Protein AF-A0A5K7ZKL7-F1 (afdb_monomer)

Mean predicted aligned error: 11.9 Å

Sequence (379 aa):
MKTTNLKAVTSRMESACLEFKDKYSDFRSVFDETSRFIKENSGQMDMDKVIGPAEKMVRFLMNYDPSLSFLNRSPLTPKNYPYHHAINVCNIGVAVLKRFNTNFSSIINRQLSLRFSEHDDIDPSARKDAFTYYIPGAIKEIAIGYFIHDIGKALIPDTIINKSTSLTEDEQRIVHGHAHEKGIEILERNHIRSLYIRNIVRWHHAAIYEGETGGYPEVPRPIEIPPYVKICKLVDIFDAMSSKRVYGEAADSAGVVARIYRKFAGKDPLLQFILHAFISEMGVCPTGSVIHLRNGQLAFVLDKQGPIVLPLTNIKGDPLSRYADPIDIDEKKKEDSFFDIDRRKAPLPPIQAFDILPAELREMFTRISIHNELKKQTT

Nearest PDB structures (foldseek):
  4r8z-assembly1_B  TM=7.202E-01  e=7.392E-06  Pseudomonas aeruginosa PAO1
  4me4-assembly1_B  TM=6.841E-01  e=2.242E-04  Persephonella marina EX-H1
  8flu-assembly1_R  TM=1.995E-01  e=3.770E+00  Homo sapiens
  8flq-assembly1_R  TM=1.826E-01  e=8.646E+00  Homo sapiens

S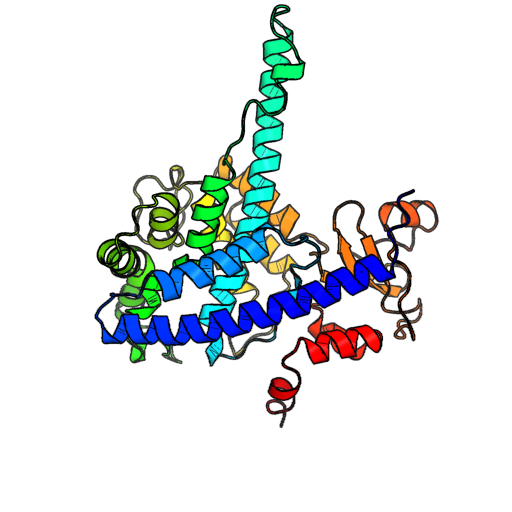olvent-accessible surface area (backbone atoms only — not comparable to full-atom values): 20577 Å² total; per-residue (Å²): 136,82,82,69,55,63,69,58,52,53,50,48,51,51,56,46,47,53,54,47,49,52,52,49,52,56,36,51,57,38,49,56,53,45,42,50,43,21,48,77,53,78,39,40,65,63,59,68,64,50,49,49,47,49,49,54,50,45,49,47,64,71,72,49,64,70,43,55,64,36,74,72,73,63,84,85,50,89,90,50,43,74,58,55,49,23,52,47,28,17,50,55,29,44,55,25,48,52,45,29,35,52,54,53,20,50,54,52,35,52,52,50,52,61,63,51,67,79,48,91,88,62,68,72,79,79,52,71,70,74,45,64,78,63,54,72,71,55,50,53,43,39,32,52,12,38,42,48,29,64,57,9,51,46,75,46,56,66,80,61,79,68,46,92,62,86,73,50,75,69,54,46,52,57,57,60,34,16,24,56,50,41,22,46,50,31,33,57,70,58,67,58,74,54,64,55,28,50,48,23,17,32,38,34,51,27,34,63,29,83,88,54,79,92,36,40,54,87,58,99,56,17,71,70,55,51,69,72,28,52,42,38,28,54,32,46,55,47,48,68,56,45,45,64,56,99,85,54,82,57,48,54,63,63,58,51,52,52,50,52,46,70,72,51,58,91,60,41,77,71,52,47,53,46,49,51,22,40,48,67,58,53,42,90,61,32,36,36,26,31,35,40,30,60,53,47,22,36,26,36,24,44,36,67,81,58,37,26,24,32,51,29,25,40,61,88,52,49,53,28,90,58,85,52,74,73,37,42,34,64,63,46,29,75,79,38,74,45,49,33,77,29,82,90,50,78,57,39,54,53,77,83,44,40,88,48,39,24,65,67,55,39,49,51,51,48,73,67,32,71,50,77,65,50,64,68,69,82,110

Radius of gyration: 22.21 Å; Cα contacts (8 Å, |Δi|>4): 515; chains: 1; bounding box: 53×62×60 Å

Foldseek 3Di:
DPPPPPCVVVVLLLVLLVVLLVLLVLLLVLVVVQLVCCQVVVLDGPCCSHVVSLLVLLVSLLPDDLLCLQSLVFADDPVCVVQSLLSQLLNLLLQLVVLLQVVVLVVVLVVVLVVCVVPPPDDPVVSVSVDTPDDPVRSSLLSSLSNCLQVLVSNQDPCLVVPPDDDDPVSVVSSLCSQAPSQVVSCVSHVPPDPSNNLLSNFLQAQQFPPDPDGPDYDPHSVPSDLSSVSSNLSSQLCVQQRDDPPDDRPQSVNSLVVSCVVQPPRHPSVVSSNVSSCVCSDQQHNQFWFAFLLQWIWGFSDPPLTWTWTQDDSVLAGDQDTDHTDRLNVVCVVPVSSHTPSVDGTHRCVVCLVSGHPVVVVSVVVSDPVVVVVVPVD

Structure (mmCIF, N/CA/C/O backbone):
data_AF-A0A5K7ZKL7-F1
#
_entry.id   AF-A0A5K7ZKL7-F1
#
loop_
_atom_site.group_PDB
_atom_site.id
_atom_site.type_symbol
_atom_site.label_atom_id
_atom_site.label_alt_id
_atom_site.label_comp_id
_atom_site.label_asym_id
_atom_site.label_entity_id
_atom_site.label_seq_id
_atom_site.pdbx_PDB_ins_code
_atom_site.Cartn_x
_atom_site.Cartn_y
_atom_site.Cartn_z
_atom_site.occupancy
_atom_site.B_iso_or_equiv
_atom_site.auth_seq_id
_atom_site.auth_comp_id
_atom_site.auth_asym_id
_atom_site.auth_atom_id
_atom_site.pdbx_PDB_model_num
ATOM 1 N N . MET A 1 1 ? 25.181 2.470 -24.678 1.00 29.11 1 MET A N 1
ATOM 2 C CA . MET A 1 1 ? 26.004 1.530 -23.890 1.00 29.11 1 MET A CA 1
ATOM 3 C C . MET A 1 1 ? 26.302 2.133 -22.523 1.00 29.11 1 MET A C 1
ATOM 5 O O . MET A 1 1 ? 27.261 2.879 -22.378 1.00 29.11 1 MET A O 1
ATOM 9 N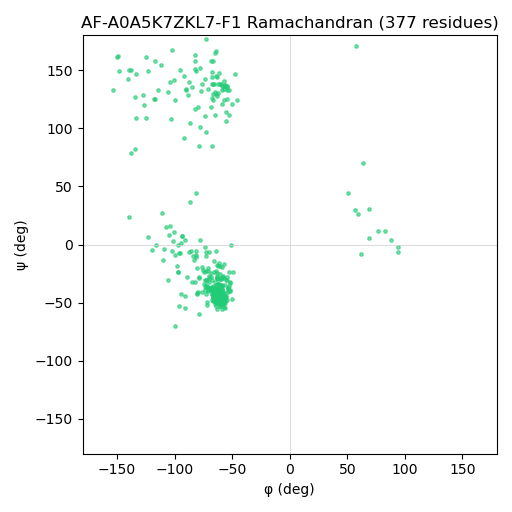 N . LYS A 1 2 ? 25.447 1.875 -21.527 1.00 32.97 2 LYS A N 1
ATOM 10 C CA . LYS A 1 2 ? 25.793 2.097 -20.117 1.00 32.97 2 LYS A CA 1
ATOM 11 C C . LYS A 1 2 ? 26.359 0.776 -19.608 1.00 32.97 2 LYS A C 1
ATOM 13 O O . LYS A 1 2 ? 25.603 -0.090 -19.192 1.00 32.97 2 LYS A O 1
ATOM 18 N N . THR A 1 3 ? 27.672 0.590 -19.687 1.00 34.25 3 THR A N 1
ATOM 19 C CA . THR A 1 3 ? 28.352 -0.461 -18.920 1.00 34.25 3 THR A CA 1
ATOM 20 C C . THR A 1 3 ? 28.261 -0.073 -17.450 1.00 34.25 3 THR A C 1
ATOM 22 O O . THR A 1 3 ? 29.119 0.632 -16.917 1.00 34.25 3 THR A O 1
ATOM 25 N N . THR A 1 4 ? 27.151 -0.435 -16.815 1.00 45.12 4 THR A N 1
ATOM 26 C CA . THR A 1 4 ? 26.947 -0.233 -15.385 1.00 45.12 4 THR A CA 1
ATOM 27 C C . THR A 1 4 ? 27.964 -1.109 -14.661 1.00 45.12 4 THR A C 1
ATOM 29 O O . THR A 1 4 ? 27.911 -2.330 -14.748 1.00 45.12 4 THR A O 1
ATOM 32 N N . ASN A 1 5 ? 28.943 -0.479 -14.009 1.00 48.88 5 ASN A N 1
ATOM 33 C CA . ASN A 1 5 ? 30.030 -1.158 -13.307 1.00 48.88 5 ASN A CA 1
ATOM 34 C C . ASN A 1 5 ? 29.450 -2.146 -12.277 1.00 48.88 5 ASN A C 1
ATOM 36 O O . ASN A 1 5 ? 28.822 -1.727 -11.305 1.00 48.88 5 ASN A O 1
ATOM 40 N N . LEU A 1 6 ? 29.662 -3.447 -12.499 1.00 48.81 6 LEU A N 1
ATOM 41 C CA . LEU A 1 6 ? 29.095 -4.544 -11.711 1.00 48.81 6 LEU A CA 1
ATOM 42 C C . LEU A 1 6 ? 29.374 -4.404 -10.209 1.00 48.81 6 LEU A C 1
ATOM 44 O O . LEU A 1 6 ? 28.464 -4.583 -9.405 1.00 48.81 6 LEU A O 1
ATOM 48 N N . LYS A 1 7 ? 30.594 -3.989 -9.832 1.00 48.75 7 LYS A N 1
ATOM 49 C CA . LYS A 1 7 ? 30.956 -3.722 -8.428 1.00 48.75 7 LYS A CA 1
ATOM 50 C C . LYS A 1 7 ? 30.124 -2.597 -7.827 1.00 48.75 7 LYS A C 1
ATOM 52 O O . LYS A 1 7 ? 29.822 -2.632 -6.642 1.00 48.75 7 LYS A O 1
ATOM 57 N N . ALA A 1 8 ? 29.758 -1.600 -8.629 1.00 54.62 8 ALA A N 1
ATOM 58 C CA . ALA A 1 8 ? 28.923 -0.501 -8.172 1.00 54.62 8 ALA A CA 1
ATOM 59 C C . ALA A 1 8 ? 27.467 -0.945 -7.974 1.00 54.62 8 ALA A C 1
ATOM 61 O O . ALA A 1 8 ? 26.833 -0.462 -7.045 1.00 54.62 8 ALA A O 1
ATOM 62 N N . VAL A 1 9 ? 26.939 -1.865 -8.792 1.00 51.94 9 VAL A N 1
ATOM 63 C CA . VAL A 1 9 ? 25.572 -2.399 -8.623 1.00 51.94 9 VAL A CA 1
ATOM 64 C C . VAL A 1 9 ? 25.490 -3.313 -7.405 1.00 51.94 9 VAL A C 1
ATOM 66 O O . VAL A 1 9 ? 24.626 -3.102 -6.561 1.00 51.94 9 VAL A O 1
ATOM 69 N N . THR A 1 10 ? 26.405 -4.274 -7.260 1.00 52.22 10 THR A N 1
ATOM 70 C CA . THR A 1 10 ? 26.404 -5.192 -6.109 1.00 52.22 10 THR A CA 1
ATOM 71 C C . THR A 1 10 ? 26.732 -4.476 -4.805 1.00 52.22 10 THR A C 1
ATOM 73 O O . THR A 1 10 ? 26.012 -4.664 -3.834 1.00 52.22 10 THR A O 1
ATOM 76 N N . SER A 1 11 ? 27.717 -3.570 -4.783 1.00 59.81 11 SER A N 1
ATOM 77 C CA . SER A 1 11 ? 27.997 -2.741 -3.600 1.00 59.81 11 SER A CA 1
ATOM 78 C C . SER A 1 11 ? 26.810 -1.849 -3.233 1.00 59.81 11 SER A C 1
ATOM 80 O O . SER A 1 11 ? 26.498 -1.699 -2.052 1.00 59.81 11 SER A O 1
ATOM 82 N N . ARG A 1 12 ? 26.098 -1.303 -4.232 1.00 61.56 12 ARG A N 1
ATOM 83 C CA . ARG A 1 12 ? 24.849 -0.570 -3.997 1.00 61.56 12 ARG A CA 1
ATOM 84 C C . ARG A 1 12 ? 23.778 -1.465 -3.405 1.00 61.56 12 ARG A C 1
ATOM 86 O O . ARG A 1 12 ? 23.177 -1.043 -2.431 1.00 61.56 12 ARG A O 1
ATOM 93 N N . MET A 1 13 ? 23.565 -2.668 -3.944 1.00 57.81 13 MET A N 1
ATOM 94 C CA . MET A 1 13 ? 22.599 -3.637 -3.414 1.00 57.81 13 MET A CA 1
ATOM 95 C C . MET A 1 13 ? 22.962 -4.083 -1.993 1.00 57.81 13 MET A C 1
ATOM 97 O O . MET A 1 13 ? 22.096 -4.099 -1.129 1.00 57.81 13 MET A O 1
ATOM 101 N N . GLU A 1 14 ? 24.224 -4.390 -1.705 1.00 58.50 14 GLU A N 1
ATOM 102 C CA . GLU A 1 14 ? 24.680 -4.795 -0.370 1.00 58.50 14 GLU A CA 1
ATOM 103 C C . GLU A 1 14 ? 24.521 -3.675 0.658 1.00 58.50 14 GLU A C 1
ATOM 105 O O . GLU A 1 14 ? 23.897 -3.884 1.701 1.00 58.50 14 GLU A O 1
ATOM 110 N N . SER A 1 15 ? 25.020 -2.472 0.339 1.00 63.81 15 SER A N 1
ATOM 111 C CA . SER A 1 15 ? 24.802 -1.269 1.152 1.00 63.81 15 SER A CA 1
ATOM 112 C C . SER A 1 15 ? 23.314 -1.062 1.389 1.00 63.81 15 SER A C 1
ATOM 114 O O . SER A 1 15 ? 22.899 -0.697 2.487 1.00 63.81 15 SER A O 1
ATOM 116 N N . ALA A 1 16 ? 22.518 -1.356 0.365 1.00 61.75 16 ALA A N 1
ATOM 117 C CA . ALA A 1 16 ? 21.092 -1.211 0.415 1.00 61.75 16 ALA A CA 1
ATOM 118 C C . ALA A 1 16 ? 20.381 -2.147 1.371 1.00 61.75 16 ALA A C 1
ATOM 120 O O . ALA A 1 16 ? 19.491 -1.748 2.125 1.00 61.75 16 ALA A O 1
ATOM 121 N N . CYS A 1 17 ? 20.782 -3.405 1.339 1.00 58.28 17 CYS A N 1
ATOM 122 C CA . CYS A 1 17 ? 20.199 -4.410 2.194 1.00 58.28 17 CYS A CA 1
ATOM 123 C C . CYS A 1 17 ? 20.618 -4.226 3.653 1.00 58.28 17 CYS A C 1
ATOM 125 O O . CYS A 1 17 ? 19.808 -4.467 4.545 1.00 58.28 17 CYS A O 1
ATOM 127 N N . LEU A 1 18 ? 21.864 -3.807 3.900 1.00 62.81 18 LEU A N 1
ATOM 128 C CA . LEU A 1 18 ? 22.355 -3.499 5.244 1.00 62.81 18 LEU A CA 1
ATOM 129 C C . LEU A 1 18 ? 21.621 -2.292 5.829 1.00 62.81 18 LEU A C 1
ATOM 131 O O . LEU A 1 18 ? 21.090 -2.377 6.932 1.00 62.81 18 LEU A O 1
ATOM 135 N N . GLU A 1 19 ? 21.499 -1.210 5.058 1.00 65.38 19 GLU A N 1
ATOM 136 C CA . GLU A 1 19 ? 20.760 -0.025 5.490 1.00 65.38 19 GLU A CA 1
ATOM 137 C C . GLU A 1 19 ? 19.269 -0.338 5.712 1.00 65.38 19 GLU A C 1
ATOM 139 O O . GLU A 1 19 ? 18.684 0.129 6.694 1.00 65.38 19 GLU A O 1
ATOM 144 N N . PHE A 1 20 ? 18.657 -1.164 4.851 1.00 65.31 20 PHE A N 1
ATOM 145 C CA . PHE A 1 20 ? 17.295 -1.650 5.075 1.00 65.31 20 PHE A CA 1
ATOM 146 C C . PHE A 1 20 ? 17.203 -2.423 6.387 1.00 65.31 20 PHE A C 1
ATOM 148 O O . PHE A 1 20 ? 16.342 -2.110 7.198 1.00 65.31 20 PHE A O 1
ATOM 155 N N . LYS A 1 21 ? 18.093 -3.396 6.619 1.00 64.44 21 LYS A N 1
ATOM 156 C CA . LYS A 1 21 ? 18.102 -4.245 7.819 1.00 64.44 21 LYS A CA 1
ATOM 157 C C . LYS A 1 21 ? 18.227 -3.428 9.105 1.00 64.44 21 LYS A C 1
ATOM 159 O O . LYS A 1 21 ? 17.490 -3.696 10.054 1.00 64.44 21 LYS A O 1
ATOM 164 N N . ASP A 1 22 ? 19.111 -2.438 9.125 1.00 65.56 22 ASP A N 1
ATOM 165 C CA . ASP A 1 22 ? 19.308 -1.577 10.292 1.00 65.56 22 ASP A CA 1
ATOM 166 C C . ASP A 1 22 ? 18.047 -0.750 10.566 1.00 65.56 22 ASP A C 1
ATOM 168 O O . ASP A 1 22 ? 17.472 -0.832 11.651 1.00 65.56 22 ASP A O 1
ATOM 172 N N . LYS A 1 23 ? 17.514 -0.059 9.546 1.00 66.50 23 LYS A N 1
ATOM 173 C CA . LYS A 1 23 ? 16.260 0.711 9.678 1.00 66.50 23 LYS A CA 1
ATOM 174 C C . LYS A 1 23 ? 15.066 -0.170 10.036 1.00 66.50 23 LYS A C 1
ATOM 176 O O . LYS A 1 23 ? 14.162 0.264 10.745 1.00 66.50 23 LYS A O 1
ATOM 181 N N . TYR A 1 24 ? 15.051 -1.395 9.530 1.00 65.31 24 TYR A N 1
ATOM 182 C CA . TYR A 1 24 ? 14.033 -2.402 9.779 1.00 65.31 24 TYR A CA 1
ATOM 183 C C . TYR A 1 24 ? 14.053 -2.870 11.237 1.00 65.31 24 TYR A C 1
ATOM 185 O O . TYR A 1 24 ? 12.994 -2.930 11.864 1.00 65.31 24 TYR A O 1
ATOM 193 N N . SER A 1 25 ? 15.241 -3.138 11.787 1.00 65.44 25 SER A N 1
ATOM 194 C CA . SER A 1 25 ? 15.444 -3.493 13.196 1.00 65.44 25 SER A CA 1
ATOM 195 C C . SER A 1 25 ? 15.078 -2.341 14.131 1.00 65.44 25 SER A C 1
ATOM 197 O O . SER A 1 25 ? 14.304 -2.540 15.071 1.00 65.44 25 SER A O 1
ATOM 199 N N . ASP A 1 26 ? 15.572 -1.135 13.837 1.00 66.50 26 ASP A N 1
ATOM 200 C CA . ASP A 1 26 ? 15.254 0.081 14.592 1.00 66.50 26 ASP A CA 1
ATOM 201 C C . ASP A 1 26 ? 13.743 0.306 14.640 1.00 66.50 26 ASP A C 1
ATOM 203 O O . ASP A 1 26 ? 13.159 0.530 15.703 1.00 66.50 26 ASP A O 1
ATOM 207 N N . PHE A 1 27 ? 13.083 0.181 13.486 1.00 64.19 27 PHE A N 1
ATOM 208 C CA . PHE A 1 27 ? 11.646 0.365 13.408 1.00 64.19 27 PHE A CA 1
ATOM 209 C C . PHE A 1 27 ? 10.872 -0.720 14.162 1.00 64.19 27 PHE A C 1
ATOM 211 O O . PHE A 1 27 ? 9.903 -0.403 14.846 1.00 64.19 27 PHE A O 1
ATOM 218 N N . ARG A 1 28 ? 11.281 -1.991 14.071 1.00 67.19 28 ARG A N 1
ATOM 219 C CA . ARG A 1 28 ? 10.611 -3.085 14.792 1.00 67.19 28 ARG A CA 1
ATOM 220 C C . ARG A 1 28 ? 10.579 -2.820 16.296 1.00 67.19 28 ARG A C 1
ATOM 222 O O . ARG A 1 28 ? 9.520 -2.923 16.907 1.00 67.19 28 ARG A O 1
ATOM 229 N N . SER A 1 29 ? 11.722 -2.440 16.868 1.00 68.00 29 SER A N 1
ATOM 230 C CA . SER A 1 29 ? 11.822 -2.108 18.293 1.00 68.00 29 SER A CA 1
ATOM 231 C C . SER A 1 29 ? 10.873 -0.968 18.666 1.00 68.00 29 SER A C 1
ATOM 233 O O . SER A 1 29 ? 10.139 -1.057 19.650 1.00 68.00 29 SER A O 1
ATOM 235 N N . VAL A 1 30 ? 10.851 0.078 17.840 1.00 66.50 30 VAL A N 1
ATOM 236 C CA . VAL A 1 30 ? 9.980 1.242 18.020 1.00 66.50 30 VAL A CA 1
ATOM 237 C C . VAL A 1 30 ? 8.505 0.860 17.938 1.00 66.50 30 VAL A C 1
ATOM 239 O O . VAL A 1 30 ? 7.713 1.314 18.758 1.00 66.50 30 VAL A O 1
ATOM 242 N N . PHE A 1 31 ? 8.113 0.039 16.967 1.00 67.44 31 PHE A N 1
ATOM 243 C CA . PHE A 1 31 ? 6.720 -0.342 16.754 1.00 67.44 31 PHE A CA 1
ATOM 244 C C . PHE A 1 31 ? 6.163 -1.176 17.910 1.00 67.44 31 PHE A C 1
ATOM 246 O O . PHE A 1 31 ? 5.029 -0.945 18.335 1.00 67.44 31 PHE A O 1
ATOM 253 N N . ASP A 1 32 ? 6.955 -2.108 18.446 1.00 69.50 32 ASP A N 1
ATOM 254 C CA . ASP A 1 32 ? 6.559 -2.929 19.593 1.00 69.50 32 ASP A CA 1
ATOM 255 C C . ASP A 1 32 ? 6.415 -2.082 20.868 1.00 69.50 32 ASP A C 1
ATOM 257 O O . ASP A 1 32 ? 5.447 -2.244 21.617 1.00 69.50 32 ASP A O 1
ATOM 261 N N . GLU A 1 33 ? 7.352 -1.157 21.113 1.00 69.94 33 GLU A N 1
ATOM 262 C CA . GLU A 1 33 ? 7.266 -0.189 22.216 1.00 69.94 33 GLU A CA 1
ATOM 263 C C . GLU A 1 33 ? 6.039 0.712 22.052 1.00 69.94 33 GLU A C 1
ATOM 265 O O . GLU A 1 33 ? 5.256 0.869 22.985 1.00 69.94 33 GLU A O 1
ATOM 270 N N . THR A 1 34 ? 5.819 1.222 20.843 1.00 68.81 34 THR A N 1
ATOM 271 C CA . THR A 1 34 ? 4.697 2.097 20.498 1.00 68.81 34 THR A CA 1
ATOM 272 C C . THR A 1 34 ? 3.359 1.402 20.681 1.00 68.81 34 THR A C 1
ATOM 274 O O . THR A 1 34 ? 2.466 1.949 21.316 1.00 68.81 34 THR A O 1
ATOM 277 N N . SER A 1 35 ? 3.200 0.194 20.143 1.00 72.31 35 SER A N 1
ATOM 278 C CA . SER A 1 35 ? 1.942 -0.551 20.231 1.00 72.31 35 SER A CA 1
ATOM 279 C C . SER A 1 35 ? 1.593 -0.869 21.683 1.00 72.31 35 SER A C 1
ATOM 281 O O . SER A 1 35 ? 0.431 -0.771 22.075 1.00 72.31 35 SER A O 1
ATOM 283 N N . ARG A 1 36 ? 2.602 -1.205 22.498 1.00 74.62 36 ARG A N 1
ATOM 284 C CA . ARG A 1 36 ? 2.436 -1.407 23.940 1.00 74.62 36 ARG A CA 1
ATOM 285 C C . ARG A 1 36 ? 2.071 -0.102 24.647 1.00 74.62 36 ARG A C 1
ATOM 287 O O . ARG A 1 36 ? 1.105 -0.077 25.399 1.00 74.62 36 ARG A O 1
ATOM 294 N N . PHE A 1 37 ? 2.768 0.987 24.336 1.00 73.94 37 PHE A N 1
ATOM 295 C CA . PHE A 1 37 ? 2.507 2.300 24.918 1.00 73.94 37 PHE A CA 1
ATOM 296 C C . PHE A 1 37 ? 1.099 2.813 24.580 1.00 73.94 37 PHE A C 1
ATOM 298 O O . PHE A 1 37 ? 0.390 3.268 25.473 1.00 73.94 37 PHE A O 1
ATOM 305 N N . ILE A 1 38 ? 0.658 2.670 23.326 1.00 76.31 38 ILE A N 1
ATOM 306 C CA . ILE A 1 38 ? -0.700 3.004 22.871 1.00 76.31 38 ILE A CA 1
ATOM 307 C C . ILE A 1 38 ? -1.739 2.217 23.672 1.00 76.31 38 ILE A C 1
ATOM 309 O O . ILE A 1 38 ? -2.737 2.791 24.104 1.00 76.31 38 ILE A O 1
ATOM 313 N N . LYS A 1 39 ? -1.510 0.920 23.909 1.00 77.62 39 LYS A N 1
ATOM 314 C CA . LYS A 1 39 ? -2.399 0.092 24.739 1.00 77.62 39 LYS A CA 1
ATOM 315 C C . LYS A 1 39 ? -2.452 0.576 26.187 1.00 77.62 39 LYS A C 1
ATOM 317 O O . LYS A 1 39 ? -3.539 0.751 26.731 1.00 77.62 39 LYS A O 1
ATOM 322 N N . GLU A 1 40 ? -1.294 0.806 26.796 1.00 81.44 40 GLU A N 1
ATOM 323 C CA . GLU A 1 40 ? -1.163 1.181 28.211 1.00 81.44 40 GLU A CA 1
ATOM 324 C C . GLU A 1 40 ? -1.667 2.604 28.498 1.00 81.44 40 GLU A C 1
ATOM 326 O O . GLU A 1 40 ? -2.182 2.871 29.580 1.00 81.44 40 GLU A O 1
ATOM 331 N N . ASN A 1 41 ? -1.594 3.505 27.514 1.00 80.94 41 ASN A N 1
ATOM 332 C CA . ASN A 1 41 ? -1.943 4.922 27.657 1.00 80.94 41 ASN A CA 1
ATOM 333 C C . ASN A 1 41 ? -3.213 5.297 26.883 1.00 80.94 41 ASN A C 1
ATOM 335 O O . ASN A 1 41 ? -3.388 6.444 26.463 1.00 80.94 41 ASN A O 1
ATOM 339 N N . SER A 1 42 ? -4.115 4.329 26.683 1.00 77.19 42 SER A N 1
ATOM 340 C CA . SER A 1 42 ? -5.428 4.544 26.061 1.00 77.19 42 SER A CA 1
ATOM 341 C C . SER A 1 42 ? -5.349 5.308 24.730 1.00 77.19 42 SER A C 1
ATOM 343 O O . SER A 1 42 ? -6.099 6.247 24.507 1.00 77.19 42 SER A O 1
ATOM 345 N N . GLY A 1 43 ? -4.420 4.988 23.837 1.00 71.44 43 GLY A N 1
ATOM 346 C CA . GLY A 1 43 ? -4.333 5.632 22.522 1.00 71.44 43 GLY A CA 1
ATOM 347 C C . GLY A 1 43 ? -3.391 6.834 22.420 1.00 71.44 43 GLY A C 1
ATOM 348 O O . GLY A 1 43 ? -3.254 7.377 21.324 1.00 71.44 43 GLY A O 1
ATOM 349 N N . GLN A 1 44 ? -2.739 7.269 23.503 1.00 76.06 44 GLN A N 1
ATOM 350 C CA . GLN A 1 44 ? -1.638 8.236 23.397 1.00 76.06 44 GLN A CA 1
ATOM 351 C C . GLN A 1 44 ? -0.385 7.561 22.826 1.00 76.06 44 GLN A C 1
ATOM 353 O O . GLN A 1 44 ? -0.097 6.409 23.148 1.00 76.06 44 GLN A O 1
ATOM 358 N N . MET A 1 45 ? 0.370 8.276 21.994 1.00 73.69 45 MET A N 1
ATOM 359 C CA . MET A 1 45 ? 1.689 7.866 21.515 1.00 73.69 45 MET A CA 1
ATOM 360 C C . MET A 1 45 ? 2.690 9.008 21.627 1.00 73.69 45 MET A C 1
ATOM 362 O O . MET A 1 45 ? 2.363 10.178 21.439 1.00 73.69 45 MET A O 1
ATOM 366 N N . ASP A 1 46 ? 3.942 8.647 21.890 1.00 71.62 46 ASP A N 1
ATOM 367 C CA . ASP A 1 46 ? 5.067 9.557 21.727 1.00 71.62 46 ASP A CA 1
ATOM 368 C C . ASP A 1 46 ? 5.327 9.751 20.227 1.00 71.62 46 ASP A C 1
ATOM 370 O O . ASP A 1 46 ? 5.958 8.930 19.559 1.00 71.62 46 ASP A O 1
ATOM 374 N N . MET A 1 47 ? 4.773 10.834 19.689 1.00 66.25 47 MET A N 1
ATOM 375 C CA . MET A 1 47 ? 4.801 11.164 18.266 1.00 66.25 47 MET A CA 1
ATOM 376 C C . MET A 1 47 ? 6.206 11.143 17.665 1.00 66.25 47 MET A C 1
ATOM 378 O O . MET A 1 47 ? 6.377 10.641 16.551 1.00 66.25 47 MET A O 1
ATOM 382 N N . ASP A 1 48 ? 7.210 11.614 18.401 1.00 66.12 48 ASP A N 1
ATOM 383 C CA . ASP A 1 48 ? 8.590 11.657 17.922 1.00 66.12 48 ASP A CA 1
ATOM 384 C C . ASP A 1 48 ? 9.195 10.254 17.844 1.00 66.12 48 ASP A C 1
ATOM 386 O O . ASP A 1 48 ? 9.915 9.931 16.889 1.00 66.12 48 ASP A O 1
ATOM 390 N N . LYS A 1 49 ? 8.838 9.384 18.795 1.00 66.25 49 LYS A N 1
ATOM 391 C CA . LYS A 1 49 ? 9.246 7.978 18.778 1.00 66.25 49 LYS A CA 1
ATOM 392 C C . LYS A 1 49 ? 8.573 7.170 17.679 1.00 66.25 49 LYS A C 1
ATOM 394 O O . LYS A 1 49 ? 9.223 6.270 17.173 1.00 66.25 49 LYS A O 1
ATOM 399 N N . VAL A 1 50 ? 7.335 7.460 17.274 1.00 63.97 50 VAL A N 1
ATOM 400 C CA . VAL A 1 50 ? 6.638 6.670 16.233 1.00 63.97 50 VAL A CA 1
ATOM 401 C C . VAL A 1 50 ? 6.862 7.231 14.834 1.00 63.97 50 VAL A C 1
ATOM 403 O O . VAL A 1 50 ? 7.284 6.520 13.917 1.00 63.97 50 VAL A O 1
ATOM 406 N N . ILE A 1 51 ? 6.555 8.518 14.655 1.00 68.19 51 ILE A N 1
ATOM 407 C CA . ILE A 1 51 ? 6.546 9.158 13.342 1.00 68.19 51 ILE A CA 1
ATOM 408 C C . ILE A 1 51 ? 7.970 9.382 12.863 1.00 68.19 51 ILE A C 1
ATOM 410 O O . ILE A 1 51 ? 8.227 9.179 11.685 1.00 68.19 51 ILE A O 1
ATOM 414 N N . GLY A 1 52 ? 8.922 9.709 13.739 1.00 71.62 52 GLY A N 1
ATOM 415 C CA . GLY A 1 52 ? 10.322 9.879 13.344 1.00 71.62 52 GLY A CA 1
ATOM 416 C C . GLY A 1 52 ? 10.901 8.633 12.649 1.00 71.62 52 GLY A C 1
ATOM 417 O O . GLY A 1 52 ? 11.394 8.730 11.520 1.00 71.62 52 GLY A O 1
ATOM 418 N N . PRO A 1 53 ? 10.835 7.443 13.267 1.00 68.06 53 PRO A N 1
ATOM 419 C CA . PRO A 1 53 ? 11.244 6.184 12.645 1.00 68.06 53 PRO A CA 1
ATOM 420 C C . PRO A 1 53 ? 10.404 5.796 11.423 1.00 68.06 53 PRO A C 1
ATOM 422 O O . PRO A 1 53 ? 10.982 5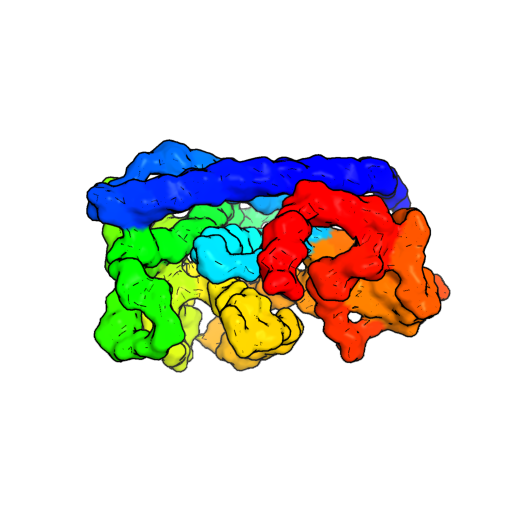.390 10.412 1.00 68.06 53 PRO A O 1
ATOM 425 N N . ALA A 1 54 ? 9.080 5.989 11.462 1.00 68.44 54 ALA A N 1
ATOM 426 C CA . ALA A 1 54 ? 8.218 5.772 10.298 1.00 68.44 54 ALA A CA 1
ATOM 427 C C . ALA A 1 54 ? 8.625 6.669 9.119 1.00 68.44 54 ALA A C 1
ATOM 429 O O . ALA A 1 54 ? 8.758 6.195 7.997 1.00 68.44 54 ALA A O 1
ATOM 430 N N . GLU A 1 55 ? 8.920 7.945 9.360 1.00 75.69 55 GLU A N 1
ATOM 431 C CA . GLU A 1 55 ? 9.404 8.888 8.355 1.00 75.69 55 GLU A CA 1
ATOM 432 C C . GLU A 1 55 ? 10.780 8.512 7.818 1.00 75.69 55 GLU A C 1
ATOM 434 O O . GLU A 1 55 ? 11.026 8.672 6.623 1.00 75.69 55 GLU A O 1
ATOM 439 N N . LYS A 1 56 ? 11.690 8.023 8.668 1.00 74.75 56 LYS A N 1
ATOM 440 C CA . LYS A 1 56 ? 13.006 7.528 8.233 1.00 74.75 56 LYS A CA 1
ATOM 441 C C . LYS A 1 56 ? 12.855 6.310 7.323 1.00 74.75 56 LYS A C 1
ATOM 443 O O . LYS A 1 56 ? 13.529 6.258 6.293 1.00 74.75 56 LYS A O 1
ATOM 448 N N . MET A 1 57 ? 11.972 5.376 7.676 1.00 70.19 57 MET A N 1
ATOM 449 C CA . MET A 1 57 ? 11.660 4.198 6.864 1.00 70.19 57 MET A CA 1
ATOM 450 C C . MET A 1 57 ? 10.973 4.599 5.555 1.00 70.19 57 MET A C 1
ATOM 452 O O . MET A 1 57 ? 11.419 4.213 4.481 1.00 70.19 57 MET A O 1
ATOM 456 N N . VAL A 1 58 ? 9.951 5.453 5.611 1.00 72.31 58 VAL A N 1
ATOM 457 C CA . VAL A 1 58 ? 9.266 5.994 4.430 1.00 72.31 58 VAL A CA 1
ATOM 458 C C . VAL A 1 58 ? 10.247 6.728 3.523 1.00 72.31 58 VAL A C 1
ATOM 460 O O . VAL A 1 58 ? 10.263 6.478 2.324 1.00 72.31 58 VAL A O 1
ATOM 463 N N . ARG A 1 59 ? 11.111 7.593 4.065 1.00 77.50 59 ARG A N 1
ATOM 464 C CA . ARG A 1 59 ? 12.133 8.310 3.287 1.00 77.50 59 ARG A CA 1
ATOM 465 C C . ARG A 1 59 ? 13.104 7.339 2.626 1.00 77.50 59 ARG A C 1
ATOM 467 O O . ARG A 1 59 ? 13.451 7.541 1.468 1.00 77.50 59 ARG A O 1
ATOM 474 N N . PHE A 1 60 ? 13.522 6.301 3.344 1.00 73.31 60 PHE A N 1
ATOM 475 C CA . PHE A 1 60 ? 14.343 5.234 2.790 1.00 73.31 60 PHE A CA 1
ATOM 476 C C . PHE A 1 60 ? 13.630 4.547 1.619 1.00 73.31 60 PHE A C 1
ATOM 478 O O . PHE A 1 60 ? 14.137 4.591 0.504 1.00 73.31 60 PHE A O 1
ATOM 485 N N . LEU A 1 61 ? 12.409 4.042 1.824 1.00 66.81 61 LEU A N 1
ATOM 486 C CA . LEU A 1 61 ? 11.605 3.382 0.788 1.00 66.81 61 LEU A CA 1
ATOM 487 C C . LEU A 1 61 ? 11.308 4.308 -0.405 1.00 66.81 61 LEU A C 1
ATOM 489 O O . LEU A 1 61 ? 11.278 3.877 -1.554 1.00 66.81 61 LEU A O 1
ATOM 493 N N . MET A 1 62 ? 11.116 5.604 -0.156 1.00 69.19 62 MET A N 1
ATOM 494 C CA . MET A 1 62 ? 10.879 6.603 -1.196 1.00 69.19 62 MET A CA 1
ATOM 495 C C . MET A 1 62 ? 12.130 6.935 -2.011 1.00 69.19 62 MET A C 1
ATOM 497 O O . MET A 1 62 ? 11.983 7.280 -3.185 1.00 69.19 62 MET A O 1
ATOM 501 N N . ASN A 1 63 ? 13.319 6.859 -1.422 1.00 68.88 63 ASN A N 1
ATOM 502 C CA . ASN A 1 63 ? 14.581 7.185 -2.090 1.00 68.88 63 ASN A CA 1
ATOM 503 C C . ASN A 1 63 ? 15.291 5.948 -2.658 1.00 68.88 63 ASN A C 1
ATOM 505 O O . ASN A 1 63 ? 16.291 6.095 -3.358 1.00 68.88 63 ASN A O 1
ATOM 509 N N . TYR A 1 64 ? 14.784 4.752 -2.358 1.00 65.44 64 TYR A N 1
ATOM 510 C CA . TYR A 1 64 ? 15.368 3.494 -2.794 1.00 65.44 64 TYR A CA 1
ATOM 511 C C . TYR A 1 64 ? 14.991 3.088 -4.210 1.00 65.44 64 TYR A C 1
ATOM 513 O O . TYR A 1 64 ? 13.919 3.411 -4.726 1.00 65.44 64 TYR A O 1
ATOM 521 N N . ASP A 1 65 ? 15.918 2.356 -4.825 1.00 53.34 65 ASP A N 1
ATOM 522 C CA . ASP A 1 65 ? 15.775 1.790 -6.156 1.00 53.34 65 ASP A CA 1
ATOM 523 C C . ASP A 1 65 ? 14.666 0.708 -6.155 1.00 53.34 65 ASP A C 1
ATOM 525 O O . ASP A 1 65 ? 14.698 -0.195 -5.310 1.00 53.34 65 ASP A O 1
ATOM 529 N N . PRO A 1 66 ? 13.686 0.761 -7.082 1.00 51.19 66 PRO A N 1
ATOM 530 C CA . PRO A 1 66 ? 12.645 -0.262 -7.232 1.00 51.19 66 PRO A CA 1
ATOM 531 C C . PRO A 1 66 ? 13.187 -1.696 -7.364 1.00 51.19 66 PRO A C 1
ATOM 533 O O . PRO A 1 66 ? 12.474 -2.643 -7.002 1.00 51.19 66 PRO A O 1
ATOM 536 N N . SER A 1 67 ? 14.445 -1.845 -7.818 1.00 44.41 67 SER A N 1
ATOM 537 C CA . SER A 1 67 ? 15.233 -3.093 -7.844 1.00 44.41 67 SER A CA 1
ATOM 538 C C . SER A 1 67 ? 15.237 -3.860 -6.528 1.00 44.41 67 SER A C 1
ATOM 540 O O . SER A 1 67 ? 15.397 -5.073 -6.549 1.00 44.41 67 SER A O 1
ATOM 542 N N . LEU A 1 68 ? 14.996 -3.190 -5.399 1.00 48.84 68 LEU A N 1
ATOM 543 C CA . LEU A 1 68 ? 15.119 -3.734 -4.044 1.00 48.84 68 LEU A CA 1
ATOM 544 C C . LEU A 1 68 ? 13.775 -4.043 -3.365 1.00 48.84 68 LEU A C 1
ATOM 546 O O . LEU A 1 68 ? 13.731 -4.410 -2.190 1.00 48.84 68 LEU A O 1
ATOM 550 N N . SER A 1 69 ? 12.670 -3.962 -4.109 1.00 49.44 69 SER A N 1
ATOM 551 C CA . SER A 1 69 ? 11.316 -4.316 -3.644 1.00 49.44 69 SER A CA 1
ATOM 552 C C . SER A 1 69 ? 11.181 -5.758 -3.116 1.00 49.44 69 SER A C 1
ATOM 554 O O . SER A 1 69 ? 10.250 -6.062 -2.368 1.00 49.44 69 SER A O 1
ATOM 556 N N . PHE A 1 70 ? 12.133 -6.640 -3.431 1.00 48.38 70 PHE A N 1
ATOM 557 C CA . PHE A 1 70 ? 12.199 -8.015 -2.932 1.00 48.38 70 PHE A CA 1
ATOM 558 C C . PHE A 1 70 ? 12.686 -8.168 -1.492 1.00 48.38 70 PHE A C 1
ATOM 560 O O . PHE A 1 70 ? 12.425 -9.213 -0.892 1.00 48.38 70 PHE A O 1
ATOM 567 N N . LEU A 1 71 ? 13.368 -7.164 -0.924 1.00 46.03 71 LEU A N 1
ATOM 568 C CA . LEU A 1 71 ? 13.896 -7.235 0.449 1.00 46.03 71 LEU A CA 1
ATOM 569 C C . LEU A 1 71 ? 12.797 -7.440 1.499 1.00 46.03 71 LEU A C 1
ATOM 571 O O . LEU A 1 71 ? 13.055 -7.930 2.595 1.00 46.03 71 LEU A O 1
ATOM 575 N N . ASN A 1 72 ? 11.556 -7.153 1.117 1.00 47.50 72 ASN A N 1
ATOM 576 C CA . ASN A 1 72 ? 10.355 -7.319 1.919 1.00 47.50 72 ASN A CA 1
ATOM 577 C C . ASN A 1 72 ? 9.787 -8.747 1.959 1.00 47.50 72 ASN A C 1
ATOM 579 O O . ASN A 1 72 ? 8.896 -9.026 2.759 1.00 47.50 72 ASN A O 1
ATOM 583 N N . ARG A 1 73 ? 10.287 -9.687 1.144 1.00 48.38 73 ARG A N 1
ATOM 584 C CA . ARG A 1 73 ? 9.795 -11.082 1.116 1.00 48.38 73 ARG A CA 1
ATOM 585 C C . ARG A 1 73 ? 10.492 -11.974 2.148 1.00 48.38 73 ARG A C 1
ATOM 587 O O . ARG A 1 73 ? 10.781 -13.140 1.877 1.00 48.38 73 ARG A O 1
ATOM 594 N N . SER A 1 74 ? 10.790 -11.414 3.317 1.00 39.94 74 SER A N 1
ATOM 595 C CA . SER A 1 74 ? 11.333 -12.165 4.446 1.00 39.94 74 SER A CA 1
ATOM 596 C C . SER A 1 74 ? 10.286 -13.171 4.961 1.00 39.94 74 SER A C 1
ATOM 598 O O . SER A 1 74 ? 9.099 -12.834 5.010 1.00 39.94 74 SER A O 1
ATOM 600 N N . PRO A 1 75 ? 10.668 -14.415 5.301 1.00 37.53 75 PRO A N 1
ATOM 601 C CA . PRO A 1 75 ? 9.729 -15.434 5.754 1.00 37.53 75 PRO A CA 1
ATOM 602 C C . PRO A 1 75 ? 9.031 -15.020 7.053 1.00 37.53 75 PRO A C 1
ATOM 604 O O . PRO A 1 75 ? 9.655 -14.602 8.026 1.00 37.53 75 PRO A O 1
ATOM 607 N N . LEU A 1 76 ? 7.705 -15.146 7.033 1.00 37.22 76 LEU A N 1
ATOM 608 C CA . LEU A 1 76 ? 6.798 -14.749 8.103 1.00 37.22 76 LEU A CA 1
ATOM 609 C C . LEU A 1 76 ? 7.022 -15.590 9.363 1.00 37.22 76 LEU A C 1
ATOM 611 O O . LEU A 1 76 ? 6.955 -16.818 9.311 1.00 37.22 76 LEU A O 1
ATOM 615 N N . THR A 1 77 ? 7.151 -14.923 10.509 1.00 36.28 77 THR A N 1
ATOM 616 C CA . THR A 1 77 ? 6.782 -15.507 11.803 1.00 36.28 77 THR A CA 1
ATOM 617 C C . THR A 1 77 ? 5.444 -14.900 12.251 1.00 36.28 77 THR A C 1
ATOM 619 O O . THR A 1 77 ? 5.242 -13.692 12.085 1.00 36.28 77 THR A O 1
ATOM 622 N N . PRO A 1 78 ? 4.515 -15.681 12.843 1.00 36.72 78 PRO A N 1
ATOM 623 C CA . PRO A 1 78 ? 3.210 -15.176 13.293 1.00 36.72 78 PRO A CA 1
ATOM 624 C C . PRO A 1 78 ? 3.305 -13.977 14.248 1.00 36.72 78 PRO A C 1
ATOM 626 O O . PRO A 1 78 ? 2.423 -13.128 14.273 1.00 36.72 78 PRO A O 1
ATOM 629 N N . LYS A 1 79 ? 4.407 -13.882 15.002 1.00 43.31 79 LYS A N 1
ATOM 630 C CA . LYS A 1 79 ? 4.647 -12.837 16.003 1.00 43.31 79 LYS A CA 1
ATOM 631 C C . LYS A 1 79 ? 4.954 -11.460 15.400 1.00 43.31 79 LYS A C 1
ATOM 633 O O . LYS A 1 79 ? 4.744 -10.460 16.071 1.00 43.31 79 LYS A O 1
ATOM 638 N N . ASN A 1 80 ? 5.428 -11.406 14.152 1.00 52.75 80 ASN A N 1
ATOM 639 C CA . ASN A 1 80 ? 5.859 -10.164 13.500 1.00 52.75 80 ASN A CA 1
ATOM 640 C C . ASN A 1 80 ? 4.901 -9.704 12.383 1.00 52.75 80 ASN A C 1
ATOM 642 O O . ASN A 1 80 ? 5.112 -8.645 11.793 1.00 52.75 80 ASN A O 1
ATOM 646 N N . TYR A 1 81 ? 3.860 -10.487 12.076 1.00 59.44 81 TYR A N 1
ATOM 647 C CA . TYR A 1 81 ? 2.982 -10.276 10.919 1.00 59.44 81 TYR A CA 1
ATOM 648 C C . TYR A 1 81 ? 2.429 -8.842 10.778 1.00 59.44 81 TYR A C 1
ATOM 650 O O . TYR A 1 81 ? 2.557 -8.296 9.684 1.00 59.44 81 TYR A O 1
ATOM 658 N N . PRO A 1 82 ? 1.898 -8.178 11.831 1.00 66.00 82 PRO A N 1
ATOM 659 C CA . PRO A 1 82 ? 1.309 -6.839 11.687 1.00 66.00 82 PRO A CA 1
ATOM 660 C C . PRO A 1 82 ? 2.291 -5.787 11.154 1.00 66.00 82 PRO A C 1
ATOM 662 O O . PRO A 1 82 ? 1.929 -4.906 10.381 1.00 66.00 82 PRO A O 1
ATOM 665 N N . TYR A 1 83 ? 3.558 -5.905 11.535 1.00 69.69 83 TYR A N 1
ATOM 666 C CA . TYR A 1 83 ? 4.604 -4.964 11.156 1.00 69.69 83 TYR A CA 1
ATOM 667 C C . TYR A 1 83 ? 5.132 -5.221 9.740 1.00 69.69 83 TYR A C 1
ATOM 669 O O . TYR A 1 83 ? 5.312 -4.285 8.960 1.00 69.69 83 TYR A O 1
ATOM 677 N N . HIS A 1 84 ? 5.348 -6.492 9.392 1.00 71.38 84 HIS A N 1
ATOM 678 C CA . HIS A 1 84 ? 5.720 -6.862 8.028 1.00 71.38 84 HIS A CA 1
ATOM 679 C C . HIS A 1 84 ? 4.635 -6.419 7.047 1.00 71.38 84 HIS A C 1
ATOM 681 O O . HIS A 1 84 ? 4.943 -5.857 5.999 1.00 71.38 84 HIS A O 1
ATOM 687 N N . HIS A 1 85 ? 3.375 -6.617 7.431 1.00 80.31 85 HIS A N 1
ATOM 688 C CA . HIS A 1 85 ? 2.217 -6.180 6.672 1.00 80.31 85 HIS A CA 1
ATOM 689 C C . HIS A 1 85 ? 2.232 -4.660 6.444 1.00 80.31 85 HIS A C 1
ATOM 691 O O . HIS A 1 85 ? 2.197 -4.210 5.302 1.00 80.31 85 HIS A O 1
ATOM 697 N N . ALA A 1 86 ? 2.413 -3.860 7.500 1.00 81.88 86 ALA A N 1
ATOM 698 C CA . ALA A 1 86 ? 2.539 -2.404 7.397 1.00 81.88 86 ALA A CA 1
ATOM 699 C C . ALA A 1 86 ? 3.666 -1.951 6.442 1.00 81.88 86 ALA A C 1
ATOM 701 O O . ALA A 1 86 ? 3.460 -1.083 5.587 1.00 81.88 86 ALA A O 1
ATOM 702 N N . ILE A 1 87 ? 4.851 -2.565 6.539 1.00 76.88 87 ILE A N 1
ATOM 703 C CA . ILE A 1 87 ? 5.986 -2.272 5.650 1.00 76.88 87 ILE A CA 1
ATOM 704 C C . ILE A 1 87 ? 5.680 -2.655 4.204 1.00 76.88 87 ILE A C 1
ATOM 706 O O . ILE A 1 87 ? 5.991 -1.890 3.287 1.00 76.88 87 ILE A O 1
ATOM 710 N N . ASN A 1 88 ? 5.092 -3.828 3.982 1.00 77.12 88 ASN A N 1
ATOM 711 C CA . ASN A 1 88 ? 4.772 -4.314 2.647 1.00 77.12 88 ASN A CA 1
ATOM 712 C C . ASN A 1 88 ? 3.723 -3.435 1.980 1.00 77.12 88 ASN A C 1
ATOM 714 O O . ASN A 1 88 ? 3.932 -3.004 0.842 1.00 77.12 88 ASN A O 1
ATOM 718 N N . VAL A 1 89 ? 2.652 -3.110 2.708 1.00 86.06 89 VAL A N 1
ATOM 719 C CA . VAL A 1 89 ? 1.595 -2.221 2.227 1.00 86.06 89 VAL A CA 1
ATOM 720 C C . VAL A 1 89 ? 2.153 -0.841 1.906 1.00 86.06 89 VAL A C 1
ATOM 722 O O . VAL A 1 89 ? 1.874 -0.306 0.833 1.00 86.06 89 VAL A O 1
ATOM 725 N N . CYS A 1 90 ? 3.017 -0.292 2.762 1.00 86.06 90 CYS A N 1
ATOM 726 C CA . CYS A 1 90 ? 3.701 0.968 2.487 1.00 86.06 90 CYS A CA 1
ATOM 727 C C . CYS A 1 90 ? 4.577 0.897 1.235 1.00 86.06 90 CYS A C 1
ATOM 729 O O . CYS A 1 90 ? 4.445 1.733 0.345 1.00 86.06 90 CYS A O 1
ATOM 731 N N . ASN A 1 91 ? 5.471 -0.083 1.145 1.00 77.94 91 ASN A N 1
ATOM 732 C CA . ASN A 1 91 ? 6.438 -0.166 0.055 1.00 77.94 91 ASN A CA 1
ATOM 733 C C . ASN A 1 91 ? 5.747 -0.375 -1.301 1.00 77.94 91 ASN A C 1
ATOM 735 O O . ASN A 1 91 ? 5.928 0.410 -2.236 1.00 77.94 91 ASN A O 1
ATOM 739 N N . ILE A 1 92 ? 4.888 -1.395 -1.383 1.00 81.06 92 ILE A N 1
ATOM 740 C CA . ILE A 1 92 ? 4.129 -1.694 -2.597 1.00 81.06 92 ILE A CA 1
ATOM 741 C C . ILE A 1 92 ? 3.194 -0.525 -2.925 1.00 81.06 92 ILE A C 1
ATOM 743 O O . ILE A 1 92 ? 3.151 -0.073 -4.069 1.00 81.06 92 ILE A O 1
ATOM 747 N N . GLY A 1 93 ? 2.491 0.013 -1.926 1.00 89.88 93 GLY A N 1
ATOM 748 C CA . GLY A 1 93 ? 1.602 1.160 -2.085 1.00 89.88 93 GLY A CA 1
ATOM 749 C C . GLY A 1 93 ? 2.316 2.373 -2.669 1.00 89.88 93 GLY A C 1
ATOM 750 O O . GLY A 1 93 ? 1.819 2.968 -3.622 1.00 89.88 93 GLY A O 1
ATOM 751 N N . VAL A 1 94 ? 3.505 2.718 -2.167 1.00 87.38 94 VAL A N 1
ATOM 752 C CA . VAL A 1 94 ? 4.305 3.846 -2.674 1.00 87.38 94 VAL A CA 1
ATOM 753 C C . VAL A 1 94 ? 4.781 3.603 -4.104 1.00 87.38 94 VAL A C 1
ATOM 755 O O . VAL A 1 94 ? 4.721 4.526 -4.920 1.00 87.38 94 VAL A O 1
ATOM 758 N N . ALA A 1 95 ? 5.217 2.386 -4.440 1.00 82.50 95 ALA A N 1
ATOM 759 C CA . ALA A 1 95 ? 5.608 2.044 -5.808 1.00 82.50 95 ALA A CA 1
ATOM 760 C C . ALA A 1 95 ? 4.430 2.220 -6.784 1.00 82.50 95 ALA A C 1
ATOM 762 O O . ALA A 1 95 ? 4.551 2.909 -7.803 1.00 82.50 95 ALA A O 1
ATOM 763 N N . VAL A 1 96 ? 3.259 1.684 -6.425 1.00 89.31 96 VAL A N 1
ATOM 764 C CA . VAL A 1 96 ? 2.027 1.790 -7.223 1.00 89.31 96 VAL A CA 1
ATOM 765 C C . VAL A 1 96 ? 1.563 3.239 -7.331 1.00 89.31 96 VAL A C 1
ATOM 767 O O . VAL A 1 96 ? 1.214 3.690 -8.421 1.00 89.31 96 VAL A O 1
ATOM 770 N N . LEU A 1 97 ? 1.612 3.995 -6.235 1.00 93.75 97 LEU A N 1
ATOM 771 C CA . LEU A 1 97 ? 1.256 5.410 -6.194 1.00 93.75 97 LEU A CA 1
ATOM 772 C C . LEU A 1 97 ? 2.149 6.248 -7.104 1.00 93.75 97 LEU A C 1
ATOM 774 O O . LEU A 1 97 ? 1.636 7.055 -7.874 1.00 93.75 97 LEU A O 1
ATOM 778 N N . LYS A 1 98 ? 3.471 6.054 -7.052 1.00 89.38 98 LYS A N 1
ATOM 779 C CA . LYS A 1 98 ? 4.416 6.757 -7.930 1.00 89.38 98 LYS A CA 1
ATOM 780 C C . LYS A 1 98 ? 4.147 6.426 -9.394 1.00 89.38 98 LYS A C 1
ATOM 782 O O . LYS A 1 98 ? 4.050 7.337 -10.213 1.00 89.38 98 LYS A O 1
ATOM 787 N N . ARG A 1 99 ? 3.953 5.144 -9.718 1.00 87.44 99 ARG A N 1
ATOM 788 C CA . ARG A 1 99 ? 3.627 4.688 -11.077 1.00 87.44 99 ARG A CA 1
ATOM 789 C C . ARG A 1 99 ? 2.316 5.291 -11.576 1.00 87.44 99 ARG A C 1
ATOM 791 O O . ARG A 1 99 ? 2.278 5.788 -12.701 1.00 87.44 99 ARG A O 1
ATOM 798 N N . PHE A 1 100 ? 1.271 5.281 -10.747 1.00 93.31 100 PHE A N 1
ATOM 799 C CA . PHE A 1 100 ? -0.011 5.927 -11.030 1.00 93.31 100 PHE A CA 1
ATOM 800 C C . PHE A 1 100 ? 0.179 7.426 -11.271 1.00 93.31 100 PHE A C 1
ATOM 802 O O . PHE A 1 100 ? -0.251 7.931 -12.305 1.00 93.31 100 PHE A O 1
ATOM 809 N N . ASN A 1 101 ? 0.886 8.114 -10.370 1.00 93.81 101 ASN A N 1
ATOM 810 C CA . ASN A 1 101 ? 1.144 9.547 -10.450 1.00 93.81 101 ASN A CA 1
ATOM 811 C C . ASN A 1 101 ? 1.855 9.916 -11.758 1.00 93.81 101 ASN A C 1
ATOM 813 O O . ASN A 1 101 ? 1.395 10.801 -12.473 1.00 93.81 101 ASN A O 1
ATOM 817 N N . THR A 1 102 ? 2.926 9.200 -12.116 1.00 89.56 102 THR A N 1
ATOM 818 C CA . THR A 1 102 ? 3.666 9.419 -13.367 1.00 89.56 102 THR A CA 1
ATOM 819 C C . THR A 1 102 ? 2.802 9.144 -14.594 1.00 89.56 102 THR A C 1
ATOM 821 O O . THR A 1 102 ? 2.732 9.979 -15.494 1.00 89.56 102 THR A O 1
ATOM 824 N N . ASN A 1 103 ? 2.127 7.992 -14.644 1.00 88.31 103 ASN A N 1
ATOM 825 C CA . ASN A 1 103 ? 1.373 7.580 -15.830 1.00 88.31 103 ASN A CA 1
ATOM 826 C C . ASN A 1 103 ? 0.174 8.492 -16.074 1.00 88.31 103 ASN A C 1
ATOM 828 O O . ASN A 1 103 ? -0.017 8.977 -17.187 1.00 88.31 103 ASN A O 1
ATOM 832 N N . PHE A 1 104 ? -0.612 8.751 -15.030 1.00 91.25 104 PHE A N 1
ATOM 833 C CA . PHE A 1 104 ? -1.784 9.604 -15.136 1.00 91.25 104 PHE A CA 1
ATOM 834 C C . PHE A 1 104 ? -1.379 11.035 -15.491 1.00 91.25 104 PHE A C 1
ATOM 836 O O . PHE A 1 104 ? -1.919 11.608 -16.434 1.00 91.25 104 PHE A O 1
ATOM 843 N N . SER A 1 105 ? -0.370 11.590 -14.809 1.00 92.12 105 SER A N 1
ATOM 844 C CA . SER A 1 105 ? 0.084 12.955 -15.089 1.00 92.12 105 SER A CA 1
ATOM 845 C C . SER A 1 105 ? 0.631 13.098 -16.508 1.00 92.12 105 SER A C 1
ATOM 847 O O . SER A 1 105 ? 0.325 14.075 -17.182 1.00 92.12 105 SER A O 1
ATOM 849 N N . SER A 1 106 ? 1.365 12.100 -17.010 1.00 88.62 106 SER A N 1
ATOM 850 C CA . SER A 1 106 ? 1.856 12.087 -18.393 1.00 88.62 106 SER A CA 1
ATOM 851 C C . SER A 1 106 ? 0.719 12.090 -19.421 1.00 88.62 106 SER A C 1
ATOM 853 O O . SER A 1 106 ? 0.786 12.831 -20.402 1.00 88.62 106 SER A O 1
ATOM 855 N N . ILE A 1 107 ? -0.349 11.317 -19.187 1.00 88.12 107 ILE A N 1
ATOM 856 C CA . ILE A 1 107 ? -1.528 11.291 -20.066 1.00 88.12 107 ILE A CA 1
ATOM 857 C C . ILE A 1 107 ? -2.202 12.666 -20.107 1.00 88.12 107 ILE A C 1
ATOM 859 O O . ILE A 1 107 ? -2.486 13.169 -21.195 1.00 88.12 107 ILE A O 1
ATOM 863 N N . ILE A 1 108 ? -2.410 13.291 -18.945 1.00 90.00 108 ILE A N 1
ATOM 864 C CA . ILE A 1 108 ? -3.018 14.625 -18.859 1.00 90.00 108 ILE A CA 1
ATOM 865 C C . ILE A 1 108 ? -2.125 15.672 -19.521 1.00 90.00 108 ILE A C 1
ATOM 867 O O . ILE A 1 108 ? -2.594 16.407 -20.384 1.00 90.00 108 ILE A O 1
ATOM 871 N N . ASN A 1 109 ? -0.829 15.697 -19.202 1.00 87.06 109 ASN A N 1
ATOM 872 C CA . ASN A 1 109 ? 0.115 16.635 -19.808 1.00 87.06 109 ASN A CA 1
ATOM 873 C C . ASN A 1 109 ? 0.152 16.499 -21.329 1.00 87.06 109 ASN A C 1
ATOM 875 O O . ASN A 1 109 ? 0.118 17.510 -22.020 1.00 87.06 109 ASN A O 1
ATOM 879 N N . ARG A 1 110 ? 0.121 15.274 -21.868 1.00 85.25 110 ARG A N 1
ATOM 880 C CA . ARG A 1 110 ? 0.042 15.054 -23.317 1.00 85.25 110 ARG A CA 1
ATOM 881 C C . ARG A 1 110 ? -1.226 15.661 -23.920 1.00 85.25 110 ARG A C 1
ATOM 883 O O . ARG A 1 110 ? -1.150 16.289 -24.971 1.00 85.25 110 ARG A O 1
ATOM 890 N N . GLN A 1 111 ? -2.381 15.485 -23.278 1.00 85.31 111 GLN A N 1
ATOM 891 C CA . GLN A 1 111 ? -3.637 16.077 -23.751 1.00 85.31 111 GLN A CA 1
ATOM 892 C C . GLN A 1 111 ? -3.624 17.605 -23.677 1.00 85.31 111 GLN A C 1
ATOM 894 O O . GLN A 1 111 ? -4.074 18.261 -24.615 1.00 85.31 111 GLN A O 1
ATOM 899 N N . LEU A 1 112 ? -3.080 18.168 -22.596 1.00 83.06 112 LEU A N 1
ATOM 900 C CA . LEU A 1 112 ? -2.904 19.611 -22.450 1.00 83.06 112 LEU A CA 1
ATOM 901 C C . LEU A 1 112 ? -1.980 20.146 -23.549 1.00 83.06 112 LEU A C 1
ATOM 903 O O . LEU A 1 112 ? -2.350 21.085 -24.246 1.00 83.06 112 LEU A O 1
ATOM 907 N N . SER A 1 113 ? -0.829 19.508 -23.782 1.00 77.94 113 SER A N 1
ATOM 908 C CA . SER A 1 113 ? 0.099 19.908 -24.845 1.00 77.94 113 SER A CA 1
ATOM 909 C C . SER A 1 113 ? -0.559 19.925 -26.226 1.00 77.94 113 SER A C 1
ATOM 911 O O . SER A 1 113 ? -0.330 20.875 -26.966 1.00 77.94 113 SER A O 1
ATOM 913 N N . LEU A 1 114 ? -1.396 18.928 -26.549 1.00 76.88 114 LEU A N 1
ATOM 914 C CA . LEU A 1 114 ? -2.117 18.854 -27.828 1.00 76.88 114 LEU A CA 1
ATOM 915 C C . LEU A 1 114 ? -3.177 19.954 -27.989 1.00 76.88 114 LEU A C 1
ATOM 917 O O . LEU A 1 114 ? -3.326 20.492 -29.078 1.00 76.88 114 LEU A O 1
ATOM 921 N N . ARG A 1 115 ? -3.911 20.307 -26.927 1.00 73.75 115 ARG A N 1
ATOM 922 C CA . ARG A 1 115 ? -4.904 21.396 -26.998 1.00 73.75 115 ARG A CA 1
ATOM 923 C C . ARG A 1 115 ? -4.252 22.772 -27.081 1.00 73.75 115 ARG A C 1
ATOM 925 O O . ARG A 1 115 ? -4.749 23.651 -27.765 1.00 73.75 115 ARG A O 1
ATOM 932 N N . PHE A 1 116 ? -3.136 22.971 -26.385 1.00 66.50 116 PHE A N 1
ATOM 933 C CA . PHE A 1 116 ? -2.449 24.263 -26.370 1.00 66.50 116 PHE A CA 1
ATOM 934 C C . PHE A 1 116 ? -1.500 24.468 -27.556 1.00 66.50 116 PHE A C 1
ATOM 936 O O . PHE A 1 116 ? -0.974 25.565 -27.712 1.00 66.50 116 PHE A O 1
ATOM 943 N N . SER A 1 117 ? -1.211 23.450 -28.373 1.00 61.94 117 SER A N 1
ATOM 944 C CA . SER A 1 117 ? -0.488 23.646 -29.642 1.00 61.94 117 SER A CA 1
ATOM 945 C C . SER A 1 117 ? -1.340 24.317 -30.722 1.00 61.94 117 SER A C 1
ATOM 947 O O . SER A 1 117 ? -0.797 24.710 -31.741 1.00 61.94 117 SER A O 1
ATOM 949 N N . GLU A 1 118 ? -2.650 24.469 -30.504 1.00 57.81 118 GLU A N 1
ATOM 950 C CA . GLU A 1 118 ? -3.546 25.230 -31.389 1.00 57.81 118 GLU A CA 1
ATOM 951 C C . GLU A 1 118 ? -3.483 26.753 -31.138 1.00 57.81 118 GLU A C 1
ATOM 953 O O . GLU A 1 118 ? -4.083 27.526 -31.880 1.00 57.81 118 GLU A O 1
ATOM 958 N N . HIS A 1 119 ? -2.748 27.197 -30.110 1.00 59.28 119 HIS A N 1
ATOM 959 C CA . HIS A 1 119 ? -2.552 28.607 -29.769 1.00 59.28 119 HIS A CA 1
ATOM 960 C C . HIS A 1 119 ? -1.045 28.929 -29.704 1.00 59.28 119 HIS A C 1
ATOM 962 O O . HIS A 1 119 ? -0.343 28.483 -28.790 1.00 59.28 119 HIS A O 1
ATOM 968 N N . ASP A 1 120 ? -0.561 29.695 -30.689 1.00 58.12 120 ASP A N 1
ATOM 969 C CA . ASP A 1 120 ? 0.865 29.935 -30.991 1.00 58.12 120 ASP A CA 1
ATOM 970 C C . ASP A 1 120 ? 1.632 30.800 -29.962 1.00 58.12 120 ASP A C 1
ATOM 972 O O . ASP A 1 120 ? 2.855 30.896 -30.029 1.00 58.12 120 ASP A O 1
ATOM 976 N N . ASP A 1 121 ? 0.963 31.383 -28.961 1.00 65.94 121 ASP A N 1
ATOM 977 C CA . ASP A 1 121 ? 1.554 32.446 -28.124 1.00 65.94 121 ASP A CA 1
ATOM 978 C C . ASP A 1 121 ? 2.222 31.988 -26.806 1.00 65.94 121 ASP A C 1
ATOM 980 O O . ASP A 1 121 ? 2.701 32.823 -26.038 1.00 65.94 121 ASP A O 1
ATOM 984 N N . ILE A 1 122 ? 2.272 30.685 -26.485 1.00 60.19 122 ILE A N 1
ATOM 985 C CA . ILE A 1 122 ? 2.822 30.208 -25.193 1.00 60.19 122 ILE A CA 1
ATOM 986 C C . ILE A 1 122 ? 4.052 29.313 -25.405 1.00 60.19 122 ILE A C 1
ATOM 988 O O . ILE A 1 122 ? 3.952 28.276 -26.058 1.00 60.19 122 ILE A O 1
ATOM 992 N N . ASP A 1 123 ? 5.179 29.651 -24.773 1.00 62.88 123 ASP A N 1
ATOM 993 C CA . ASP A 1 123 ? 6.443 28.896 -24.820 1.00 62.88 123 ASP A CA 1
ATOM 994 C C . ASP A 1 123 ? 6.249 27.389 -24.507 1.00 62.88 123 ASP A C 1
ATOM 996 O O . ASP A 1 123 ? 5.794 27.043 -23.411 1.00 62.88 123 ASP A O 1
ATOM 1000 N N . PRO A 1 124 ? 6.609 26.469 -25.424 1.00 57.19 124 PRO A N 1
ATOM 1001 C CA . PRO A 1 124 ? 6.552 25.022 -25.208 1.00 57.19 124 PRO A CA 1
ATOM 1002 C C . PRO A 1 124 ? 7.396 24.514 -24.029 1.00 57.19 124 PRO A C 1
ATOM 1004 O O . PRO A 1 124 ? 7.059 23.485 -23.437 1.00 57.19 124 PRO A O 1
ATOM 1007 N N . SER A 1 125 ? 8.481 25.209 -23.671 1.00 57.50 125 SER A N 1
ATOM 1008 C CA . SER A 1 125 ? 9.397 24.800 -22.598 1.00 57.50 125 SER A CA 1
ATOM 1009 C C . SER A 1 125 ? 8.802 25.008 -21.198 1.00 57.50 125 SER A C 1
ATOM 1011 O O . SER A 1 125 ? 9.024 24.186 -20.307 1.00 57.50 125 SER A O 1
ATOM 1013 N N . ALA A 1 126 ? 7.934 26.013 -21.041 1.00 55.06 126 ALA A N 1
ATOM 1014 C CA . ALA A 1 126 ? 7.177 26.288 -19.818 1.00 55.06 126 ALA A CA 1
ATOM 1015 C C . ALA A 1 126 ? 6.031 25.283 -19.555 1.00 55.06 126 ALA A C 1
ATOM 1017 O O . ALA A 1 126 ? 5.394 25.331 -18.504 1.00 55.06 126 ALA A O 1
ATOM 1018 N N . ARG A 1 127 ? 5.750 24.370 -20.500 1.00 59.59 127 ARG A N 1
ATOM 1019 C CA . ARG A 1 127 ? 4.611 23.428 -20.458 1.00 59.59 127 ARG A CA 1
ATOM 1020 C C . ARG A 1 127 ? 4.981 22.017 -19.991 1.00 59.59 127 ARG A C 1
ATOM 1022 O O . ARG A 1 127 ? 4.089 21.184 -19.805 1.00 59.59 127 ARG A O 1
ATOM 1029 N N . LYS A 1 128 ? 6.274 21.708 -19.851 1.00 60.03 128 LYS A N 1
ATOM 1030 C CA . LYS A 1 128 ? 6.721 20.373 -19.440 1.00 60.03 128 LYS A CA 1
ATOM 1031 C C . LYS A 1 128 ? 6.322 20.152 -17.977 1.00 60.03 128 LYS A C 1
ATOM 1033 O O . LYS A 1 128 ? 6.741 20.900 -17.106 1.00 60.03 128 LYS A O 1
ATOM 1038 N N . ASP A 1 129 ? 5.486 19.143 -17.742 1.00 72.50 129 ASP A N 1
ATOM 1039 C CA . ASP A 1 129 ? 4.983 18.750 -16.418 1.00 72.50 129 ASP A CA 1
ATOM 1040 C C . ASP A 1 129 ? 4.007 19.745 -15.745 1.00 72.50 129 ASP A C 1
ATOM 1042 O O . ASP A 1 129 ? 3.912 19.800 -14.520 1.00 72.50 129 ASP A O 1
ATOM 1046 N N . ALA A 1 130 ? 3.221 20.487 -16.542 1.00 82.19 130 ALA A N 1
ATOM 1047 C CA . ALA A 1 130 ? 2.217 21.456 -16.066 1.00 82.19 130 ALA A CA 1
ATOM 1048 C C . ALA A 1 130 ? 1.183 20.874 -15.078 1.00 82.19 130 ALA A C 1
ATOM 1050 O O . ALA A 1 130 ? 0.670 21.578 -14.209 1.00 82.19 130 ALA A O 1
ATOM 1051 N N . PHE A 1 131 ? 0.872 19.586 -15.204 1.00 89.88 131 PHE A N 1
ATOM 1052 C CA . PHE A 1 131 ? 0.030 18.838 -14.286 1.00 89.88 131 PHE A CA 1
ATOM 1053 C C . PHE A 1 131 ? 0.842 17.749 -13.583 1.00 89.88 131 PHE A C 1
ATOM 1055 O O . PHE A 1 131 ? 1.536 16.953 -14.217 1.00 89.88 131 PHE A O 1
ATOM 1062 N N . THR A 1 132 ? 0.688 17.666 -12.265 1.00 91.94 132 THR A N 1
ATOM 1063 C CA . THR A 1 132 ? 1.142 16.539 -11.447 1.00 91.94 132 THR A CA 1
ATOM 1064 C C . THR A 1 132 ? 0.018 16.170 -10.488 1.00 91.94 132 THR A C 1
ATOM 1066 O O . THR A 1 132 ? -0.467 17.033 -9.759 1.00 91.94 132 THR A O 1
ATOM 1069 N N . TYR A 1 133 ? -0.391 14.899 -10.466 1.00 94.44 133 TYR A N 1
ATOM 1070 C CA . TYR A 1 133 ? -1.521 14.460 -9.641 1.00 94.44 133 TYR A CA 1
ATOM 1071 C C . TYR A 1 133 ? -1.225 14.596 -8.138 1.00 94.44 133 TYR A C 1
ATOM 1073 O O . TYR A 1 133 ? -2.031 15.134 -7.383 1.00 94.44 133 TYR A O 1
ATOM 1081 N N . TYR A 1 134 ? -0.052 14.131 -7.701 1.00 95.31 134 TYR A N 1
ATOM 1082 C CA . TYR A 1 134 ? 0.445 14.260 -6.332 1.00 95.31 134 TYR A CA 1
ATOM 1083 C C . TYR A 1 134 ? 1.835 14.890 -6.321 1.00 95.31 134 TYR A C 1
ATOM 1085 O O . TYR A 1 134 ? 2.791 14.333 -6.866 1.00 95.31 134 TYR A O 1
ATOM 1093 N N . ILE A 1 135 ? 1.958 16.032 -5.647 1.00 92.69 135 ILE A N 1
ATOM 1094 C CA . ILE A 1 135 ? 3.253 16.664 -5.378 1.00 92.69 135 ILE A CA 1
ATOM 1095 C C . ILE A 1 135 ? 4.086 15.817 -4.394 1.00 92.69 135 ILE A C 1
ATOM 1097 O O . ILE A 1 135 ? 3.515 15.055 -3.607 1.00 92.69 135 ILE A O 1
ATOM 1101 N N . PRO A 1 136 ? 5.425 15.965 -4.358 1.00 87.75 136 PRO A N 1
ATOM 1102 C CA . PRO A 1 136 ? 6.289 15.152 -3.497 1.00 87.75 136 PRO A CA 1
ATOM 1103 C C . PRO A 1 136 ? 5.904 15.155 -2.009 1.00 87.75 136 PRO A C 1
ATOM 1105 O O . PRO A 1 136 ? 5.965 14.112 -1.359 1.00 87.75 136 PRO A O 1
ATOM 1108 N N . GLY A 1 137 ? 5.452 16.300 -1.479 1.00 88.38 137 GLY A N 1
ATOM 1109 C CA . GLY A 1 137 ? 4.978 16.412 -0.094 1.00 88.38 137 GLY A CA 1
ATOM 1110 C C . GLY A 1 137 ? 3.765 15.522 0.196 1.00 88.38 137 GLY A C 1
ATOM 1111 O O . GLY A 1 137 ? 3.764 14.796 1.186 1.00 88.38 137 GLY A O 1
ATOM 1112 N N . ALA A 1 138 ? 2.790 15.486 -0.719 1.00 93.81 138 ALA A N 1
ATOM 1113 C CA . ALA A 1 138 ? 1.614 14.626 -0.598 1.00 93.81 138 ALA A CA 1
ATOM 1114 C C . ALA A 1 138 ? 1.991 13.137 -0.649 1.00 93.81 138 ALA A C 1
ATOM 1116 O O . ALA A 1 138 ? 1.466 12.344 0.125 1.00 93.81 138 ALA A O 1
ATOM 1117 N N . ILE A 1 139 ? 2.943 12.750 -1.508 1.00 91.25 139 ILE A N 1
ATOM 1118 C CA . ILE A 1 139 ? 3.435 11.363 -1.576 1.00 91.25 139 ILE A CA 1
ATOM 1119 C C . ILE A 1 139 ? 4.046 10.936 -0.236 1.00 91.25 139 ILE A C 1
ATOM 1121 O O . ILE A 1 139 ? 3.799 9.812 0.199 1.00 91.25 139 ILE A O 1
ATOM 1125 N N . LYS A 1 140 ? 4.799 11.821 0.439 1.00 88.69 140 LYS A N 1
ATOM 1126 C CA . LYS A 1 140 ? 5.360 11.541 1.773 1.00 88.69 140 LYS A CA 1
ATOM 1127 C C . LYS A 1 140 ? 4.250 11.268 2.793 1.00 88.69 140 LYS A C 1
ATOM 1129 O O . LYS A 1 140 ? 4.319 10.274 3.508 1.00 88.69 140 LYS A O 1
ATOM 1134 N N . GLU A 1 141 ? 3.222 12.113 2.847 1.00 91.88 141 GLU A N 1
ATOM 1135 C CA . GLU A 1 141 ? 2.100 11.929 3.778 1.00 91.88 141 GLU A CA 1
ATOM 1136 C C . GLU A 1 141 ? 1.283 10.667 3.474 1.00 91.88 141 GLU A C 1
ATOM 1138 O O . GLU A 1 141 ? 0.919 9.930 4.389 1.00 91.88 141 GLU A O 1
ATOM 1143 N N . ILE A 1 142 ? 1.037 10.378 2.193 1.00 95.38 142 ILE A N 1
ATOM 1144 C CA . ILE A 1 142 ? 0.360 9.150 1.760 1.00 95.38 142 ILE A CA 1
ATOM 1145 C C . ILE A 1 142 ? 1.170 7.916 2.174 1.00 95.38 142 ILE A C 1
ATOM 1147 O O . ILE A 1 142 ? 0.598 6.957 2.683 1.00 95.38 142 ILE A O 1
ATOM 1151 N N . ALA A 1 143 ? 2.493 7.946 2.002 1.00 89.69 143 ALA A N 1
ATOM 1152 C CA . ALA A 1 143 ? 3.373 6.853 2.398 1.00 89.69 143 ALA A CA 1
ATOM 1153 C C . ALA A 1 143 ? 3.330 6.597 3.913 1.00 89.69 143 ALA A C 1
ATOM 1155 O O . ALA A 1 143 ? 3.209 5.448 4.332 1.00 89.69 143 ALA A O 1
ATOM 1156 N N . ILE A 1 144 ? 3.343 7.657 4.732 1.00 88.75 144 ILE A N 1
ATOM 1157 C CA . ILE A 1 144 ? 3.125 7.539 6.183 1.00 88.75 144 ILE A CA 1
ATOM 1158 C C . ILE A 1 144 ? 1.756 6.907 6.452 1.00 88.75 144 ILE A C 1
ATOM 1160 O O . ILE A 1 144 ? 1.663 5.973 7.241 1.00 88.75 144 ILE A O 1
ATOM 1164 N N . GLY A 1 145 ? 0.705 7.354 5.761 1.00 93.38 145 GLY A N 1
ATOM 1165 C CA . GLY A 1 145 ? -0.635 6.785 5.892 1.00 93.38 145 GLY A CA 1
ATOM 1166 C C . GLY A 1 145 ? -0.700 5.292 5.563 1.00 93.38 145 GLY A C 1
ATOM 1167 O O . GLY A 1 145 ? -1.305 4.545 6.322 1.00 93.38 145 GLY A O 1
ATOM 1168 N N . TYR A 1 146 ? -0.052 4.831 4.487 1.00 92.50 146 TYR A N 1
ATOM 1169 C CA . TYR A 1 146 ? 0.032 3.398 4.158 1.00 92.50 146 TYR A CA 1
ATOM 1170 C C . TYR A 1 146 ? 0.750 2.603 5.235 1.00 92.50 146 TYR A C 1
ATOM 1172 O O . TYR A 1 146 ? 0.374 1.477 5.541 1.00 92.50 146 TYR A O 1
ATOM 1180 N N . PHE A 1 147 ? 1.778 3.195 5.816 1.00 85.94 147 PHE A N 1
ATOM 1181 C CA . PHE A 1 147 ? 2.566 2.560 6.847 1.00 85.94 147 PHE A CA 1
ATOM 1182 C C . PHE A 1 147 ? 1.802 2.394 8.165 1.00 85.94 147 PHE A C 1
ATOM 1184 O O . PHE A 1 147 ? 1.932 1.367 8.820 1.00 85.94 147 PHE A O 1
ATOM 1191 N N . ILE A 1 148 ? 0.965 3.365 8.540 1.00 89.00 148 ILE A N 1
ATOM 1192 C CA . ILE A 1 148 ? 0.174 3.312 9.780 1.00 89.00 148 ILE A CA 1
ATOM 1193 C C . ILE A 1 148 ? -1.309 2.990 9.556 1.00 89.00 148 ILE A C 1
ATOM 1195 O O . ILE A 1 148 ? -2.111 3.210 10.460 1.00 89.00 148 ILE A O 1
ATOM 1199 N N . HIS A 1 149 ? -1.692 2.486 8.377 1.00 93.56 149 HIS A N 1
ATOM 1200 C CA . HIS A 1 149 ? -3.102 2.278 8.009 1.00 93.56 149 HIS A CA 1
ATOM 1201 C C . HIS A 1 149 ? -3.869 1.452 9.057 1.00 93.56 149 HIS A C 1
ATOM 1203 O O . HIS A 1 149 ? -5.018 1.750 9.372 1.00 93.56 149 HIS A O 1
ATOM 1209 N N . ASP A 1 150 ? -3.171 0.488 9.655 1.00 92.25 150 ASP A N 1
ATOM 1210 C CA . ASP A 1 150 ? -3.664 -0.494 10.614 1.00 92.25 150 ASP A CA 1
ATOM 1211 C C . ASP A 1 150 ? -3.491 -0.094 12.095 1.00 92.25 150 ASP A C 1
ATOM 1213 O O . ASP A 1 150 ? -3.738 -0.905 12.990 1.00 92.25 150 ASP A O 1
ATOM 1217 N N . ILE A 1 151 ? -3.056 1.139 12.396 1.00 88.69 151 ILE A N 1
ATOM 1218 C CA . ILE A 1 151 ? -2.639 1.551 13.755 1.00 88.69 151 ILE A CA 1
ATOM 1219 C C . ILE A 1 151 ? -3.712 1.321 14.828 1.00 88.69 151 ILE A C 1
ATOM 1221 O O . ILE A 1 151 ? -3.395 1.002 15.973 1.00 88.69 151 ILE A O 1
ATOM 1225 N N . GLY A 1 152 ? -4.994 1.403 14.463 1.00 90.62 152 GLY A N 1
ATOM 1226 C CA . GLY A 1 152 ? -6.096 1.160 15.390 1.00 90.62 152 GLY A CA 1
ATOM 1227 C C . GLY A 1 152 ? -6.196 -0.279 15.895 1.00 90.62 152 GLY A C 1
ATOM 1228 O O . GLY A 1 152 ? -6.856 -0.508 16.912 1.00 90.62 152 GLY A O 1
ATOM 1229 N N . LYS A 1 153 ? -5.504 -1.246 15.266 1.00 89.75 153 LYS A N 1
ATOM 1230 C CA . LYS A 1 153 ? -5.395 -2.624 15.781 1.00 89.75 153 LYS A CA 1
ATOM 1231 C C . LYS A 1 153 ? -4.737 -2.659 17.159 1.00 89.75 153 LYS A C 1
ATOM 1233 O O . LYS A 1 153 ? -5.043 -3.551 17.945 1.00 89.75 153 LYS A O 1
ATOM 1238 N N . ALA A 1 154 ? -3.916 -1.659 17.495 1.00 85.56 154 ALA A N 1
ATOM 1239 C CA . ALA A 1 154 ? -3.330 -1.520 18.823 1.00 85.56 154 ALA A CA 1
ATOM 1240 C C . ALA A 1 154 ? -4.390 -1.396 19.931 1.00 85.56 154 ALA A C 1
ATOM 1242 O O . ALA A 1 154 ? -4.155 -1.865 21.035 1.00 85.56 154 ALA A O 1
ATOM 1243 N N . LEU A 1 155 ? -5.575 -0.843 19.649 1.00 88.12 155 LEU A N 1
ATOM 1244 C CA . LEU A 1 155 ? -6.664 -0.722 20.628 1.00 88.12 155 LEU A CA 1
ATOM 1245 C C . LEU A 1 155 ? -7.661 -1.894 20.583 1.00 88.12 155 LEU A C 1
ATOM 1247 O O . LEU A 1 155 ? -8.710 -1.831 21.232 1.00 88.12 155 LEU A O 1
ATOM 1251 N N . ILE A 1 156 ? -7.392 -2.946 19.805 1.00 89.50 156 ILE A N 1
ATOM 1252 C CA . ILE A 1 156 ? -8.216 -4.162 19.780 1.00 89.50 156 ILE A CA 1
ATOM 1253 C C . ILE A 1 156 ? -7.766 -5.097 20.914 1.00 89.50 156 ILE A C 1
ATOM 1255 O O . ILE A 1 156 ? -6.561 -5.288 21.089 1.00 89.50 156 ILE A O 1
ATOM 1259 N N . PRO A 1 157 ? -8.696 -5.705 21.679 1.00 89.44 157 PRO A N 1
ATOM 1260 C CA . PRO A 1 157 ? -8.340 -6.649 22.734 1.00 89.44 157 PRO A CA 1
ATOM 1261 C C . PRO A 1 157 ? -7.486 -7.816 22.227 1.00 89.44 157 PRO A C 1
ATOM 1263 O O . PRO A 1 157 ? -7.796 -8.424 21.198 1.00 89.44 157 PRO A O 1
ATOM 1266 N N . ASP A 1 158 ? -6.454 -8.182 22.993 1.00 84.88 158 ASP A N 1
ATOM 1267 C CA . ASP A 1 158 ? -5.532 -9.263 22.620 1.00 84.88 158 ASP A CA 1
ATOM 1268 C C . ASP A 1 158 ? -6.218 -10.628 22.503 1.00 84.88 158 ASP A C 1
ATOM 1270 O O . ASP A 1 158 ? -5.818 -11.450 21.680 1.00 84.88 158 ASP A O 1
ATOM 1274 N N . THR A 1 159 ? -7.289 -10.843 23.271 1.00 86.31 159 THR A N 1
ATOM 1275 C CA . THR A 1 159 ? -8.143 -12.038 23.204 1.00 86.31 159 THR A CA 1
ATOM 1276 C C . THR A 1 159 ? -8.898 -12.169 21.880 1.00 86.31 159 THR A C 1
ATOM 1278 O O . THR A 1 159 ? -9.266 -13.281 21.509 1.00 86.31 159 THR A O 1
ATOM 1281 N N . ILE A 1 160 ? -9.114 -11.057 21.168 1.00 87.44 160 ILE A N 1
ATOM 1282 C CA . ILE A 1 160 ? -9.813 -11.013 19.880 1.00 87.44 160 ILE A CA 1
ATOM 1283 C C . ILE A 1 160 ? -8.802 -11.042 18.732 1.00 87.44 160 ILE A C 1
ATOM 1285 O O . ILE A 1 160 ? -8.894 -11.898 17.857 1.00 87.44 160 ILE A O 1
ATOM 1289 N N . ILE A 1 161 ? -7.811 -10.142 18.734 1.00 82.62 161 ILE A N 1
ATOM 1290 C CA . ILE A 1 161 ? -6.883 -9.994 17.597 1.00 82.62 161 ILE A CA 1
ATOM 1291 C C . ILE A 1 161 ? -5.952 -11.205 17.422 1.00 82.62 161 ILE A C 1
ATOM 1293 O O . ILE A 1 161 ? -5.552 -11.505 16.300 1.00 82.62 161 ILE A O 1
ATOM 1297 N N . ASN A 1 162 ? -5.642 -11.927 18.508 1.00 81.44 162 ASN A N 1
ATOM 1298 C CA . ASN A 1 162 ? -4.792 -13.124 18.483 1.00 81.44 162 ASN A CA 1
ATOM 1299 C C . ASN A 1 162 ? -5.596 -14.434 18.528 1.00 81.44 162 ASN A C 1
ATOM 1301 O O . ASN A 1 162 ? -5.021 -15.504 18.751 1.00 81.44 162 ASN A O 1
ATOM 1305 N N . LYS A 1 163 ? -6.924 -14.375 18.362 1.00 81.38 163 LYS A N 1
ATOM 1306 C CA . LYS A 1 163 ? -7.781 -15.562 18.420 1.00 81.38 163 LYS A CA 1
ATOM 1307 C C . LYS A 1 163 ? -7.418 -16.529 17.287 1.00 81.38 163 LYS A C 1
ATOM 1309 O O . LYS A 1 163 ? -7.371 -16.150 16.121 1.00 81.38 163 LYS A O 1
ATOM 1314 N N . SER A 1 164 ? -7.163 -17.791 17.635 1.00 78.88 164 SER A N 1
ATOM 1315 C CA . SER A 1 164 ? -6.803 -18.848 16.676 1.00 78.88 164 SER A CA 1
ATOM 1316 C C . SER A 1 164 ? -8.011 -19.502 15.998 1.00 78.88 164 SER A C 1
ATOM 1318 O O . SER A 1 164 ? -7.854 -20.215 15.008 1.00 78.88 164 SER A O 1
ATOM 1320 N N . THR A 1 165 ? -9.214 -19.271 16.524 1.00 83.94 165 THR A N 1
ATOM 1321 C CA . THR A 1 165 ? -10.489 -19.741 15.974 1.00 83.94 165 THR A CA 1
ATOM 1322 C C . THR A 1 165 ? -11.221 -18.617 15.244 1.00 83.94 165 THR A C 1
ATOM 1324 O O . THR A 1 165 ? -10.861 -17.445 15.353 1.00 83.94 165 THR A O 1
ATOM 1327 N N . SER A 1 166 ? -12.257 -18.967 14.479 1.00 85.94 166 SER A N 1
ATOM 1328 C CA . SER A 1 166 ? -13.079 -17.984 13.771 1.00 85.94 166 SER A CA 1
ATOM 1329 C C . SER A 1 166 ? -13.669 -16.941 14.726 1.00 85.94 166 SER A C 1
ATOM 1331 O O . SER A 1 166 ? -14.179 -17.273 15.799 1.00 85.94 166 SER A O 1
ATOM 1333 N N . LEU A 1 167 ? -13.615 -15.677 14.304 1.00 89.38 167 LEU A N 1
ATOM 1334 C CA . LEU A 1 167 ? -14.257 -14.568 15.000 1.00 89.38 167 LEU A CA 1
ATOM 1335 C C . LEU A 1 167 ? -15.779 -14.666 14.840 1.00 89.38 167 LEU A C 1
ATOM 1337 O O . LEU A 1 167 ? -16.276 -14.865 13.727 1.00 89.38 167 LEU A O 1
ATOM 1341 N N . THR A 1 168 ? -16.498 -14.486 15.942 1.00 94.31 168 THR A N 1
ATOM 1342 C CA . THR A 1 168 ? -17.950 -14.255 15.964 1.00 94.31 168 THR A CA 1
ATOM 1343 C C . THR A 1 168 ? -18.296 -12.928 15.285 1.00 94.31 168 THR A C 1
ATOM 1345 O O . THR A 1 168 ? -17.424 -12.084 15.084 1.00 94.31 168 THR A O 1
ATOM 1348 N N . GLU A 1 169 ? -19.565 -12.705 14.943 1.00 93.31 169 GLU A N 1
ATOM 1349 C CA . GLU A 1 169 ? -19.993 -11.446 14.314 1.00 93.31 169 GLU A CA 1
ATOM 1350 C C . GLU A 1 169 ? -19.685 -10.212 15.179 1.00 93.31 169 GLU A C 1
ATOM 1352 O O . GLU A 1 169 ? -19.252 -9.186 14.657 1.00 93.31 169 GLU A O 1
ATOM 1357 N N . ASP A 1 170 ? -19.842 -10.315 16.502 1.00 94.56 170 ASP A N 1
ATOM 1358 C CA . ASP A 1 170 ? -19.490 -9.245 17.443 1.00 94.56 170 ASP A CA 1
ATOM 1359 C C . ASP A 1 170 ? -17.988 -8.960 17.461 1.00 94.56 170 ASP A C 1
ATOM 1361 O O . ASP A 1 170 ? -17.558 -7.809 17.394 1.00 94.56 170 ASP A O 1
ATOM 1365 N N . GLU A 1 171 ? -17.171 -10.011 17.491 1.00 93.75 171 GLU A N 1
ATOM 1366 C CA . GLU A 1 171 ? -15.716 -9.877 17.432 1.00 93.75 171 GLU A CA 1
ATOM 1367 C C . GLU A 1 171 ? -15.261 -9.281 16.093 1.00 93.75 171 GLU A C 1
ATOM 1369 O O . GLU A 1 171 ? -14.362 -8.440 16.074 1.00 93.75 171 GLU A O 1
ATOM 1374 N N . GLN A 1 172 ? -15.905 -9.651 14.981 1.00 91.31 172 GLN A N 1
ATOM 1375 C CA . GLN A 1 172 ? -15.648 -9.048 13.670 1.00 91.31 172 GLN A CA 1
ATOM 1376 C C . GLN A 1 172 ? -15.991 -7.557 13.663 1.00 91.31 172 GLN A C 1
ATOM 1378 O O . GLN A 1 172 ? -15.181 -6.762 13.189 1.00 91.31 172 GLN A O 1
ATOM 1383 N N . ARG A 1 173 ? -17.133 -7.154 14.240 1.00 92.56 173 ARG A N 1
ATOM 1384 C CA . ARG A 1 173 ? -17.503 -5.734 14.391 1.00 92.56 173 ARG A CA 1
ATOM 1385 C C . ARG A 1 173 ? -16.447 -4.954 15.175 1.00 92.56 173 ARG A C 1
ATOM 1387 O O . ARG A 1 173 ? -16.030 -3.886 14.729 1.00 92.56 173 ARG A O 1
ATOM 1394 N N . ILE A 1 174 ? -15.957 -5.511 16.284 1.00 93.69 174 ILE A N 1
ATOM 1395 C CA . ILE A 1 174 ? -14.881 -4.898 17.081 1.00 93.69 174 ILE A CA 1
ATOM 1396 C C . ILE A 1 174 ? -13.613 -4.736 16.238 1.00 93.69 174 ILE A C 1
ATOM 1398 O O . ILE A 1 174 ? -13.012 -3.660 16.239 1.00 93.69 174 ILE A O 1
ATOM 1402 N N . VAL A 1 175 ? -13.218 -5.775 15.492 1.00 93.00 175 VAL A N 1
ATOM 1403 C CA . VAL A 1 175 ? -12.052 -5.710 14.601 1.00 93.00 175 VAL A CA 1
ATOM 1404 C C . VAL A 1 175 ? -12.260 -4.668 13.507 1.00 93.00 175 VAL A C 1
ATOM 1406 O O . VAL A 1 175 ? -11.354 -3.875 13.290 1.00 93.00 175 VAL A O 1
ATOM 1409 N N . HIS A 1 176 ? -13.423 -4.575 12.858 1.00 94.38 176 HIS A N 1
ATOM 1410 C CA . HIS A 1 176 ? -13.700 -3.547 11.839 1.00 94.38 176 HIS A CA 1
ATOM 1411 C C . HIS A 1 176 ? -13.560 -2.110 12.375 1.00 94.38 176 HIS A C 1
ATOM 1413 O O . HIS A 1 176 ? -13.166 -1.200 11.634 1.00 94.38 176 HIS A O 1
ATOM 1419 N N . GLY A 1 177 ? -13.811 -1.911 13.673 1.00 94.31 177 GLY A N 1
ATOM 1420 C CA . GLY A 1 177 ? -13.591 -0.648 14.381 1.00 94.31 177 GLY A CA 1
ATOM 1421 C C . GLY A 1 177 ? -12.133 -0.168 14.393 1.00 94.31 177 GLY A C 1
ATOM 1422 O O . GLY A 1 177 ? -11.894 1.016 14.635 1.00 94.31 177 GLY A O 1
ATOM 1423 N N . HIS A 1 178 ? -11.146 -1.024 14.082 1.00 94.94 178 HIS A N 1
ATOM 1424 C CA . HIS A 1 178 ? -9.733 -0.619 14.041 1.00 94.94 178 HIS A CA 1
ATOM 1425 C C . HIS A 1 178 ? -9.473 0.524 13.046 1.00 94.94 178 HIS A C 1
ATOM 1427 O O . HIS A 1 178 ? -8.656 1.394 13.322 1.00 94.94 178 HIS A O 1
ATOM 1433 N N . ALA A 1 179 ? -10.175 0.556 11.913 1.00 95.50 179 ALA A N 1
ATOM 1434 C CA . ALA A 1 179 ? -9.939 1.554 10.874 1.00 95.50 179 ALA A CA 1
ATOM 1435 C C . ALA A 1 179 ? -10.584 2.906 11.228 1.00 95.50 179 ALA A C 1
ATOM 1437 O O . ALA A 1 179 ? -9.922 3.935 11.365 1.00 95.50 179 ALA A O 1
ATOM 1438 N N . HIS A 1 180 ? -11.904 2.910 11.405 1.00 94.00 180 HIS A N 1
ATOM 1439 C CA . HIS A 1 180 ? -12.698 4.137 11.395 1.00 94.00 180 HIS A CA 1
ATOM 1440 C C . HIS A 1 180 ? -13.012 4.722 12.773 1.00 94.00 180 HIS A C 1
ATOM 1442 O O . HIS A 1 180 ? -13.250 5.925 12.858 1.00 94.00 180 HIS A O 1
ATOM 1448 N N . GLU A 1 181 ? -12.988 3.905 13.827 1.00 95.00 181 GLU A N 1
ATOM 1449 C CA . GLU A 1 181 ? -13.206 4.350 15.207 1.00 95.00 181 GLU A CA 1
ATOM 1450 C C . GLU A 1 181 ? -11.862 4.500 15.914 1.00 95.00 181 GLU A C 1
ATOM 1452 O O . GLU A 1 181 ? -11.393 5.614 16.134 1.00 95.00 181 GLU A O 1
ATOM 1457 N N . LYS A 1 182 ? -11.192 3.376 16.184 1.00 94.38 182 LYS A N 1
ATOM 1458 C CA . LYS A 1 182 ? -9.949 3.317 16.964 1.00 94.38 182 LYS A CA 1
ATOM 1459 C C . LYS A 1 182 ? -8.782 3.975 16.238 1.00 94.38 182 LYS A C 1
ATOM 1461 O O . LYS A 1 182 ? -7.990 4.676 16.856 1.00 94.38 182 LYS A O 1
ATOM 1466 N N . GLY A 1 183 ? -8.673 3.779 14.925 1.00 93.38 183 GLY A N 1
ATOM 1467 C CA . GLY A 1 183 ? -7.644 4.418 14.111 1.00 93.38 183 GLY A CA 1
ATOM 1468 C C . GLY A 1 183 ? -7.766 5.938 14.169 1.00 93.38 183 GLY A C 1
ATOM 1469 O O . GLY A 1 183 ? -6.807 6.620 14.519 1.00 93.38 183 GLY A O 1
ATOM 1470 N N . ILE A 1 184 ? -8.963 6.476 13.917 1.00 95.62 184 ILE A N 1
ATOM 1471 C CA . ILE A 1 184 ? -9.220 7.922 13.986 1.00 95.62 184 ILE A CA 1
ATOM 1472 C C . ILE A 1 184 ? -9.066 8.467 15.407 1.00 95.62 184 ILE A C 1
ATOM 1474 O O . ILE A 1 184 ? -8.509 9.549 15.573 1.00 95.62 184 ILE A O 1
ATOM 1478 N N . GLU A 1 185 ? -9.496 7.722 16.424 1.00 94.06 185 GLU A N 1
ATOM 1479 C CA . GLU A 1 185 ? -9.286 8.065 17.830 1.00 94.06 185 GLU A CA 1
ATOM 1480 C C . GLU A 1 185 ? -7.796 8.262 18.146 1.00 94.06 185 GLU A C 1
ATOM 1482 O O . GLU A 1 185 ? -7.423 9.292 18.710 1.00 94.06 185 GLU A O 1
ATOM 1487 N N . ILE A 1 186 ? -6.936 7.323 17.733 1.00 90.31 186 ILE A N 1
ATOM 1488 C CA . ILE A 1 186 ? -5.480 7.455 17.883 1.00 90.31 186 ILE A CA 1
ATOM 1489 C C . ILE A 1 186 ? -4.986 8.690 17.123 1.00 90.31 186 ILE A C 1
ATOM 1491 O O . ILE A 1 186 ? -4.238 9.491 17.679 1.00 90.31 186 ILE A O 1
ATOM 1495 N N . LEU A 1 187 ? -5.420 8.906 15.878 1.00 91.88 187 LEU A N 1
ATOM 1496 C CA . LEU A 1 187 ? -4.981 10.078 15.111 1.00 91.88 187 LEU A CA 1
ATOM 1497 C C . LEU A 1 187 ? -5.387 11.409 15.777 1.00 91.88 187 LEU A C 1
ATOM 1499 O O . LEU A 1 187 ? -4.585 12.342 15.797 1.00 91.88 187 LEU A O 1
ATOM 1503 N N . GLU A 1 188 ? -6.596 11.513 16.338 1.00 92.25 188 GLU A N 1
ATOM 1504 C CA . GLU A 1 188 ? -7.075 12.721 17.030 1.00 92.25 188 GLU A CA 1
ATOM 1505 C C . GLU A 1 188 ? -6.321 12.992 18.331 1.00 92.25 188 GLU A C 1
ATOM 1507 O O . GLU A 1 188 ? -5.853 14.117 18.544 1.00 92.25 188 GLU A O 1
ATOM 1512 N N . ARG A 1 189 ? -6.159 11.962 19.175 1.00 89.69 189 ARG A N 1
ATOM 1513 C CA . ARG A 1 189 ? -5.438 12.057 20.458 1.00 89.69 189 ARG A CA 1
ATOM 1514 C C . ARG A 1 189 ? -4.003 12.546 20.277 1.00 89.69 189 ARG A C 1
ATOM 1516 O O . ARG A 1 189 ? -3.467 13.196 21.164 1.00 89.69 189 ARG A O 1
ATOM 1523 N N . ASN A 1 190 ? -3.416 12.267 19.117 1.00 85.38 190 ASN A N 1
ATOM 1524 C CA . ASN A 1 190 ? -2.038 12.612 18.790 1.00 85.38 190 ASN A CA 1
ATOM 1525 C C . ASN A 1 190 ? -1.925 13.755 17.770 1.00 85.38 190 ASN A C 1
ATOM 1527 O O . ASN A 1 190 ? -0.870 13.977 17.185 1.00 85.38 190 ASN A O 1
ATOM 1531 N N . HIS A 1 191 ? -3.017 14.493 17.550 1.00 88.94 191 HIS A N 1
ATOM 1532 C CA . HIS A 1 191 ? -3.055 15.691 16.710 1.00 88.94 191 HIS A CA 1
ATOM 1533 C C . HIS A 1 191 ? -2.578 15.482 15.259 1.00 88.94 191 HIS A C 1
ATOM 1535 O O . HIS A 1 191 ? -2.113 16.420 14.608 1.00 88.94 191 HIS A O 1
ATOM 1541 N N . ILE A 1 192 ? -2.756 14.282 14.701 1.00 88.38 192 ILE A N 1
ATOM 1542 C CA . ILE A 1 192 ? -2.460 14.000 13.293 1.00 88.38 192 ILE A CA 1
ATOM 1543 C C . ILE A 1 192 ? -3.598 14.552 12.428 1.00 88.38 192 ILE A C 1
ATOM 1545 O O . ILE A 1 192 ? -4.675 13.961 12.295 1.00 88.38 192 ILE A O 1
ATOM 1549 N N . ARG A 1 193 ? -3.353 15.723 11.827 1.00 91.31 193 ARG A N 1
ATOM 1550 C CA . ARG A 1 193 ? -4.342 16.465 11.022 1.00 91.31 193 ARG A CA 1
ATOM 1551 C C . ARG A 1 193 ? -4.262 16.210 9.516 1.00 91.31 193 ARG A C 1
ATOM 1553 O O . ARG A 1 193 ? -5.145 16.659 8.793 1.00 91.31 193 ARG A O 1
ATOM 1560 N N . SER A 1 194 ? -3.246 15.487 9.042 1.00 94.38 194 SER A N 1
ATOM 1561 C CA . SER A 1 194 ? -3.079 15.195 7.612 1.00 94.38 194 SER A CA 1
ATOM 1562 C C . SER A 1 194 ? -4.295 14.455 7.050 1.00 94.38 194 SER A C 1
ATOM 1564 O O . SER A 1 194 ? -4.635 13.358 7.502 1.00 94.38 194 SER A O 1
ATOM 1566 N N . LEU A 1 195 ? -4.947 15.041 6.042 1.00 96.38 195 LEU A N 1
ATOM 1567 C CA . LEU A 1 195 ? -6.122 14.438 5.409 1.00 96.38 195 LEU A CA 1
ATOM 1568 C C . LEU A 1 195 ? -5.778 13.123 4.702 1.00 96.38 195 LEU A C 1
ATOM 1570 O O . LEU A 1 195 ? -6.584 12.197 4.735 1.00 96.38 195 LEU A O 1
ATOM 1574 N N . TYR A 1 196 ? -4.580 13.009 4.118 1.00 97.31 196 TYR A N 1
ATOM 1575 C CA . TYR A 1 196 ? -4.125 11.775 3.473 1.00 97.31 196 TYR A CA 1
ATOM 1576 C C . TYR A 1 196 ? -4.066 10.620 4.469 1.00 97.31 196 TYR A C 1
ATOM 1578 O O . TYR A 1 196 ? -4.696 9.586 4.250 1.00 97.31 196 TYR A O 1
ATOM 1586 N N . ILE A 1 197 ? -3.368 10.829 5.589 1.00 95.50 197 ILE A N 1
ATOM 1587 C CA . ILE A 1 197 ? -3.204 9.819 6.640 1.00 95.50 197 ILE A CA 1
ATOM 1588 C C . ILE A 1 197 ? -4.568 9.407 7.194 1.00 95.50 197 ILE A C 1
ATOM 1590 O O . ILE A 1 197 ? -4.882 8.220 7.260 1.00 95.50 197 ILE A O 1
ATOM 1594 N N . ARG A 1 198 ? -5.411 10.386 7.535 1.00 97.00 198 ARG A N 1
ATOM 1595 C CA . ARG A 1 198 ? -6.737 10.136 8.114 1.00 97.00 198 ARG A CA 1
ATOM 1596 C C . ARG A 1 198 ? -7.647 9.359 7.172 1.00 97.00 198 ARG A C 1
ATOM 1598 O O . ARG A 1 198 ? -8.297 8.416 7.610 1.00 97.00 198 ARG A O 1
ATOM 1605 N N . ASN A 1 199 ? -7.676 9.718 5.891 1.00 97.88 199 ASN A N 1
ATOM 1606 C CA . ASN A 1 199 ? -8.503 9.026 4.905 1.00 97.88 199 ASN A CA 1
ATOM 1607 C C . ASN A 1 199 ? -8.014 7.595 4.659 1.00 97.88 199 ASN A C 1
ATOM 1609 O O . ASN A 1 199 ? -8.837 6.697 4.516 1.00 97.88 199 ASN A O 1
ATOM 1613 N N . ILE A 1 200 ? -6.696 7.362 4.652 1.00 98.19 200 ILE A N 1
ATOM 1614 C CA . ILE A 1 200 ? -6.132 6.011 4.530 1.00 98.19 200 ILE A CA 1
ATOM 1615 C C . ILE A 1 200 ? -6.532 5.159 5.734 1.00 98.19 200 ILE A C 1
ATOM 1617 O O . ILE A 1 200 ? -7.169 4.123 5.556 1.00 98.19 200 ILE A O 1
ATOM 1621 N N . VAL A 1 201 ? -6.234 5.614 6.953 1.00 96.62 201 VAL A N 1
ATOM 1622 C CA . VAL A 1 201 ? -6.564 4.877 8.185 1.00 96.62 201 VAL A CA 1
ATOM 1623 C C . VAL A 1 201 ? -8.065 4.599 8.268 1.00 96.62 201 VAL A C 1
ATOM 1625 O O . VAL A 1 201 ? -8.468 3.476 8.541 1.00 96.62 201 VAL A O 1
ATOM 1628 N N . ARG A 1 202 ? -8.910 5.582 7.940 1.00 97.56 202 ARG A N 1
ATOM 1629 C CA . ARG A 1 202 ? -10.365 5.439 8.046 1.00 97.56 202 ARG A CA 1
ATOM 1630 C C . ARG A 1 202 ? -10.980 4.511 7.002 1.00 97.56 202 ARG A C 1
ATOM 1632 O O . ARG A 1 202 ? -11.950 3.825 7.315 1.00 97.56 202 ARG A O 1
ATOM 1639 N N . TRP A 1 203 ? -10.496 4.556 5.760 1.00 98.12 203 TRP A N 1
ATOM 1640 C CA . TRP A 1 203 ? -11.223 4.022 4.601 1.00 98.12 203 TRP A CA 1
ATOM 1641 C C . TRP A 1 203 ? -10.465 2.966 3.793 1.00 98.12 203 TRP A C 1
ATOM 1643 O O . TRP A 1 203 ? -10.975 2.539 2.759 1.00 98.12 203 TRP A O 1
ATOM 1653 N N . HIS A 1 204 ? -9.294 2.492 4.230 1.00 97.06 204 HIS A N 1
ATOM 1654 C CA . HIS A 1 204 ? -8.567 1.437 3.506 1.00 97.06 204 HIS A CA 1
ATOM 1655 C C . HIS A 1 204 ? -9.370 0.127 3.350 1.00 97.06 204 HIS A C 1
ATOM 1657 O O . HIS A 1 204 ? -9.099 -0.637 2.429 1.00 97.06 204 HIS A O 1
ATOM 1663 N N . HIS A 1 205 ? -10.413 -0.101 4.157 1.00 96.62 205 HIS A N 1
ATOM 1664 C CA . HIS A 1 205 ? -11.359 -1.210 3.984 1.00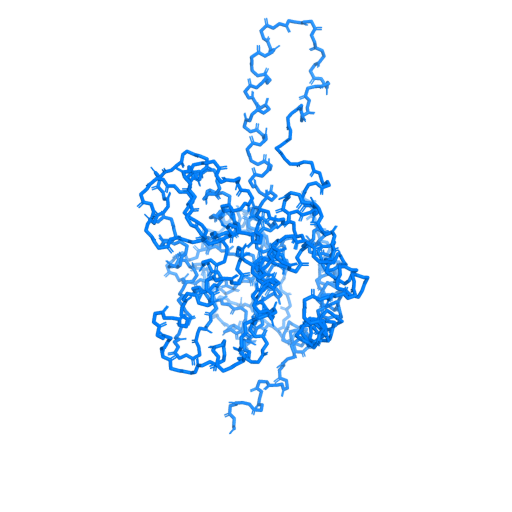 96.62 205 HIS A CA 1
ATOM 1665 C C . HIS A 1 205 ? -12.716 -0.820 3.360 1.00 96.62 205 HIS A C 1
ATOM 1667 O O . HIS A 1 205 ? -13.518 -1.705 3.044 1.00 96.62 205 HIS A O 1
ATOM 1673 N N . ALA A 1 206 ? -12.992 0.469 3.126 1.00 96.94 206 ALA A N 1
ATOM 1674 C CA . ALA A 1 206 ? -14.290 0.945 2.637 1.00 96.94 206 ALA A CA 1
ATOM 1675 C C . ALA A 1 206 ? -14.572 0.460 1.210 1.00 96.94 206 ALA A C 1
ATOM 1677 O O . ALA A 1 206 ? -13.649 0.123 0.467 1.00 96.94 206 ALA A O 1
ATOM 1678 N N . ALA A 1 207 ? -15.840 0.417 0.799 1.00 96.75 207 ALA A N 1
ATOM 1679 C CA . ALA A 1 207 ? -16.192 0.161 -0.598 1.00 96.75 207 ALA A CA 1
ATOM 1680 C C . ALA A 1 207 ? -15.562 1.228 -1.518 1.00 96.75 207 ALA A C 1
ATOM 1682 O O . ALA A 1 207 ? -15.610 2.411 -1.192 1.00 96.75 207 ALA A O 1
ATOM 1683 N N . ILE A 1 208 ? -14.981 0.832 -2.659 1.00 95.94 208 ILE A N 1
ATOM 1684 C CA . ILE A 1 208 ? -14.269 1.749 -3.583 1.00 95.94 208 ILE A CA 1
ATOM 1685 C C . ILE A 1 208 ? -14.915 1.886 -4.971 1.00 95.94 208 ILE A C 1
ATOM 1687 O O . ILE A 1 208 ? -14.404 2.615 -5.832 1.00 95.94 208 ILE A O 1
ATOM 1691 N N . TYR A 1 209 ? -16.018 1.172 -5.195 1.00 94.62 209 TYR A N 1
ATOM 1692 C CA . TYR A 1 209 ? -16.879 1.264 -6.372 1.00 94.62 209 TYR A CA 1
ATOM 1693 C C . TYR A 1 209 ? -18.327 0.911 -5.997 1.00 94.62 209 TYR A C 1
ATOM 1695 O O . TYR A 1 209 ? -18.574 0.285 -4.964 1.00 94.62 209 TYR A O 1
ATOM 1703 N N . GLU A 1 210 ? -19.279 1.316 -6.836 1.00 93.00 210 GLU A N 1
ATOM 1704 C CA . GLU A 1 210 ? -20.708 1.077 -6.606 1.00 93.00 210 GLU A CA 1
ATOM 1705 C C . GLU A 1 210 ? -21.054 -0.418 -6.603 1.00 93.00 210 GLU A C 1
ATOM 1707 O O . GLU A 1 210 ? -20.695 -1.162 -7.519 1.00 93.00 210 GLU A O 1
ATOM 1712 N N . GLY A 1 211 ? -21.772 -0.862 -5.570 1.00 90.69 211 GLY A N 1
ATOM 1713 C CA . GLY A 1 211 ? -22.163 -2.264 -5.408 1.00 90.69 211 GLY A CA 1
ATOM 1714 C C . GLY A 1 211 ? -21.050 -3.203 -4.921 1.00 90.69 211 GLY A C 1
ATOM 1715 O O . GLY A 1 211 ? -21.231 -4.420 -4.966 1.00 90.69 211 GLY A O 1
ATOM 1716 N N . GLU A 1 212 ? -19.901 -2.691 -4.455 1.00 93.75 212 GLU A N 1
ATOM 1717 C CA . GLU A 1 212 ? -18.923 -3.529 -3.751 1.00 93.75 212 GLU A CA 1
ATOM 1718 C C . GLU A 1 212 ? -19.493 -4.018 -2.408 1.00 93.75 212 GLU A C 1
ATOM 1720 O O . GLU A 1 212 ? -19.855 -3.224 -1.543 1.00 93.75 212 GLU A O 1
ATOM 1725 N N . THR A 1 213 ? -19.511 -5.334 -2.198 1.00 90.12 213 THR A N 1
ATOM 1726 C CA . THR A 1 213 ? -19.966 -5.945 -0.943 1.00 90.12 213 THR A CA 1
ATOM 1727 C C . THR A 1 213 ? -18.811 -6.167 0.035 1.00 90.12 213 THR A C 1
ATOM 1729 O O . THR A 1 213 ? -17.715 -6.560 -0.375 1.00 90.12 213 THR A O 1
ATOM 1732 N N . GLY A 1 214 ? -19.075 -6.018 1.336 1.00 86.25 214 GLY A N 1
ATOM 1733 C CA . GLY A 1 214 ? -18.131 -6.367 2.406 1.00 86.25 214 GLY A CA 1
ATOM 1734 C C . GLY A 1 214 ? -17.076 -5.302 2.726 1.00 86.25 214 GLY A C 1
ATOM 1735 O O . GLY A 1 214 ? -16.113 -5.606 3.422 1.00 86.25 214 GLY A O 1
ATOM 1736 N N . GLY A 1 215 ? -17.227 -4.076 2.212 1.00 89.50 215 GLY A N 1
ATOM 1737 C CA . GLY A 1 215 ? -16.401 -2.941 2.626 1.00 89.50 215 GLY A CA 1
ATOM 1738 C C . GLY A 1 215 ? -16.889 -2.312 3.935 1.00 89.50 215 GLY A C 1
ATOM 1739 O O . GLY A 1 215 ? -18.087 -2.309 4.205 1.00 89.50 215 GLY A O 1
ATOM 1740 N N . TYR A 1 216 ? -15.966 -1.759 4.723 1.00 93.44 216 TYR A N 1
ATOM 1741 C CA . TYR A 1 216 ? -16.266 -1.018 5.953 1.00 93.44 216 TYR A CA 1
ATOM 1742 C C . TYR A 1 216 ? -15.240 0.106 6.207 1.00 93.44 216 TYR A C 1
ATOM 1744 O O . TYR A 1 216 ? -14.074 -0.037 5.842 1.00 93.44 216 TYR A O 1
ATOM 1752 N N . PRO A 1 217 ? -15.625 1.219 6.853 1.00 93.69 217 PRO A N 1
ATOM 1753 C CA . PRO A 1 217 ? -17.002 1.600 7.166 1.00 93.69 217 PRO A CA 1
ATOM 1754 C C . PRO A 1 217 ? -17.817 1.848 5.888 1.00 93.69 217 PRO A C 1
ATOM 1756 O O . PRO A 1 217 ? -17.257 1.969 4.794 1.00 93.69 217 PRO A O 1
ATOM 1759 N N . GLU A 1 218 ? -19.139 1.921 6.025 1.00 90.00 218 GLU A N 1
ATOM 1760 C CA . GLU A 1 218 ? -20.001 2.328 4.918 1.00 90.00 218 GLU A CA 1
ATOM 1761 C C . GLU A 1 218 ? -19.652 3.748 4.464 1.00 90.00 218 GLU A C 1
ATOM 1763 O O . GLU A 1 218 ? -19.399 4.650 5.269 1.00 90.00 218 GLU A O 1
ATOM 1768 N N . VAL A 1 219 ? -19.634 3.940 3.147 1.00 90.56 219 VAL A N 1
ATOM 1769 C CA . VAL A 1 219 ? -19.400 5.237 2.518 1.00 90.56 219 VAL A CA 1
ATOM 1770 C C . VAL A 1 219 ? -20.529 5.510 1.528 1.00 90.56 219 VAL A C 1
ATOM 1772 O O . VAL A 1 219 ? -20.792 4.657 0.682 1.00 90.56 219 VAL A O 1
ATOM 1775 N N . PRO A 1 220 ? -21.200 6.678 1.592 1.00 86.81 220 PRO A N 1
ATOM 1776 C CA . PRO A 1 220 ? -22.354 6.955 0.733 1.00 86.81 220 PRO A CA 1
ATOM 1777 C C . PRO A 1 220 ? -22.021 6.977 -0.758 1.00 86.81 220 PRO A C 1
ATOM 1779 O O . PRO A 1 220 ? -22.881 6.714 -1.588 1.00 86.81 220 PRO A O 1
ATOM 1782 N N . ARG A 1 221 ? -20.778 7.345 -1.096 1.00 91.81 221 ARG A N 1
ATOM 1783 C CA . ARG A 1 221 ? -20.292 7.455 -2.473 1.00 91.81 221 ARG A CA 1
ATOM 1784 C C . ARG A 1 221 ? -18.919 6.786 -2.594 1.00 91.81 221 ARG A C 1
ATOM 1786 O O . ARG A 1 221 ? -17.901 7.479 -2.546 1.00 91.81 221 ARG A O 1
ATOM 1793 N N . PRO A 1 222 ? -18.864 5.450 -2.757 1.00 91.50 222 PRO A N 1
ATOM 1794 C CA . PRO A 1 222 ? -17.618 4.696 -2.949 1.00 91.50 222 PRO A CA 1
ATOM 1795 C C . PRO A 1 222 ? -16.726 5.250 -4.067 1.00 91.50 222 PRO A C 1
ATOM 1797 O O . PRO A 1 222 ? -15.497 5.191 -3.996 1.00 91.50 222 PRO A O 1
ATOM 1800 N N . ILE A 1 223 ? -17.348 5.821 -5.103 1.00 90.00 223 ILE A N 1
ATOM 1801 C CA . ILE A 1 223 ? -16.659 6.421 -6.248 1.00 90.00 223 ILE A CA 1
ATOM 1802 C C . ILE A 1 223 ? -15.743 7.588 -5.850 1.00 90.00 223 ILE A C 1
ATOM 1804 O O . ILE A 1 223 ? -14.701 7.778 -6.477 1.00 90.00 223 ILE A O 1
ATOM 1808 N N . GLU A 1 224 ? -16.084 8.308 -4.778 1.00 92.12 224 GLU A N 1
ATOM 1809 C CA . GLU A 1 224 ? -15.352 9.481 -4.286 1.00 92.12 224 GLU A CA 1
ATOM 1810 C C . GLU A 1 224 ? -14.193 9.140 -3.353 1.00 92.12 224 GLU A C 1
ATOM 1812 O O . GLU A 1 224 ? -13.428 10.031 -2.976 1.00 92.12 224 GLU A O 1
ATOM 1817 N N . ILE A 1 225 ? -14.030 7.863 -2.989 1.00 95.56 225 ILE A N 1
ATOM 1818 C CA . ILE A 1 225 ? -12.853 7.422 -2.246 1.00 95.56 225 ILE A CA 1
ATOM 1819 C C . ILE A 1 225 ? -11.599 7.842 -3.033 1.00 95.56 225 ILE A C 1
ATOM 1821 O O . ILE A 1 225 ? -11.460 7.472 -4.204 1.00 95.56 225 ILE A O 1
ATOM 1825 N N . PRO A 1 226 ? -10.657 8.584 -2.423 1.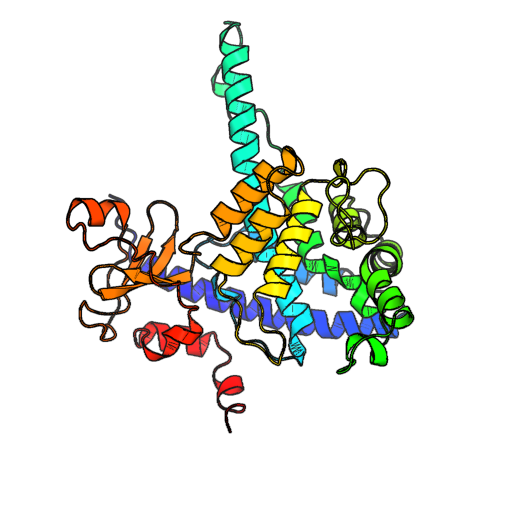00 96.75 226 PRO A N 1
ATOM 1826 C CA . PRO A 1 226 ? -9.495 9.081 -3.145 1.00 96.75 226 PRO A CA 1
ATOM 1827 C C . PRO A 1 226 ? -8.618 7.953 -3.720 1.00 96.75 226 PRO A C 1
ATOM 1829 O O . PRO A 1 226 ? -8.464 6.915 -3.069 1.00 96.75 226 PRO A O 1
ATOM 1832 N N . PRO A 1 227 ? -7.958 8.155 -4.881 1.00 97.38 227 PRO A N 1
ATOM 1833 C CA . PRO A 1 227 ? -7.121 7.131 -5.510 1.00 97.38 227 PRO A CA 1
ATOM 1834 C C . PRO A 1 227 ? -6.070 6.530 -4.573 1.00 97.38 227 PRO A C 1
ATOM 1836 O O . PRO A 1 227 ? -5.875 5.318 -4.576 1.00 97.38 227 PRO A O 1
ATOM 1839 N N . TYR A 1 228 ? -5.430 7.343 -3.725 1.00 97.88 228 TYR A N 1
ATOM 1840 C CA . TYR A 1 228 ? -4.443 6.850 -2.763 1.00 97.88 228 TYR A CA 1
ATOM 1841 C C . TYR A 1 228 ? -5.040 5.865 -1.744 1.00 97.88 228 TYR A C 1
ATOM 1843 O O . TYR A 1 228 ? -4.361 4.910 -1.379 1.00 97.88 228 TYR A O 1
ATOM 1851 N N . VAL A 1 229 ? -6.302 6.028 -1.333 1.00 98.12 229 VAL A N 1
ATOM 1852 C CA . VAL A 1 229 ? -6.999 5.066 -0.460 1.00 98.12 229 VAL A CA 1
ATOM 1853 C C . VAL A 1 229 ? -7.348 3.798 -1.238 1.00 98.12 229 VAL A C 1
ATOM 1855 O O . VAL A 1 229 ? -7.117 2.700 -0.738 1.00 98.12 229 VAL A O 1
ATOM 1858 N N . LYS A 1 230 ? -7.825 3.928 -2.488 1.00 97.88 230 LYS A N 1
ATOM 1859 C CA . LYS A 1 230 ? -8.087 2.767 -3.361 1.00 97.88 230 LYS A CA 1
ATOM 1860 C C . LYS A 1 230 ? -6.813 1.936 -3.580 1.00 97.88 230 LYS A C 1
ATOM 1862 O O . LYS A 1 230 ? -6.875 0.711 -3.544 1.00 97.88 230 LYS A O 1
ATOM 1867 N N . ILE A 1 231 ? -5.659 2.592 -3.753 1.00 97.56 231 ILE A N 1
ATOM 1868 C CA . ILE A 1 231 ? -4.343 1.937 -3.822 1.00 97.56 231 ILE A CA 1
ATOM 1869 C C . ILE A 1 231 ? -4.054 1.180 -2.523 1.00 97.56 231 ILE A C 1
ATOM 1871 O O . ILE A 1 231 ? -3.732 -0.002 -2.595 1.00 97.56 231 ILE A O 1
ATOM 1875 N N . CYS A 1 232 ? -4.217 1.817 -1.356 1.00 97.81 232 CYS A N 1
ATOM 1876 C CA . CYS A 1 232 ? -4.004 1.158 -0.063 1.00 97.81 232 CYS A CA 1
ATOM 1877 C C . CYS A 1 232 ? -4.849 -0.112 0.065 1.00 97.81 232 CYS A C 1
ATOM 1879 O O . CYS A 1 232 ? -4.297 -1.165 0.355 1.00 97.81 232 CYS A O 1
ATOM 1881 N N . LYS A 1 233 ? -6.147 -0.039 -0.268 1.00 97.06 233 LYS A N 1
ATOM 1882 C CA . LYS A 1 233 ? -7.059 -1.192 -0.252 1.00 97.06 233 LYS A CA 1
ATOM 1883 C C . LYS A 1 233 ? -6.588 -2.335 -1.153 1.00 97.06 233 LYS A C 1
ATOM 1885 O O . LYS A 1 233 ? -6.602 -3.494 -0.751 1.00 97.06 233 LYS A O 1
ATOM 1890 N N . LEU A 1 234 ? -6.200 -2.034 -2.395 1.00 94.50 234 LEU A N 1
ATOM 1891 C CA . LEU A 1 234 ? -5.737 -3.061 -3.336 1.00 94.50 234 LEU A CA 1
ATOM 1892 C C . LEU A 1 234 ? -4.461 -3.744 -2.846 1.00 94.50 234 LEU A C 1
ATOM 1894 O O . LEU A 1 234 ? -4.319 -4.958 -2.992 1.00 94.50 234 LEU A O 1
ATOM 1898 N N . VAL A 1 235 ? -3.546 -2.961 -2.279 1.00 91.75 235 VAL A N 1
ATOM 1899 C CA . VAL A 1 235 ? -2.266 -3.458 -1.780 1.00 91.75 235 VAL A CA 1
ATOM 1900 C C . VAL A 1 235 ? -2.435 -4.242 -0.480 1.00 91.75 235 VAL A C 1
ATOM 1902 O O . VAL A 1 235 ? -1.813 -5.289 -0.349 1.00 91.75 235 VAL A O 1
ATOM 1905 N N . ASP A 1 236 ? -3.307 -3.801 0.424 1.00 92.31 236 ASP A N 1
ATOM 1906 C CA . ASP A 1 236 ? -3.701 -4.544 1.626 1.00 92.31 236 ASP A CA 1
ATOM 1907 C C . ASP A 1 236 ? -4.279 -5.922 1.257 1.00 92.31 236 ASP A C 1
ATOM 1909 O O . ASP A 1 236 ? -3.775 -6.955 1.697 1.00 92.31 236 ASP A O 1
ATOM 1913 N N . ILE A 1 237 ? -5.241 -5.965 0.322 1.00 90.00 237 ILE A N 1
ATOM 1914 C CA . ILE A 1 237 ? -5.791 -7.226 -0.205 1.00 90.00 237 ILE A CA 1
ATOM 1915 C C . ILE A 1 237 ? -4.688 -8.095 -0.821 1.00 90.00 237 ILE A C 1
ATOM 1917 O O . ILE A 1 237 ? -4.660 -9.307 -0.600 1.00 90.00 237 ILE A O 1
ATOM 1921 N N . PHE A 1 238 ? -3.790 -7.503 -1.612 1.00 85.94 238 PHE A N 1
ATOM 1922 C CA . PHE A 1 238 ? -2.695 -8.236 -2.239 1.00 85.94 238 PHE A CA 1
ATOM 1923 C C . PHE A 1 238 ? -1.750 -8.844 -1.203 1.00 85.94 238 PHE A C 1
ATOM 1925 O O . PHE A 1 238 ? -1.459 -10.040 -1.288 1.00 85.94 238 PHE A O 1
ATOM 1932 N N . ASP A 1 239 ? -1.288 -8.061 -0.229 1.00 81.69 239 ASP A N 1
ATOM 1933 C CA . ASP A 1 239 ? -0.379 -8.538 0.811 1.00 81.69 239 ASP A CA 1
ATOM 1934 C C . ASP A 1 239 ? -1.062 -9.605 1.672 1.00 81.69 239 ASP A C 1
ATOM 1936 O O . ASP A 1 239 ? -0.510 -10.689 1.836 1.00 81.69 239 ASP A O 1
ATOM 1940 N N . ALA A 1 240 ? -2.313 -9.397 2.090 1.00 79.25 240 ALA A N 1
ATOM 1941 C CA . ALA A 1 240 ? -3.078 -10.374 2.869 1.00 79.25 240 ALA A CA 1
ATOM 1942 C C . ALA A 1 240 ? -3.346 -11.701 2.125 1.00 79.25 240 ALA A C 1
ATOM 1944 O O . ALA A 1 240 ? -3.517 -12.743 2.762 1.00 79.25 240 ALA A O 1
ATOM 1945 N N . MET A 1 241 ? -3.423 -11.679 0.787 1.00 76.06 241 MET A N 1
ATOM 1946 C CA . MET A 1 241 ? -3.625 -12.876 -0.046 1.00 76.06 241 MET A CA 1
ATOM 1947 C C . MET A 1 241 ? -2.321 -13.571 -0.464 1.00 76.06 241 MET A C 1
ATOM 1949 O O . MET A 1 241 ? -2.341 -14.771 -0.740 1.00 76.06 241 MET A O 1
ATOM 1953 N N . SER A 1 242 ? -1.219 -12.826 -0.578 1.00 67.50 242 SER A N 1
ATOM 1954 C CA . SER A 1 242 ? 0.081 -13.331 -1.046 1.00 67.50 242 SER A CA 1
ATOM 1955 C C . SER A 1 242 ? 1.038 -13.695 0.092 1.00 67.50 242 SER A C 1
ATOM 1957 O O . SER A 1 242 ? 1.908 -14.551 -0.087 1.00 67.50 242 SER A O 1
ATOM 1959 N N . SER A 1 243 ? 0.861 -13.109 1.275 1.00 60.91 243 SER A N 1
ATOM 1960 C CA . SER A 1 243 ? 1.538 -13.520 2.501 1.00 60.91 243 SER A CA 1
ATOM 1961 C C . SER A 1 243 ? 0.874 -14.790 3.063 1.00 60.91 243 SER A C 1
ATOM 1963 O O . SER A 1 243 ? -0.349 -14.908 3.131 1.00 60.91 243 SER A O 1
ATOM 1965 N N . LYS A 1 244 ? 1.676 -15.807 3.422 1.00 51.34 244 LYS A N 1
ATOM 1966 C CA . LYS A 1 244 ? 1.193 -17.053 4.049 1.00 51.34 244 LYS A CA 1
ATOM 1967 C C . LYS A 1 244 ? 0.325 -16.720 5.277 1.00 51.34 244 LYS A C 1
ATOM 1969 O O . LYS A 1 244 ? 0.860 -16.354 6.322 1.00 51.34 244 LYS A O 1
ATOM 1974 N N . ARG A 1 245 ? -0.988 -16.974 5.219 1.00 39.41 245 ARG A N 1
ATOM 1975 C CA . ARG A 1 245 ? -1.728 -17.355 6.433 1.00 39.41 245 ARG A CA 1
ATOM 1976 C C . ARG A 1 245 ? -1.201 -18.723 6.864 1.00 39.41 245 ARG A C 1
ATOM 1978 O O . ARG A 1 245 ? -0.976 -19.586 6.023 1.00 39.41 245 ARG A O 1
ATOM 1985 N N . VAL A 1 246 ? -0.999 -18.892 8.166 1.00 31.28 246 VAL A N 1
ATOM 1986 C CA . VAL A 1 246 ? -0.218 -19.924 8.886 1.00 31.28 246 VAL A CA 1
ATOM 1987 C C . VAL A 1 246 ? -0.514 -21.403 8.521 1.00 31.28 246 VAL A C 1
ATOM 1989 O O . VAL A 1 246 ? 0.182 -22.285 9.003 1.00 31.28 246 VAL A O 1
ATOM 1992 N N . TYR A 1 247 ? -1.443 -21.708 7.607 1.00 26.08 247 TYR A N 1
ATOM 1993 C CA . TYR A 1 247 ? -1.793 -23.078 7.197 1.00 26.08 247 TYR A CA 1
ATOM 1994 C C . TYR A 1 247 ? -2.044 -23.285 5.686 1.00 26.08 247 TYR A C 1
ATOM 1996 O O . TYR A 1 247 ? -2.732 -24.231 5.312 1.00 26.08 247 TYR A O 1
ATOM 2004 N N . GLY A 1 248 ? -1.504 -22.447 4.791 1.00 30.89 248 GLY A N 1
ATOM 2005 C CA . GLY A 1 248 ? -1.654 -22.649 3.339 1.00 30.89 248 GLY A CA 1
ATOM 2006 C C . GLY A 1 248 ? -0.390 -22.355 2.534 1.00 30.89 248 GLY A C 1
ATOM 2007 O O . GLY A 1 248 ? 0.419 -21.511 2.920 1.00 30.89 248 GLY A O 1
ATOM 2008 N N . GLU A 1 249 ? -0.213 -23.043 1.402 1.00 32.75 249 GLU A N 1
ATOM 2009 C CA . GLU A 1 249 ? 0.766 -22.636 0.389 1.00 32.75 249 GLU A CA 1
ATOM 2010 C C . GLU A 1 249 ? 0.457 -21.201 -0.066 1.00 32.75 249 GLU A C 1
ATOM 2012 O O . GLU A 1 249 ? -0.707 -20.838 -0.250 1.00 32.75 249 GLU A O 1
ATOM 2017 N N . ALA A 1 250 ? 1.489 -20.360 -0.205 1.00 44.00 250 ALA A N 1
ATOM 2018 C CA . ALA A 1 250 ? 1.312 -19.005 -0.719 1.00 44.00 250 ALA A CA 1
ATOM 2019 C C . ALA A 1 250 ? 0.658 -19.095 -2.103 1.00 44.00 250 ALA A C 1
ATOM 2021 O O . ALA A 1 250 ? 1.179 -19.781 -2.984 1.00 44.00 250 ALA A O 1
ATOM 2022 N N . ALA A 1 251 ? -0.483 -18.427 -2.296 1.00 48.97 251 ALA A N 1
ATOM 2023 C CA . ALA A 1 251 ? -1.075 -18.340 -3.620 1.00 48.97 251 ALA A CA 1
ATOM 2024 C C . ALA A 1 251 ? -0.056 -17.686 -4.561 1.00 48.97 251 ALA A C 1
ATOM 2026 O O . ALA A 1 251 ? 0.542 -16.665 -4.214 1.00 48.97 251 ALA A O 1
ATOM 2027 N N . ASP A 1 252 ? 0.133 -18.274 -5.743 1.00 61.66 252 ASP A N 1
ATOM 2028 C CA . ASP A 1 252 ? 0.949 -17.692 -6.806 1.00 61.66 252 ASP A CA 1
ATOM 2029 C C . ASP A 1 252 ? 0.603 -16.202 -6.961 1.00 61.66 252 ASP A C 1
ATOM 2031 O O . ASP A 1 252 ? -0.568 -15.840 -7.131 1.00 61.66 252 ASP A O 1
ATOM 2035 N N . SER A 1 253 ? 1.609 -15.327 -6.851 1.00 62.59 253 SER A N 1
ATOM 2036 C CA . SER A 1 253 ? 1.413 -13.875 -6.892 1.00 62.59 253 SER A CA 1
ATOM 2037 C C . SER A 1 253 ? 0.697 -13.453 -8.176 1.00 62.59 253 SER A C 1
ATOM 2039 O O . SER A 1 253 ? -0.154 -12.564 -8.131 1.00 62.59 253 SER A O 1
ATOM 2041 N N . ALA A 1 254 ? 0.953 -14.137 -9.298 1.00 62.12 254 ALA A N 1
ATOM 2042 C CA . ALA A 1 254 ? 0.230 -13.895 -10.544 1.00 62.12 254 ALA A CA 1
ATOM 2043 C C . ALA A 1 254 ? -1.255 -14.287 -10.431 1.00 62.12 254 ALA A C 1
ATOM 2045 O O . ALA A 1 254 ? -2.134 -13.551 -10.888 1.00 62.12 254 ALA A O 1
ATOM 2046 N N . GLY A 1 255 ? -1.563 -15.387 -9.743 1.00 66.88 255 GLY A N 1
ATOM 2047 C CA . GLY A 1 255 ? -2.924 -15.782 -9.386 1.00 66.88 255 GLY A CA 1
ATOM 2048 C C . GLY A 1 255 ? -3.658 -14.748 -8.523 1.00 66.88 255 GLY A C 1
ATOM 2049 O O . GLY A 1 255 ? -4.831 -14.460 -8.787 1.00 66.88 255 GLY A O 1
ATOM 2050 N N . VAL A 1 256 ? -2.991 -14.155 -7.527 1.00 78.62 256 VAL A N 1
ATOM 2051 C CA . VAL A 1 256 ? -3.564 -13.079 -6.690 1.00 78.62 256 VAL A CA 1
ATOM 2052 C C . VAL A 1 256 ? -3.829 -11.827 -7.525 1.00 78.62 256 VAL A C 1
ATOM 2054 O O . VAL A 1 256 ? -4.946 -11.307 -7.504 1.00 78.62 256 VAL A O 1
ATOM 2057 N N . VAL A 1 257 ? -2.856 -11.390 -8.330 1.00 78.81 257 VAL A N 1
ATOM 2058 C CA . VAL A 1 257 ? -3.012 -10.249 -9.249 1.00 78.81 257 VAL A CA 1
ATOM 2059 C C . VAL A 1 257 ? -4.180 -10.476 -10.208 1.00 78.81 257 VAL A C 1
ATOM 2061 O O . VAL A 1 257 ? -5.014 -9.589 -10.383 1.00 78.81 257 VAL A O 1
ATOM 2064 N N . ALA A 1 258 ? -4.309 -11.677 -10.778 1.00 73.56 258 ALA A N 1
ATOM 2065 C CA . ALA A 1 258 ? -5.410 -12.017 -11.673 1.00 73.56 258 ALA A CA 1
ATOM 2066 C C . ALA A 1 258 ? -6.777 -11.991 -10.966 1.00 73.56 258 ALA A C 1
ATOM 2068 O O . ALA A 1 258 ? -7.767 -11.554 -11.556 1.00 73.56 258 ALA A O 1
ATOM 2069 N N . ARG A 1 259 ? -6.858 -12.436 -9.702 1.00 84.00 259 ARG A N 1
ATOM 2070 C CA . ARG A 1 259 ? -8.087 -12.340 -8.890 1.00 84.00 259 ARG A CA 1
ATOM 2071 C C . ARG A 1 259 ? -8.461 -10.886 -8.617 1.00 84.00 259 ARG A C 1
ATOM 2073 O O . ARG A 1 259 ? -9.622 -10.529 -8.807 1.00 84.00 259 ARG A O 1
ATOM 2080 N N . ILE A 1 260 ? -7.490 -10.061 -8.223 1.00 89.12 260 ILE A N 1
ATOM 2081 C CA . ILE A 1 260 ? -7.682 -8.621 -8.010 1.00 89.12 260 ILE A CA 1
ATOM 2082 C C . ILE A 1 260 ? -8.172 -7.971 -9.307 1.00 89.12 260 ILE A C 1
ATOM 2084 O O . ILE A 1 260 ? -9.216 -7.324 -9.310 1.00 89.12 260 ILE A O 1
ATOM 2088 N N . TYR A 1 261 ? -7.499 -8.218 -10.433 1.00 84.62 261 TYR A N 1
ATOM 2089 C CA . TYR A 1 261 ? -7.915 -7.681 -11.726 1.00 84.62 261 TYR A CA 1
ATOM 2090 C C . TYR A 1 261 ? -9.356 -8.070 -12.071 1.00 84.62 261 TYR A C 1
ATOM 2092 O O . TYR A 1 261 ? -10.170 -7.193 -12.337 1.00 84.62 261 TYR A O 1
ATOM 2100 N N . ARG A 1 262 ? -9.720 -9.357 -11.977 1.00 84.56 262 ARG A N 1
ATOM 2101 C CA . ARG A 1 262 ? -11.099 -9.807 -12.248 1.00 84.56 262 ARG A CA 1
ATOM 2102 C C . ARG A 1 262 ? -12.139 -9.157 -11.334 1.00 84.56 262 ARG A C 1
ATOM 2104 O O . ARG A 1 262 ? -13.250 -8.903 -11.784 1.00 84.56 262 ARG A O 1
ATOM 2111 N N . LYS A 1 263 ? -11.801 -8.902 -10.066 1.00 90.75 263 LYS A N 1
ATOM 2112 C CA . LYS A 1 263 ? -12.722 -8.285 -9.098 1.00 90.75 263 LYS A CA 1
ATOM 2113 C C . LYS A 1 263 ? -12.983 -6.806 -9.408 1.00 90.75 263 LYS A C 1
ATOM 2115 O O . LYS A 1 263 ? -14.115 -6.351 -9.258 1.00 90.75 263 LYS A O 1
ATOM 2120 N N . PHE A 1 264 ? -11.953 -6.064 -9.812 1.00 92.38 264 PHE A N 1
ATOM 2121 C CA . PHE A 1 264 ? -11.988 -4.596 -9.872 1.00 92.38 264 PHE A CA 1
ATOM 2122 C C . PHE A 1 264 ? -11.994 -4.012 -11.301 1.00 92.38 264 PHE A C 1
ATOM 2124 O O . PHE A 1 264 ? -12.275 -2.823 -11.482 1.00 92.38 264 PHE A O 1
ATOM 2131 N N . ALA A 1 265 ? -11.701 -4.813 -12.328 1.00 89.75 265 ALA A N 1
ATOM 2132 C CA . ALA A 1 265 ? -11.733 -4.363 -13.717 1.00 89.75 265 ALA A CA 1
ATOM 2133 C C . ALA A 1 265 ? -13.147 -3.931 -14.138 1.00 89.75 265 ALA A C 1
ATOM 2135 O O . ALA A 1 265 ? -14.145 -4.566 -13.795 1.00 89.75 265 ALA A O 1
ATOM 2136 N N . GLY A 1 266 ? -13.226 -2.822 -14.874 1.00 86.69 266 GLY A N 1
ATOM 2137 C CA . GLY A 1 266 ? -14.477 -2.258 -15.391 1.00 86.69 266 GLY A CA 1
ATOM 2138 C C . GLY A 1 266 ? -15.436 -1.673 -14.344 1.00 86.69 266 GLY A C 1
ATOM 2139 O O . GLY A 1 266 ? -16.544 -1.298 -14.709 1.00 86.69 266 GLY A O 1
ATOM 2140 N N . LYS A 1 267 ? -15.052 -1.593 -13.061 1.00 90.75 267 LYS A N 1
ATOM 2141 C CA . LYS A 1 267 ? -15.937 -1.111 -11.979 1.00 90.75 267 LYS A CA 1
ATOM 2142 C C . LYS A 1 267 ? -15.964 0.408 -11.805 1.00 90.75 267 LYS A C 1
ATOM 2144 O O . LYS A 1 267 ? -16.977 0.962 -11.405 1.00 90.75 267 LYS A O 1
ATOM 2149 N N . ASP A 1 268 ? -14.845 1.063 -12.083 1.00 89.94 268 ASP A N 1
ATOM 2150 C CA . ASP A 1 268 ? -14.658 2.513 -11.976 1.00 89.94 268 ASP A CA 1
ATOM 2151 C C . ASP A 1 268 ? -13.546 2.927 -12.960 1.00 89.94 268 ASP A C 1
ATOM 2153 O O . ASP A 1 268 ? -12.506 2.252 -12.987 1.00 89.94 268 ASP A O 1
ATOM 2157 N N . PRO A 1 269 ? -13.723 3.989 -13.774 1.00 87.81 269 PRO A N 1
ATOM 2158 C CA . PRO A 1 269 ? -12.693 4.467 -14.696 1.00 87.81 269 PRO A CA 1
ATOM 2159 C C . PRO A 1 269 ? -11.362 4.790 -14.014 1.00 87.81 269 PRO A C 1
ATOM 2161 O O . PRO A 1 269 ? -10.308 4.376 -14.500 1.00 87.81 269 PRO A O 1
ATOM 2164 N N . LEU A 1 270 ? -11.392 5.477 -12.866 1.00 89.50 270 LEU A N 1
ATOM 2165 C CA . LEU A 1 270 ? -10.172 5.857 -12.150 1.00 89.50 270 LEU A CA 1
ATOM 2166 C C . LEU A 1 270 ? -9.439 4.618 -11.619 1.00 89.50 270 LEU A C 1
ATOM 2168 O O . LEU A 1 270 ? -8.216 4.507 -11.741 1.00 89.50 270 LEU A O 1
ATOM 2172 N N . LEU A 1 271 ? -10.196 3.641 -11.117 1.00 91.38 271 LEU A N 1
ATOM 2173 C CA . LEU A 1 271 ? -9.674 2.347 -10.692 1.00 91.38 271 LEU A CA 1
ATOM 2174 C C .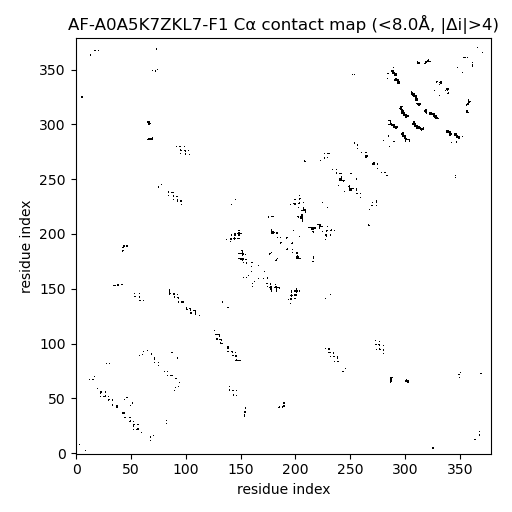 LEU A 1 271 ? -8.945 1.600 -11.817 1.00 91.38 271 LEU A C 1
ATOM 2176 O O . LEU A 1 271 ? -8.021 0.851 -11.519 1.00 91.38 271 LEU A O 1
ATOM 2180 N N . GLN A 1 272 ? -9.268 1.825 -13.096 1.00 90.38 272 GLN A N 1
ATOM 2181 C CA . GLN A 1 272 ? -8.542 1.178 -14.199 1.00 90.38 272 GLN A CA 1
ATOM 2182 C C . GLN A 1 272 ? -7.107 1.702 -14.336 1.00 90.38 272 GLN A C 1
ATOM 2184 O O . GLN A 1 272 ? -6.185 0.916 -14.556 1.00 90.38 272 GLN A O 1
ATOM 2189 N N . PHE A 1 273 ? -6.888 3.005 -14.136 1.00 92.44 273 PHE A N 1
ATOM 2190 C CA . PHE A 1 273 ? -5.538 3.583 -14.109 1.00 92.44 273 PHE A CA 1
ATOM 2191 C C . PHE A 1 273 ? -4.731 3.060 -12.920 1.00 92.44 273 PHE A C 1
ATOM 2193 O O . PHE A 1 273 ? -3.544 2.755 -13.056 1.00 92.44 273 PHE A O 1
ATOM 2200 N N . ILE A 1 274 ? -5.390 2.911 -11.769 1.00 95.06 274 ILE A N 1
ATOM 2201 C CA . ILE A 1 274 ? -4.783 2.333 -10.569 1.00 95.06 274 ILE A CA 1
ATOM 2202 C C . ILE A 1 274 ? -4.422 0.863 -10.805 1.00 95.06 274 ILE A C 1
ATOM 2204 O O . ILE A 1 274 ? -3.297 0.469 -10.523 1.00 95.06 274 ILE A O 1
ATOM 2208 N N . LEU A 1 275 ? -5.333 0.059 -11.360 1.00 90.00 275 LEU A N 1
ATOM 2209 C CA . LEU A 1 275 ? -5.084 -1.350 -11.676 1.00 90.00 275 LEU A CA 1
ATOM 2210 C C . LEU A 1 275 ? -3.950 -1.512 -12.682 1.00 90.00 275 LEU A C 1
ATOM 2212 O O . LEU A 1 275 ? -3.126 -2.408 -12.527 1.00 90.00 275 LEU A O 1
ATOM 2216 N N . HIS A 1 276 ? -3.871 -0.640 -13.686 1.00 85.88 276 HIS A N 1
ATOM 2217 C CA . HIS A 1 276 ? -2.762 -0.648 -14.630 1.00 85.88 276 HIS A CA 1
ATOM 2218 C C . HIS A 1 276 ? -1.424 -0.354 -13.937 1.00 85.88 276 HIS A C 1
ATOM 2220 O O . HIS A 1 276 ? -0.450 -1.073 -14.166 1.00 85.88 276 HIS A O 1
ATOM 2226 N N . ALA A 1 277 ? -1.373 0.654 -13.059 1.00 88.44 277 ALA A N 1
ATOM 2227 C CA . ALA A 1 277 ? -0.186 0.940 -12.255 1.00 88.44 277 ALA A CA 1
ATOM 2228 C C . ALA A 1 277 ? 0.167 -0.242 -11.337 1.00 88.44 277 ALA A C 1
ATOM 2230 O O . ALA A 1 277 ? 1.309 -0.685 -11.329 1.00 88.44 277 ALA A O 1
ATOM 2231 N N . PHE A 1 278 ? -0.824 -0.810 -10.648 1.00 87.25 278 PHE A N 1
ATOM 2232 C CA . PHE A 1 278 ? -0.672 -1.970 -9.774 1.00 87.25 278 PHE A CA 1
ATOM 2233 C C . PHE A 1 278 ? -0.113 -3.185 -10.519 1.00 87.25 278 PHE A C 1
ATOM 2235 O O . PHE A 1 278 ? 0.903 -3.736 -10.114 1.00 87.25 278 PHE A O 1
ATOM 2242 N N . ILE A 1 279 ? -0.707 -3.570 -11.650 1.00 79.19 279 ILE A N 1
ATOM 2243 C CA . ILE A 1 279 ? -0.230 -4.695 -12.468 1.00 79.19 279 ILE A CA 1
ATOM 2244 C C . ILE A 1 279 ? 1.158 -4.412 -13.037 1.00 79.19 279 ILE A C 1
ATOM 2246 O O . ILE A 1 279 ? 1.976 -5.323 -13.112 1.00 79.19 279 ILE A O 1
ATOM 2250 N N . SER A 1 280 ? 1.452 -3.168 -13.414 1.00 74.12 280 SER A N 1
ATOM 2251 C CA . SER A 1 280 ? 2.792 -2.790 -13.875 1.00 74.12 280 SER A CA 1
ATOM 2252 C C . SER A 1 280 ? 3.835 -2.917 -12.765 1.00 74.12 280 SER A C 1
ATOM 2254 O O . SER A 1 280 ? 4.994 -3.219 -13.046 1.00 74.12 280 SER A O 1
ATOM 2256 N N . GLU A 1 281 ? 3.450 -2.688 -11.509 1.00 74.56 281 GLU A N 1
ATOM 2257 C CA . GLU A 1 281 ? 4.305 -2.920 -10.344 1.00 74.56 281 GLU A CA 1
ATOM 2258 C C . GLU A 1 281 ? 4.432 -4.399 -9.982 1.00 74.56 281 GLU A C 1
ATOM 2260 O O . GLU A 1 281 ? 5.537 -4.850 -9.690 1.00 74.56 281 GLU A O 1
ATOM 2265 N N . MET A 1 282 ? 3.347 -5.168 -10.055 1.00 69.50 282 MET A N 1
ATOM 2266 C CA . MET A 1 282 ? 3.356 -6.576 -9.650 1.00 69.50 282 MET A CA 1
ATOM 2267 C C . MET A 1 282 ? 3.900 -7.518 -10.737 1.00 69.50 282 MET A C 1
ATOM 2269 O O . MET A 1 282 ? 4.553 -8.500 -10.401 1.00 69.50 282 MET A O 1
ATOM 2273 N N . GLY A 1 283 ? 3.680 -7.194 -12.015 1.00 58.00 283 GLY A N 1
ATOM 2274 C CA . GLY A 1 283 ? 4.287 -7.790 -13.210 1.00 58.00 283 GLY A CA 1
ATOM 2275 C C . GLY A 1 283 ? 4.121 -9.305 -13.416 1.00 58.00 283 GLY A C 1
ATOM 2276 O O . GLY A 1 283 ? 3.691 -10.055 -12.550 1.00 58.00 283 GLY A O 1
ATOM 2277 N N . VAL A 1 284 ? 4.520 -9.773 -14.605 1.00 52.22 284 VAL A N 1
ATOM 2278 C CA . VAL A 1 284 ? 4.801 -11.205 -14.873 1.00 52.22 284 VAL A CA 1
ATOM 2279 C C . VAL A 1 284 ? 6.152 -11.605 -14.262 1.00 52.22 284 VAL A C 1
ATOM 2281 O O . VAL A 1 284 ? 6.394 -12.774 -13.986 1.00 52.22 284 VAL A O 1
ATOM 2284 N N . CYS A 1 285 ? 7.027 -10.621 -14.032 1.00 57.22 285 CYS A N 1
ATOM 2285 C CA . CYS A 1 285 ? 8.354 -10.767 -13.443 1.00 57.22 285 CYS A CA 1
ATOM 2286 C C . CYS A 1 285 ? 8.571 -9.622 -12.451 1.00 57.22 285 CYS A C 1
ATOM 2288 O O . CYS A 1 285 ? 9.186 -8.617 -12.809 1.00 57.22 285 CYS A O 1
ATOM 2290 N N . PRO A 1 286 ? 7.997 -9.716 -11.239 1.00 58.25 286 PRO A N 1
ATOM 2291 C CA . PRO A 1 286 ? 8.210 -8.701 -10.229 1.00 58.25 286 PRO A CA 1
ATOM 2292 C C . PRO A 1 286 ? 9.699 -8.563 -9.957 1.00 58.25 286 PRO A C 1
ATOM 2294 O O . PRO A 1 286 ? 10.440 -9.549 -9.900 1.00 58.25 286 PRO A O 1
ATOM 2297 N N . THR A 1 287 ? 10.128 -7.330 -9.779 1.00 62.47 287 THR A N 1
ATOM 2298 C CA . THR A 1 287 ? 11.497 -7.021 -9.423 1.00 62.47 287 THR A CA 1
ATOM 2299 C C . THR A 1 287 ? 11.923 -7.773 -8.153 1.00 62.47 287 THR A C 1
ATOM 2301 O O . THR A 1 287 ? 11.169 -7.899 -7.186 1.00 62.47 287 THR A O 1
ATOM 2304 N N . GLY A 1 288 ? 13.109 -8.372 -8.228 1.00 59.72 288 GLY A N 1
ATOM 2305 C CA . GLY A 1 288 ? 13.700 -9.325 -7.294 1.00 59.72 288 GLY A CA 1
ATOM 2306 C C . GLY A 1 288 ? 12.926 -10.620 -7.049 1.00 59.72 288 GLY A C 1
ATOM 2307 O O . GLY A 1 288 ? 13.077 -11.255 -6.007 1.00 59.72 288 GLY A O 1
ATOM 2308 N N . SER A 1 289 ? 12.117 -11.050 -8.017 1.00 65.31 289 SER A N 1
ATOM 2309 C CA . SER A 1 289 ? 11.785 -12.468 -8.185 1.00 65.31 289 SER A CA 1
ATOM 2310 C C . SER A 1 289 ? 12.882 -13.203 -8.960 1.00 65.31 289 SER A C 1
ATOM 2312 O O . SER A 1 289 ? 13.718 -12.587 -9.625 1.00 65.31 289 SER A O 1
ATOM 2314 N N . VAL A 1 290 ? 12.874 -14.533 -8.879 1.00 73.31 290 VAL A N 1
ATOM 2315 C CA . VAL A 1 290 ? 13.679 -15.406 -9.734 1.00 73.31 290 VAL A CA 1
ATOM 2316 C C . VAL A 1 290 ? 12.793 -15.945 -10.846 1.00 73.31 290 VAL A C 1
ATOM 2318 O O . VAL A 1 290 ? 11.755 -16.543 -10.588 1.00 73.31 290 VAL A O 1
ATOM 2321 N N . ILE A 1 291 ? 13.185 -15.736 -12.093 1.00 77.50 291 ILE A N 1
ATOM 2322 C CA . ILE A 1 291 ? 12.414 -16.122 -13.272 1.00 77.50 291 ILE A CA 1
ATOM 2323 C C . ILE A 1 291 ? 13.114 -17.238 -14.036 1.00 77.50 291 ILE A C 1
ATOM 2325 O O . ILE A 1 291 ? 14.336 -17.380 -13.984 1.00 77.50 291 ILE A O 1
ATOM 2329 N N . HIS A 1 292 ? 12.323 -18.011 -14.775 1.00 85.50 292 HIS A N 1
ATOM 2330 C CA . HIS A 1 292 ? 12.827 -19.004 -15.712 1.00 85.50 292 HIS A CA 1
ATOM 2331 C C . HIS A 1 292 ? 13.013 -18.367 -17.086 1.00 85.50 292 HIS A C 1
ATOM 2333 O O . HIS A 1 292 ? 12.107 -17.702 -17.590 1.00 85.50 292 HIS A O 1
ATOM 2339 N N . LEU A 1 293 ? 14.162 -18.601 -17.706 1.00 87.38 293 LEU A N 1
ATOM 2340 C CA . LEU A 1 293 ? 14.420 -18.287 -19.106 1.00 87.38 293 LEU A CA 1
ATOM 2341 C C . LEU A 1 293 ? 14.162 -19.531 -19.967 1.00 87.38 293 LEU A C 1
ATOM 2343 O O . LEU A 1 293 ? 14.321 -20.669 -19.515 1.00 87.38 293 LEU A O 1
ATOM 2347 N N . ARG A 1 294 ? 13.754 -19.336 -21.225 1.00 86.88 294 ARG A N 1
ATOM 2348 C CA . ARG A 1 294 ? 13.417 -20.442 -22.146 1.00 86.8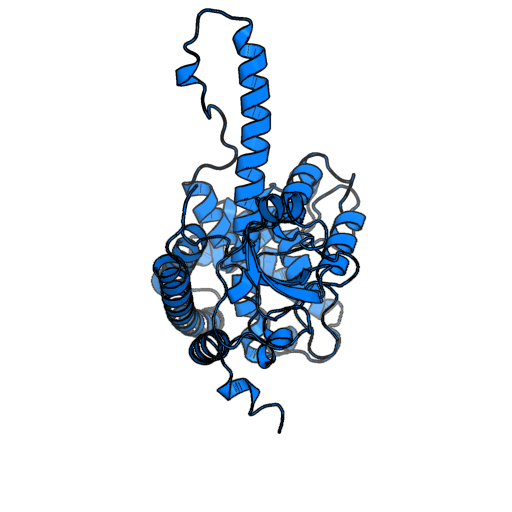8 294 ARG A CA 1
ATOM 2349 C C . ARG A 1 294 ? 14.609 -21.332 -22.484 1.00 86.88 294 ARG A C 1
ATOM 2351 O O . ARG A 1 294 ? 14.410 -22.488 -22.842 1.00 86.88 294 ARG A O 1
ATOM 2358 N N . ASN A 1 295 ? 15.825 -20.817 -22.341 1.00 86.19 295 ASN A N 1
ATOM 2359 C CA . ASN A 1 295 ? 17.070 -21.561 -22.509 1.00 86.19 295 ASN A CA 1
ATOM 2360 C C . ASN A 1 295 ? 17.438 -22.460 -21.308 1.00 86.19 295 ASN A C 1
ATOM 2362 O O . ASN A 1 295 ? 18.512 -23.055 -21.309 1.00 86.19 295 ASN A O 1
ATOM 2366 N N . GLY A 1 296 ? 16.581 -22.544 -20.282 1.00 85.12 296 GLY A N 1
ATOM 2367 C CA . GLY A 1 296 ? 16.782 -23.389 -19.101 1.00 85.12 296 GLY A CA 1
ATOM 2368 C C . GLY A 1 296 ? 17.448 -22.690 -17.915 1.00 85.12 296 GLY A C 1
ATOM 2369 O O . GLY A 1 296 ? 17.504 -23.273 -16.834 1.00 85.12 296 GLY A O 1
ATOM 2370 N N . GLN A 1 297 ? 17.907 -21.445 -18.075 1.00 89.12 297 GLN A N 1
ATOM 2371 C CA . GLN A 1 297 ? 18.516 -20.686 -16.984 1.00 89.12 297 GLN A CA 1
ATOM 2372 C C . GLN A 1 297 ? 17.477 -20.116 -16.017 1.00 89.12 297 GLN A C 1
ATOM 2374 O O . GLN A 1 297 ? 16.355 -19.774 -16.394 1.00 89.12 297 GLN A O 1
ATOM 2379 N N . LEU A 1 298 ? 17.896 -19.936 -14.771 1.00 86.75 298 LEU A N 1
ATOM 2380 C CA . LEU A 1 298 ? 17.216 -19.106 -13.788 1.00 86.75 298 LEU A CA 1
ATOM 2381 C C . LEU A 1 298 ? 17.927 -17.764 -13.686 1.00 86.75 298 LEU A C 1
ATOM 2383 O O . LEU A 1 298 ? 19.156 -17.706 -13.742 1.00 86.75 298 LEU A O 1
ATOM 2387 N N . ALA A 1 299 ? 17.163 -16.688 -13.529 1.00 83.94 299 ALA A N 1
ATOM 2388 C CA . ALA A 1 299 ? 17.708 -15.344 -13.415 1.00 83.94 299 ALA A CA 1
ATOM 2389 C C . ALA A 1 299 ? 16.946 -14.515 -12.377 1.00 83.94 299 ALA A C 1
ATOM 2391 O O . ALA A 1 299 ? 15.730 -14.623 -12.252 1.00 83.94 299 ALA A O 1
ATOM 2392 N N . PHE A 1 300 ? 17.660 -13.687 -11.628 1.00 76.56 300 PHE A N 1
ATOM 2393 C CA . PHE A 1 300 ? 17.102 -12.759 -10.655 1.00 76.56 300 PHE A CA 1
ATOM 2394 C C . PHE A 1 300 ? 16.772 -11.425 -11.325 1.00 76.56 300 PHE A C 1
ATOM 2396 O O . PHE A 1 300 ? 17.621 -10.848 -11.996 1.00 76.56 300 PHE A O 1
ATOM 2403 N N . VAL A 1 301 ? 15.555 -10.921 -11.154 1.00 72.38 301 VAL A N 1
ATOM 2404 C CA . VAL A 1 301 ? 15.105 -9.686 -11.815 1.00 72.38 301 VAL A CA 1
ATOM 2405 C C . VAL A 1 301 ? 15.632 -8.462 -11.068 1.00 72.38 301 VAL A C 1
ATOM 2407 O O . VAL A 1 301 ? 15.277 -8.252 -9.915 1.00 72.38 301 VAL A O 1
ATOM 2410 N N . LEU A 1 302 ? 16.439 -7.628 -11.720 1.00 64.69 302 LEU A N 1
ATOM 2411 C CA . LEU A 1 302 ? 16.926 -6.353 -11.179 1.00 64.69 302 LEU A CA 1
ATOM 2412 C C . LEU A 1 302 ? 16.040 -5.186 -11.619 1.00 64.69 302 LEU A C 1
ATOM 2414 O O . LEU A 1 302 ? 15.687 -4.342 -10.805 1.00 64.69 302 LEU A O 1
ATOM 2418 N N . ASP A 1 303 ? 15.629 -5.164 -12.883 1.00 64.69 303 ASP A N 1
ATOM 2419 C CA . ASP A 1 303 ? 14.698 -4.174 -13.428 1.00 64.69 303 ASP A CA 1
ATOM 2420 C C . ASP A 1 303 ? 13.691 -4.878 -14.342 1.00 64.69 303 ASP A C 1
ATOM 2422 O O . ASP A 1 303 ? 13.984 -5.906 -14.947 1.00 64.69 303 ASP A O 1
ATOM 2426 N N . LYS A 1 304 ? 12.486 -4.327 -14.429 1.00 61.25 304 LYS A N 1
ATOM 2427 C CA . LYS A 1 304 ? 11.400 -4.779 -15.302 1.00 61.25 304 LYS A CA 1
ATOM 2428 C C . LYS A 1 304 ? 11.296 -3.967 -16.601 1.00 61.25 304 LYS A C 1
ATOM 2430 O O . LYS A 1 304 ? 10.634 -4.425 -17.528 1.00 61.25 304 LYS A O 1
ATOM 2435 N N . GLN A 1 305 ? 11.880 -2.765 -16.672 1.00 52.47 305 GLN A N 1
ATOM 2436 C CA . GLN A 1 305 ? 11.920 -1.949 -17.894 1.00 52.47 305 GLN A CA 1
ATOM 2437 C C . GLN A 1 305 ? 13.137 -2.363 -18.730 1.00 52.47 305 GLN A C 1
ATOM 2439 O O . GLN A 1 305 ? 14.251 -2.022 -18.357 1.00 52.47 305 GLN A O 1
ATOM 2444 N N . GLY A 1 306 ? 12.928 -3.113 -19.821 1.00 55.91 306 GLY A N 1
ATOM 2445 C CA . GLY A 1 306 ? 14.025 -3.778 -20.543 1.00 55.91 306 GLY A CA 1
ATOM 2446 C C . GLY A 1 306 ? 14.678 -4.817 -19.636 1.00 55.91 306 GLY A C 1
ATOM 2447 O O . GLY A 1 306 ? 15.732 -4.523 -19.083 1.00 55.91 306 GLY A O 1
ATOM 2448 N N . PRO A 1 307 ? 13.984 -5.938 -19.322 1.00 67.00 307 PRO A N 1
ATOM 2449 C CA . PRO A 1 307 ? 14.157 -6.615 -18.049 1.00 67.00 307 PRO A CA 1
ATOM 2450 C C . PRO A 1 307 ? 15.616 -6.976 -17.800 1.00 67.00 307 PRO A C 1
ATOM 2452 O O . PRO A 1 307 ? 16.160 -7.886 -18.424 1.00 67.00 307 PRO A O 1
ATOM 2455 N N . ILE A 1 308 ? 16.241 -6.234 -16.886 1.00 74.69 308 ILE A N 1
ATOM 2456 C CA . ILE A 1 308 ? 17.628 -6.441 -16.510 1.00 74.69 308 ILE A CA 1
ATOM 2457 C C . ILE A 1 308 ? 17.615 -7.570 -15.501 1.00 74.69 308 ILE A C 1
ATOM 2459 O O . ILE A 1 308 ? 17.036 -7.441 -14.421 1.00 74.69 308 ILE A O 1
ATOM 2463 N N . VAL A 1 309 ? 18.243 -8.683 -15.847 1.00 78.38 309 VAL A N 1
ATOM 2464 C CA . VAL A 1 309 ? 18.295 -9.863 -14.994 1.00 78.38 309 VAL A CA 1
ATOM 2465 C C . VAL A 1 309 ? 19.722 -10.274 -14.713 1.00 78.38 309 VAL A C 1
ATOM 2467 O O . VAL A 1 309 ? 20.617 -10.107 -15.534 1.00 78.38 309 VAL A O 1
ATOM 2470 N N . LEU A 1 310 ? 19.924 -10.860 -13.547 1.00 80.00 310 LEU A N 1
ATOM 2471 C CA . LEU A 1 310 ? 21.171 -11.462 -13.129 1.00 80.00 310 LEU A CA 1
ATOM 2472 C C . LEU A 1 310 ? 21.038 -12.984 -13.255 1.00 80.00 310 LEU A C 1
ATOM 2474 O O . LEU A 1 310 ? 20.304 -13.584 -12.466 1.00 80.00 310 LEU A O 1
ATOM 2478 N N . PRO A 1 311 ? 21.696 -13.637 -14.227 1.00 85.19 311 PRO A N 1
ATOM 2479 C CA . PRO A 1 311 ? 21.681 -15.091 -14.322 1.00 85.19 311 PRO A CA 1
ATOM 2480 C C . PRO A 1 311 ? 22.195 -15.732 -13.031 1.00 85.19 311 PRO A C 1
ATOM 2482 O O . PRO A 1 311 ? 23.217 -15.324 -12.484 1.00 85.19 311 PRO A O 1
ATOM 2485 N N . LEU A 1 312 ? 21.476 -16.743 -12.555 1.00 80.50 312 LEU A N 1
ATOM 2486 C CA . LEU A 1 312 ? 21.795 -17.501 -11.345 1.00 80.50 312 LEU A CA 1
ATOM 2487 C C . LEU A 1 312 ? 22.339 -18.888 -11.671 1.00 80.50 312 LEU A C 1
ATOM 2489 O O . LEU A 1 312 ? 23.156 -19.411 -10.918 1.00 80.50 312 LEU A O 1
ATOM 2493 N N . THR A 1 313 ? 21.906 -19.473 -12.790 1.00 84.38 313 THR A N 1
ATOM 2494 C CA . THR A 1 313 ? 22.321 -20.810 -13.224 1.00 84.38 313 THR A CA 1
ATOM 2495 C C . THR A 1 313 ? 22.891 -20.804 -14.638 1.00 84.38 313 THR A C 1
ATOM 2497 O O . THR A 1 313 ? 22.640 -19.897 -15.438 1.00 84.38 313 THR A O 1
ATOM 2500 N N . ASN A 1 314 ? 23.637 -21.853 -14.978 1.00 85.69 314 ASN A N 1
ATOM 2501 C CA . ASN A 1 314 ? 23.952 -22.179 -16.367 1.00 85.69 314 ASN A CA 1
ATOM 2502 C C . ASN A 1 314 ? 22.708 -22.753 -17.093 1.00 85.69 314 ASN A C 1
ATOM 2504 O O . ASN A 1 314 ? 21.651 -22.949 -16.488 1.00 85.69 314 ASN A O 1
ATOM 2508 N N . ILE A 1 315 ? 22.830 -23.041 -18.394 1.00 84.50 315 ILE A N 1
ATOM 2509 C CA . ILE A 1 315 ? 21.746 -23.612 -19.226 1.00 84.50 315 ILE A CA 1
ATOM 2510 C C . ILE A 1 315 ? 21.282 -25.013 -18.784 1.00 84.50 315 ILE A C 1
ATOM 2512 O O . ILE A 1 315 ? 20.206 -25.456 -19.174 1.00 84.50 315 ILE A O 1
ATOM 2516 N N . LYS A 1 316 ? 22.086 -25.721 -17.981 1.00 82.31 316 LYS A N 1
ATOM 2517 C CA . LYS A 1 316 ? 21.743 -27.028 -17.402 1.00 82.31 316 LYS A CA 1
ATOM 2518 C C . LYS A 1 316 ? 20.986 -26.899 -16.074 1.00 82.31 316 LYS A C 1
ATOM 2520 O O . LYS A 1 316 ? 20.512 -27.904 -15.560 1.00 82.31 316 LYS A O 1
ATOM 2525 N N . GLY A 1 317 ? 20.853 -25.680 -15.545 1.00 77.19 317 GLY A N 1
ATOM 2526 C CA . GLY A 1 317 ? 20.224 -25.407 -14.255 1.00 77.19 317 GLY A CA 1
ATOM 2527 C C . GLY A 1 317 ? 21.183 -25.470 -13.064 1.00 77.19 317 GLY A C 1
ATOM 2528 O O . GLY A 1 317 ? 20.735 -25.283 -11.936 1.00 77.19 317 GLY A O 1
ATOM 2529 N N . ASP A 1 318 ? 22.487 -25.677 -13.283 1.00 82.12 318 ASP A N 1
ATOM 2530 C CA . ASP A 1 318 ? 23.456 -25.689 -12.184 1.00 82.12 318 ASP A CA 1
ATOM 2531 C C . ASP A 1 318 ? 23.746 -24.256 -11.714 1.00 82.12 318 ASP A C 1
ATOM 2533 O O . ASP A 1 318 ? 23.942 -23.376 -12.566 1.00 82.12 318 ASP A O 1
ATOM 2537 N N . PRO A 1 319 ? 23.833 -24.003 -10.395 1.00 80.25 319 PRO A N 1
ATOM 2538 C CA . PRO A 1 319 ? 24.204 -22.699 -9.856 1.00 80.25 319 PRO A CA 1
ATOM 2539 C C . PRO A 1 319 ? 25.531 -22.205 -10.428 1.00 80.25 319 PRO A C 1
ATOM 2541 O O . PRO A 1 319 ? 26.511 -22.952 -10.512 1.00 80.25 319 PRO A O 1
ATOM 2544 N N . LEU A 1 320 ? 25.583 -20.929 -10.804 1.00 77.62 320 LEU A N 1
ATOM 2545 C CA . LEU A 1 320 ? 26.833 -20.313 -11.225 1.00 77.62 320 LEU A CA 1
ATOM 2546 C C . LEU A 1 320 ? 27.784 -20.203 -10.029 1.00 77.62 320 LEU A C 1
ATOM 2548 O O . LEU A 1 320 ? 27.395 -19.830 -8.922 1.00 77.62 320 LEU A O 1
ATOM 2552 N N . SER A 1 321 ? 29.059 -20.511 -10.268 1.00 68.00 321 SER A N 1
ATOM 2553 C CA . SER A 1 321 ? 30.107 -20.432 -9.246 1.00 68.00 321 SER A CA 1
ATOM 2554 C C . SER A 1 321 ? 30.463 -18.994 -8.859 1.00 68.00 321 SER A C 1
ATOM 2556 O O . SER A 1 321 ? 31.044 -18.790 -7.796 1.00 68.00 321 SER A O 1
ATOM 2558 N N . ARG A 1 322 ? 30.130 -18.020 -9.718 1.00 64.88 322 ARG A N 1
ATOM 2559 C CA . ARG A 1 322 ? 30.303 -16.569 -9.544 1.00 64.88 322 ARG A CA 1
ATOM 2560 C C . ARG A 1 322 ? 29.201 -15.825 -10.295 1.00 64.88 322 ARG A C 1
ATOM 2562 O O . ARG A 1 322 ? 28.589 -16.389 -11.203 1.00 64.88 322 ARG A O 1
ATOM 2569 N N . TYR A 1 323 ? 28.992 -14.555 -9.964 1.00 63.31 323 TYR A N 1
ATOM 2570 C CA . TYR A 1 323 ? 28.085 -13.674 -10.702 1.00 63.31 323 TYR A CA 1
ATOM 2571 C C . TYR A 1 323 ? 28.367 -13.638 -12.209 1.00 63.31 323 TYR A C 1
ATOM 2573 O O . TYR A 1 323 ? 29.505 -13.437 -12.633 1.00 63.31 323 TYR A O 1
ATOM 2581 N N . ALA A 1 324 ? 27.306 -13.770 -13.005 1.00 67.94 324 ALA A N 1
ATOM 2582 C CA . ALA A 1 324 ? 27.302 -13.300 -14.385 1.00 67.94 324 ALA A CA 1
ATOM 2583 C C . ALA A 1 324 ? 26.994 -11.795 -14.423 1.00 67.94 324 ALA A C 1
ATOM 2585 O O . ALA A 1 324 ? 26.388 -11.260 -13.494 1.00 67.94 324 ALA A O 1
ATOM 2586 N N . ASP A 1 325 ? 27.382 -11.115 -15.501 1.00 70.00 325 ASP A N 1
ATOM 2587 C CA . ASP A 1 325 ? 26.972 -9.728 -15.715 1.00 70.00 325 ASP A CA 1
ATOM 2588 C C . ASP A 1 325 ? 25.441 -9.631 -15.873 1.00 70.00 325 ASP A C 1
ATOM 2590 O O . ASP A 1 325 ? 24.835 -10.532 -16.464 1.00 70.00 325 ASP A O 1
ATOM 2594 N N . PRO A 1 326 ? 24.800 -8.558 -15.365 1.00 75.06 326 PRO A N 1
ATOM 2595 C CA . PRO A 1 326 ? 23.412 -8.255 -15.650 1.00 75.06 326 PRO A CA 1
ATOM 2596 C C . PRO A 1 326 ? 23.159 -8.189 -17.149 1.00 75.06 326 PRO A C 1
ATOM 2598 O O . PRO A 1 326 ? 23.919 -7.589 -17.908 1.00 75.06 326 PRO A O 1
ATOM 2601 N N . ILE A 1 327 ? 22.056 -8.792 -17.556 1.00 79.00 327 ILE A N 1
ATOM 2602 C CA . ILE A 1 327 ? 21.651 -8.924 -18.944 1.00 79.00 327 ILE A CA 1
ATOM 2603 C C . ILE A 1 327 ? 20.348 -8.168 -19.116 1.00 79.00 327 ILE A C 1
ATOM 2605 O O . ILE A 1 327 ? 19.379 -8.477 -18.428 1.00 79.00 327 ILE A O 1
ATOM 2609 N N . ASP A 1 328 ? 20.303 -7.239 -20.064 1.00 82.25 328 ASP A N 1
ATOM 2610 C CA . ASP A 1 328 ? 19.035 -6.754 -20.601 1.00 82.25 328 ASP A CA 1
ATOM 2611 C C . ASP A 1 328 ? 18.442 -7.846 -21.503 1.00 82.25 328 ASP A C 1
ATOM 2613 O O . ASP A 1 328 ? 18.990 -8.178 -22.560 1.00 82.25 328 ASP A O 1
ATOM 2617 N N . ILE A 1 329 ? 17.342 -8.455 -21.056 1.00 80.75 329 ILE A N 1
ATOM 2618 C CA . ILE A 1 329 ? 16.647 -9.512 -21.799 1.00 80.75 329 ILE A CA 1
ATOM 2619 C C . ILE A 1 329 ? 16.187 -9.015 -23.171 1.00 80.75 329 ILE A C 1
ATOM 2621 O O . ILE A 1 329 ? 16.267 -9.772 -24.136 1.00 80.75 329 ILE A O 1
ATOM 2625 N N . ASP A 1 330 ? 15.720 -7.772 -23.291 1.00 79.19 330 ASP A N 1
ATOM 2626 C CA . ASP A 1 330 ? 15.188 -7.258 -24.555 1.00 79.19 330 ASP A CA 1
ATOM 2627 C C . ASP A 1 330 ? 16.300 -7.025 -25.586 1.00 79.19 330 ASP A C 1
ATOM 2629 O O . ASP A 1 330 ? 16.066 -7.173 -26.791 1.00 79.19 330 ASP A O 1
ATOM 2633 N N . GLU A 1 331 ? 17.516 -6.698 -25.142 1.00 80.69 331 GLU A N 1
ATOM 2634 C CA . GLU A 1 331 ? 18.698 -6.676 -26.009 1.00 80.69 331 GLU A CA 1
ATOM 2635 C C . GLU A 1 331 ? 19.127 -8.097 -26.379 1.00 80.69 331 GLU A C 1
ATOM 2637 O O . GLU A 1 331 ? 19.223 -8.422 -27.565 1.00 80.69 331 GLU A O 1
ATOM 2642 N N . LYS A 1 332 ? 19.299 -8.981 -25.390 1.00 79.75 332 LYS A N 1
ATOM 2643 C CA . LYS A 1 332 ? 19.829 -10.327 -25.637 1.00 79.75 332 LYS A CA 1
ATOM 2644 C C . LYS A 1 332 ? 18.890 -11.213 -26.448 1.00 79.75 332 LYS A C 1
ATOM 2646 O O . LYS A 1 332 ? 19.348 -12.042 -27.229 1.00 79.75 332 LYS A O 1
ATOM 2651 N N . LYS A 1 333 ? 17.578 -11.015 -26.318 1.00 81.75 333 LYS A N 1
ATOM 2652 C CA . LYS A 1 333 ? 16.560 -11.727 -27.100 1.00 81.75 333 LYS A CA 1
ATOM 2653 C C . LYS A 1 333 ? 16.651 -11.438 -28.602 1.00 81.75 333 LYS A C 1
ATOM 2655 O O . LYS A 1 333 ? 16.197 -12.255 -29.403 1.00 81.75 333 LYS A O 1
ATOM 2660 N N . LYS A 1 334 ? 17.220 -10.291 -28.999 1.00 82.56 334 LYS A N 1
ATOM 2661 C CA . LYS A 1 334 ? 17.480 -9.974 -30.416 1.00 82.56 334 LYS A CA 1
ATOM 2662 C C . LYS A 1 334 ? 18.604 -10.836 -30.994 1.00 82.56 334 LYS A C 1
ATOM 2664 O O . LYS A 1 334 ? 18.602 -11.081 -32.194 1.00 82.56 334 LYS A O 1
ATOM 2669 N N . GLU A 1 335 ? 19.531 -11.290 -30.152 1.00 82.25 335 GLU A N 1
ATOM 2670 C CA . GLU A 1 335 ? 20.658 -12.151 -30.530 1.00 82.25 335 GLU A CA 1
ATOM 2671 C C . GLU A 1 335 ? 20.305 -13.639 -30.394 1.00 82.25 335 GLU A C 1
ATOM 2673 O O . GLU A 1 335 ? 20.581 -14.430 -31.293 1.00 82.25 335 GLU A O 1
ATOM 2678 N N . ASP A 1 336 ? 19.647 -14.018 -29.294 1.00 81.62 336 ASP A N 1
ATOM 2679 C CA . ASP A 1 336 ? 19.197 -15.380 -29.010 1.00 81.62 336 ASP A CA 1
ATOM 2680 C C . ASP A 1 336 ? 17.745 -15.381 -28.515 1.00 81.62 336 ASP A C 1
ATOM 2682 O O . ASP A 1 336 ? 17.438 -15.009 -27.382 1.00 81.62 336 ASP A O 1
ATOM 2686 N N . SER A 1 337 ? 16.833 -15.875 -29.354 1.00 80.44 337 SER A N 1
ATOM 2687 C CA . SER A 1 337 ? 15.400 -15.942 -29.041 1.00 80.44 337 SER A CA 1
ATOM 2688 C C . SER A 1 337 ? 15.045 -16.828 -27.833 1.00 80.44 337 SER A C 1
ATOM 2690 O O . SER A 1 337 ? 13.954 -16.680 -27.271 1.00 80.44 337 SER A O 1
ATOM 2692 N N . PHE A 1 338 ? 15.941 -17.735 -27.415 1.00 78.69 338 PHE A N 1
ATOM 2693 C CA . PHE A 1 338 ? 15.772 -18.550 -26.207 1.00 78.69 338 PHE A CA 1
ATOM 2694 C C . PHE A 1 338 ? 16.162 -17.799 -24.928 1.00 78.69 338 PHE A C 1
ATOM 2696 O O . PHE A 1 338 ? 15.806 -18.236 -23.830 1.00 78.69 338 PHE A O 1
ATOM 2703 N N . PHE A 1 339 ? 16.794 -16.630 -25.049 1.00 81.19 339 PHE A N 1
ATOM 2704 C CA . PHE A 1 339 ? 17.028 -15.683 -23.960 1.00 81.19 339 PHE A CA 1
ATOM 2705 C C . PHE A 1 339 ? 15.791 -14.808 -23.687 1.00 81.19 339 PHE A C 1
ATOM 2707 O O . PHE A 1 339 ? 15.871 -13.598 -23.519 1.00 81.19 339 PHE A O 1
ATOM 2714 N N . ASP A 1 340 ? 14.621 -15.445 -23.652 1.00 83.25 340 ASP A N 1
ATOM 2715 C CA . ASP A 1 340 ? 13.332 -14.839 -23.324 1.00 83.25 340 ASP A CA 1
ATOM 2716 C C . ASP A 1 340 ? 12.768 -15.478 -22.054 1.00 83.25 340 ASP A C 1
ATOM 2718 O O . ASP A 1 340 ? 13.097 -16.612 -21.696 1.00 83.25 340 ASP A O 1
ATOM 2722 N N . ILE A 1 341 ? 11.869 -14.764 -21.391 1.00 80.81 341 ILE A N 1
ATOM 2723 C CA . ILE A 1 341 ? 11.212 -15.219 -20.170 1.00 80.81 341 ILE A CA 1
ATOM 2724 C C . ILE A 1 341 ? 10.286 -16.396 -20.512 1.00 80.81 341 ILE A C 1
ATOM 2726 O O . ILE A 1 341 ? 9.395 -16.297 -21.370 1.00 80.81 341 ILE A O 1
ATOM 2730 N N . ASP A 1 342 ? 10.453 -17.524 -19.821 1.00 80.56 342 ASP A N 1
ATOM 2731 C CA . ASP A 1 342 ? 9.530 -18.653 -19.903 1.00 80.56 342 ASP A CA 1
ATOM 2732 C C . ASP A 1 342 ? 8.281 -18.383 -19.058 1.00 80.56 342 ASP A C 1
ATOM 2734 O O . ASP A 1 342 ? 8.149 -18.821 -17.918 1.00 80.56 342 ASP A O 1
ATOM 2738 N N . ARG A 1 343 ? 7.323 -17.678 -19.663 1.00 72.25 343 ARG A N 1
ATOM 2739 C CA . ARG A 1 343 ? 6.041 -17.307 -19.044 1.00 72.25 343 ARG A CA 1
ATOM 2740 C C . ARG A 1 343 ? 5.138 -18.497 -18.688 1.00 72.25 343 ARG A C 1
ATOM 2742 O O . ARG A 1 343 ? 4.084 -18.284 -18.099 1.00 72.25 343 ARG A O 1
ATOM 2749 N N . ARG A 1 344 ? 5.506 -19.731 -19.058 1.00 71.00 344 ARG A N 1
ATOM 2750 C CA . ARG A 1 344 ? 4.778 -20.949 -18.654 1.00 71.00 344 ARG A CA 1
ATOM 2751 C C . ARG A 1 344 ? 5.144 -21.386 -17.237 1.00 71.00 344 ARG A C 1
ATOM 2753 O O . ARG A 1 344 ? 4.394 -22.148 -16.634 1.00 71.00 344 AR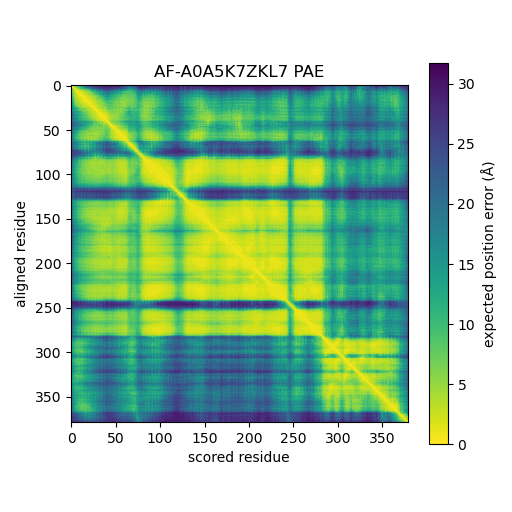G A O 1
ATOM 2760 N N . LYS A 1 345 ? 6.289 -20.933 -16.718 1.00 70.50 345 LYS A N 1
ATOM 2761 C CA . LYS A 1 345 ? 6.746 -21.212 -15.357 1.00 70.50 345 LYS A CA 1
ATOM 2762 C C . LYS A 1 345 ? 6.569 -19.966 -14.498 1.00 70.50 345 LYS A C 1
ATOM 2764 O O . LYS A 1 345 ? 6.988 -18.877 -14.885 1.00 70.50 345 LYS A O 1
ATOM 2769 N N . ALA A 1 346 ? 5.961 -20.132 -13.328 1.00 63.50 346 ALA A N 1
ATOM 2770 C CA . ALA A 1 346 ? 5.798 -19.034 -12.386 1.00 63.50 346 ALA A CA 1
ATOM 2771 C C . ALA A 1 346 ? 7.173 -18.534 -11.886 1.00 63.50 346 ALA A C 1
ATOM 2773 O O . ALA A 1 346 ? 8.099 -19.342 -11.727 1.00 63.50 346 ALA A O 1
ATOM 2774 N N . PRO A 1 347 ? 7.330 -17.223 -11.631 1.00 69.25 347 PRO A N 1
ATOM 2775 C CA . PRO A 1 347 ? 8.485 -16.707 -10.912 1.00 69.25 347 PRO A CA 1
ATOM 2776 C C . PRO A 1 347 ? 8.569 -17.310 -9.508 1.00 69.25 347 PRO A C 1
ATOM 2778 O O . PRO A 1 347 ? 7.573 -17.403 -8.793 1.00 69.25 347 PRO A O 1
ATOM 2781 N N . LEU A 1 348 ? 9.776 -17.669 -9.092 1.00 64.56 348 LEU A N 1
ATOM 2782 C CA . LEU A 1 348 ? 10.075 -18.147 -7.754 1.00 64.56 348 LEU A CA 1
ATOM 2783 C C . LEU A 1 348 ? 10.383 -16.957 -6.830 1.00 64.56 348 LEU A C 1
ATOM 2785 O O . LEU A 1 348 ? 11.072 -16.010 -7.231 1.00 64.56 348 LEU A O 1
ATOM 2789 N N . PRO A 1 349 ? 9.919 -16.971 -5.572 1.00 58.62 349 PRO A N 1
ATOM 2790 C CA . PRO A 1 349 ? 10.423 -16.045 -4.571 1.00 58.62 349 PRO A CA 1
ATOM 2791 C C . PRO A 1 349 ? 11.896 -16.377 -4.250 1.00 58.62 349 PRO A C 1
ATOM 2793 O O . PRO A 1 349 ? 12.262 -17.556 -4.251 1.00 58.62 349 PRO A O 1
ATOM 2796 N N . PRO A 1 350 ? 12.734 -15.380 -3.898 1.00 55.56 350 PRO A N 1
ATOM 2797 C CA . PRO A 1 350 ? 14.159 -15.592 -3.617 1.00 55.56 350 PRO A CA 1
ATOM 2798 C C . PRO A 1 350 ? 14.444 -16.697 -2.601 1.00 55.56 350 PRO A C 1
ATOM 2800 O O . PRO A 1 350 ? 15.428 -17.413 -2.733 1.00 55.56 350 PRO A O 1
ATOM 2803 N N . ILE A 1 351 ? 13.556 -16.881 -1.620 1.00 55.88 351 ILE A N 1
ATOM 2804 C CA . ILE A 1 351 ? 13.704 -17.918 -0.598 1.00 55.88 351 ILE A CA 1
ATOM 2805 C C . ILE A 1 351 ? 13.569 -19.343 -1.146 1.00 55.88 351 ILE A C 1
ATOM 2807 O O . ILE A 1 351 ? 14.295 -20.227 -0.713 1.00 55.88 351 ILE A O 1
ATOM 2811 N N . GLN A 1 352 ? 12.683 -19.575 -2.119 1.00 60.16 352 GLN A N 1
ATOM 2812 C CA . GLN A 1 352 ? 12.550 -20.889 -2.761 1.00 60.16 352 GLN A CA 1
ATOM 2813 C C . GLN A 1 352 ? 13.714 -21.166 -3.713 1.00 60.16 352 GLN A C 1
ATOM 2815 O O . GLN A 1 352 ? 14.036 -22.316 -3.980 1.00 60.16 352 GLN A O 1
ATOM 2820 N N . ALA A 1 353 ? 14.356 -20.105 -4.203 1.00 63.81 353 ALA A N 1
ATOM 2821 C CA . ALA A 1 353 ? 15.564 -20.185 -5.004 1.00 63.81 353 ALA A CA 1
ATOM 2822 C C . ALA A 1 353 ? 16.846 -20.120 -4.154 1.00 63.81 353 ALA A C 1
ATOM 2824 O O . ALA A 1 353 ? 17.931 -20.103 -4.720 1.00 63.81 353 ALA A O 1
ATOM 2825 N N . PHE A 1 354 ? 16.771 -20.072 -2.820 1.00 65.94 354 PHE A N 1
ATOM 2826 C CA . PHE A 1 354 ? 17.934 -19.753 -1.989 1.00 65.94 354 PHE A CA 1
ATOM 2827 C C . PHE A 1 354 ? 19.094 -20.733 -2.193 1.00 65.94 354 PHE A C 1
ATOM 2829 O O . PHE A 1 354 ? 20.236 -20.310 -2.360 1.00 65.94 354 PHE A O 1
ATOM 2836 N N . ASP A 1 355 ? 18.807 -22.033 -2.254 1.00 67.56 355 ASP A N 1
ATOM 2837 C CA . ASP A 1 355 ? 19.840 -23.068 -2.363 1.00 67.56 355 ASP A CA 1
ATOM 2838 C C . ASP A 1 355 ? 20.579 -23.051 -3.705 1.00 67.56 355 ASP A C 1
ATOM 2840 O O . ASP A 1 355 ? 21.738 -23.466 -3.775 1.00 67.56 355 ASP A O 1
ATOM 2844 N N . ILE A 1 356 ? 19.932 -22.515 -4.742 1.00 67.19 356 ILE A N 1
ATOM 2845 C CA . ILE A 1 356 ? 20.465 -22.398 -6.104 1.00 67.19 356 ILE A CA 1
ATOM 2846 C C . ILE A 1 356 ? 21.077 -21.022 -6.393 1.00 67.19 356 ILE A C 1
ATOM 2848 O O . ILE A 1 356 ? 21.565 -20.786 -7.499 1.00 67.19 356 ILE A O 1
ATOM 2852 N N . LEU A 1 357 ? 21.057 -20.102 -5.424 1.00 65.44 357 LEU A N 1
ATOM 2853 C CA . LEU A 1 357 ? 21.756 -18.831 -5.557 1.00 65.44 357 LEU A CA 1
ATOM 2854 C C . LEU A 1 357 ? 23.281 -19.063 -5.562 1.00 65.44 357 LEU A C 1
ATOM 2856 O O . LEU A 1 357 ? 23.783 -19.902 -4.803 1.00 65.44 357 LEU A O 1
ATOM 2860 N N . PRO A 1 358 ? 24.042 -18.277 -6.347 1.00 65.00 358 PRO A N 1
ATOM 2861 C CA . PRO A 1 358 ? 25.492 -18.179 -6.217 1.00 65.00 358 PRO A CA 1
ATOM 2862 C C . PRO A 1 358 ? 25.922 -17.967 -4.760 1.00 65.00 358 PRO A C 1
ATOM 2864 O O . PRO A 1 358 ? 25.221 -17.317 -3.979 1.00 65.00 358 PRO A O 1
ATOM 2867 N N . ALA A 1 359 ? 27.083 -18.510 -4.383 1.00 64.75 359 ALA A N 1
ATOM 2868 C CA . ALA A 1 359 ? 27.557 -18.517 -2.996 1.00 64.75 359 ALA A CA 1
ATOM 2869 C C . ALA A 1 359 ? 27.584 -17.118 -2.357 1.00 64.75 359 ALA A C 1
ATOM 2871 O O . ALA A 1 359 ? 27.179 -16.970 -1.208 1.00 64.75 359 ALA A O 1
ATOM 2872 N N . GLU A 1 360 ? 27.973 -16.099 -3.122 1.00 58.81 360 GLU A N 1
ATOM 2873 C CA . GLU A 1 360 ? 28.038 -14.710 -2.664 1.00 58.81 360 GLU A CA 1
ATOM 2874 C C . GLU A 1 360 ? 26.643 -14.116 -2.401 1.00 58.81 360 GLU A C 1
ATOM 2876 O O . GLU A 1 360 ? 26.453 -13.438 -1.394 1.00 58.81 360 GLU A O 1
ATOM 2881 N N . LEU A 1 361 ? 25.635 -14.417 -3.236 1.00 60.59 361 LEU A N 1
ATOM 2882 C CA . LEU A 1 361 ? 24.247 -14.018 -2.958 1.00 60.59 361 LEU A CA 1
ATOM 2883 C C . LEU A 1 361 ? 23.709 -14.758 -1.748 1.00 60.59 361 LEU A C 1
ATOM 2885 O O . LEU A 1 361 ? 23.069 -14.134 -0.911 1.00 60.59 361 LEU A O 1
ATOM 2889 N N . ARG A 1 362 ? 23.975 -16.063 -1.615 1.00 64.44 362 ARG A N 1
ATOM 2890 C CA . ARG A 1 362 ? 23.575 -16.809 -0.411 1.00 64.44 362 ARG A CA 1
ATOM 2891 C C . ARG A 1 362 ? 24.184 -16.198 0.831 1.00 64.44 362 ARG A C 1
ATOM 2893 O O . ARG A 1 362 ? 23.470 -16.023 1.811 1.00 64.44 362 ARG A O 1
ATOM 2900 N N . GLU A 1 363 ? 25.462 -15.839 0.800 1.00 62.03 363 GLU A N 1
ATOM 2901 C CA . GLU A 1 363 ? 26.129 -15.180 1.916 1.00 62.03 363 GLU A CA 1
ATOM 2902 C C . GLU A 1 363 ? 25.519 -13.805 2.203 1.00 62.03 363 GLU A C 1
ATOM 2904 O O . GLU A 1 363 ? 25.189 -13.519 3.351 1.00 62.03 363 GLU A O 1
ATOM 2909 N N . MET A 1 364 ? 25.270 -12.991 1.176 1.00 56.66 364 MET A N 1
ATOM 2910 C CA . MET A 1 364 ? 24.579 -11.707 1.296 1.00 56.66 364 MET A CA 1
ATOM 2911 C C . MET A 1 364 ? 23.187 -11.891 1.922 1.00 56.66 364 MET A C 1
ATOM 2913 O O . MET A 1 364 ? 22.896 -11.312 2.966 1.00 56.66 364 MET A O 1
ATOM 2917 N N . PHE A 1 365 ? 22.351 -12.769 1.367 1.00 54.50 365 PHE A N 1
ATOM 2918 C CA . PHE A 1 365 ? 21.034 -13.099 1.908 1.00 54.50 365 PHE A CA 1
ATOM 2919 C C . PHE A 1 365 ? 21.108 -13.743 3.296 1.00 54.50 365 PHE A C 1
ATOM 2921 O O . PHE A 1 365 ? 20.170 -13.555 4.053 1.00 54.50 365 PHE A O 1
ATOM 2928 N N . THR A 1 366 ? 22.189 -14.434 3.672 1.00 58.34 366 THR A N 1
ATOM 2929 C CA . THR A 1 366 ? 22.429 -14.973 5.031 1.00 58.34 366 THR A CA 1
ATOM 2930 C C . THR A 1 366 ? 22.909 -13.896 6.005 1.00 58.34 366 THR A C 1
ATOM 2932 O O . THR A 1 366 ? 22.650 -13.974 7.199 1.00 58.34 366 THR A O 1
ATOM 2935 N N . ARG A 1 367 ? 23.604 -12.860 5.529 1.00 53.66 367 ARG A N 1
ATOM 2936 C CA . ARG A 1 367 ? 23.951 -11.680 6.335 1.00 53.66 367 ARG A CA 1
ATOM 2937 C C . ARG A 1 367 ? 22.719 -10.795 6.553 1.00 53.66 367 ARG A C 1
ATOM 2939 O O . ARG A 1 367 ? 22.568 -10.208 7.627 1.00 53.66 367 ARG A O 1
ATOM 2946 N N . ILE A 1 368 ? 21.826 -10.729 5.562 1.00 47.12 368 ILE A N 1
ATOM 2947 C CA . ILE A 1 368 ? 20.563 -9.973 5.593 1.00 47.12 368 ILE A CA 1
ATOM 2948 C C . ILE A 1 368 ? 19.464 -10.740 6.351 1.00 47.12 368 ILE A C 1
ATOM 2950 O O . ILE A 1 368 ? 18.764 -10.147 7.167 1.00 47.12 368 ILE A O 1
ATOM 2954 N N . SER A 1 369 ? 19.347 -12.054 6.143 1.00 47.56 369 SER A N 1
ATOM 2955 C CA . SER A 1 369 ? 18.401 -12.952 6.824 1.00 47.56 369 SER A CA 1
ATOM 2956 C C . SER A 1 369 ? 19.027 -13.537 8.091 1.00 47.56 369 SER A C 1
ATOM 2958 O O . SER A 1 369 ? 20.101 -14.108 8.049 1.00 47.56 369 SER A O 1
ATOM 2960 N N . ILE A 1 370 ? 18.384 -13.575 9.255 1.00 47.91 370 ILE A N 1
ATOM 2961 C CA . ILE A 1 370 ? 17.112 -14.287 9.488 1.00 47.91 370 ILE A CA 1
ATOM 2962 C C . ILE A 1 370 ? 17.248 -15.822 9.245 1.00 47.91 370 ILE A C 1
ATOM 2964 O O . ILE A 1 370 ? 16.394 -16.592 9.666 1.00 47.91 370 ILE A O 1
ATOM 2968 N N . HIS A 1 371 ? 18.379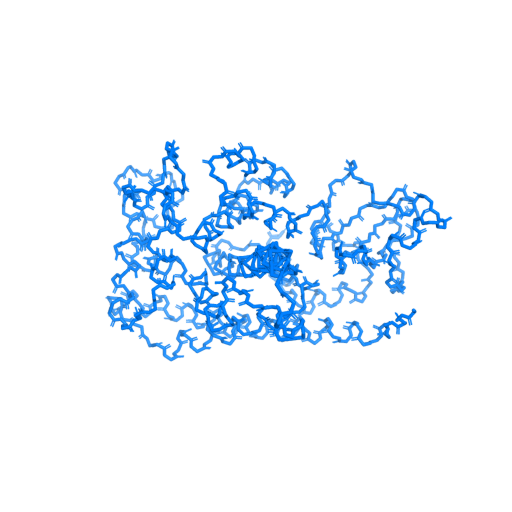 -16.329 8.718 1.00 36.78 371 HIS A N 1
ATOM 2969 C CA . HIS A 1 371 ? 18.645 -17.767 8.524 1.00 36.78 371 HIS A CA 1
ATOM 2970 C C . HIS A 1 371 ? 18.775 -18.540 9.851 1.00 36.78 371 HIS A C 1
ATOM 2972 O O . HIS A 1 371 ? 18.298 -19.669 9.968 1.00 36.78 371 HIS A O 1
ATOM 2978 N N . ASN A 1 372 ? 19.350 -17.917 10.887 1.00 40.16 372 ASN A N 1
ATOM 2979 C CA . ASN A 1 372 ? 19.465 -18.535 12.215 1.00 40.16 372 ASN A CA 1
ATOM 2980 C C . ASN A 1 372 ? 18.121 -18.648 12.960 1.00 40.16 372 ASN A C 1
ATOM 2982 O O . ASN A 1 372 ? 17.995 -19.509 13.829 1.00 40.16 372 ASN A O 1
ATOM 2986 N N . GLU A 1 373 ? 17.112 -17.833 12.627 1.00 38.56 373 GLU A N 1
ATOM 2987 C CA . GLU A 1 373 ? 15.747 -18.033 13.142 1.00 38.56 373 GLU A CA 1
ATOM 2988 C C . GLU A 1 373 ? 15.009 -19.150 12.386 1.00 38.56 373 GLU A C 1
ATOM 2990 O O . GLU A 1 373 ? 14.185 -19.838 12.980 1.00 38.56 373 GLU A O 1
ATOM 2995 N N . LEU A 1 374 ? 15.356 -19.393 11.116 1.00 35.12 374 LEU A N 1
ATOM 2996 C CA . LEU A 1 374 ? 14.709 -20.389 10.254 1.00 35.12 374 LEU A CA 1
ATOM 2997 C C . LEU A 1 374 ? 15.189 -21.824 10.510 1.00 35.12 374 LEU A C 1
ATOM 2999 O O . LEU A 1 374 ? 14.366 -22.733 10.573 1.00 35.12 374 LEU A O 1
ATOM 3003 N N . LYS A 1 375 ? 16.494 -22.050 10.736 1.00 34.94 375 LYS A N 1
ATOM 3004 C CA . LYS A 1 375 ? 17.004 -23.395 11.085 1.00 34.94 375 LYS A CA 1
ATOM 3005 C C . LYS A 1 375 ? 16.463 -23.917 12.417 1.00 34.94 375 LYS A C 1
ATOM 3007 O O . LYS A 1 375 ? 16.312 -25.121 12.569 1.00 34.94 375 LYS A O 1
ATOM 3012 N N . LYS A 1 376 ? 16.137 -23.023 13.356 1.00 37.28 376 LYS A N 1
ATOM 3013 C CA . LYS A 1 376 ? 15.526 -23.371 14.650 1.00 37.28 376 LYS A CA 1
ATOM 3014 C C . LYS A 1 376 ? 14.046 -23.770 14.558 1.00 37.28 376 LYS A C 1
ATOM 3016 O O . LYS A 1 376 ? 13.459 -24.048 15.593 1.00 37.28 376 LYS A O 1
ATOM 3021 N N . GLN A 1 377 ? 13.435 -23.732 13.373 1.00 38.66 377 GLN A N 1
ATOM 3022 C CA . GLN A 1 377 ? 11.996 -23.972 13.187 1.00 38.66 377 GLN A CA 1
ATOM 3023 C C . GLN A 1 377 ? 11.682 -25.166 12.268 1.00 38.66 377 GLN A C 1
ATOM 3025 O O . GLN A 1 377 ? 10.519 -25.526 12.116 1.00 38.66 377 GLN A O 1
ATOM 3030 N N . THR A 1 378 ? 12.699 -25.788 11.663 1.00 29.88 378 THR A N 1
ATOM 3031 C CA . THR A 1 378 ? 12.589 -27.065 10.920 1.00 29.88 378 THR A CA 1
ATOM 3032 C C . THR A 1 378 ? 13.077 -28.285 11.715 1.00 29.88 378 THR A C 1
ATOM 3034 O O . THR A 1 378 ? 13.078 -29.397 11.196 1.00 29.88 378 THR A O 1
ATOM 3037 N N . THR A 1 379 ? 13.470 -28.070 12.968 1.00 29.70 379 THR A N 1
ATOM 3038 C CA . THR A 1 379 ? 13.647 -29.063 14.042 1.00 29.70 379 THR A CA 1
ATOM 3039 C C . THR A 1 379 ? 12.801 -28.607 15.204 1.00 29.70 379 THR A C 1
ATOM 3041 O O . THR A 1 379 ? 12.150 -29.471 15.823 1.00 29.70 379 THR A O 1
#

InterPro domains:
  IPR003607 HD/PDEase domain [cd00077] (139-241)
  IPR037522 HD-GYP domain [PF13487] (144-251)
  IPR037522 HD-GYP domain [PS51832] (87-291)

Secondary structure (DSSP, 8-state):
-----HHHHHHHHHHHHHHHHHHHHHHHHHHHHHHHHHHHTTT---HHHHHHHHHHHHHHHHHS-GGGGGGG-PPPPTTTHHHHHHHHHHHHHHHHHHHHHHHHHHHHHHHHHHHHTTSTTS-GGGGTT---SS-HHHHHHHHHHHHTTTGGGGGS-HHHHT-SSPPPHHHHHHHHHIIIIIIHHHHHHTT---HHHHHHHHHTTS--STT--S-SS--S-GGGS-HHHHHHHHHHHHHHHHS--TTSPPP-HHHHHHHHHHHHTTS-HHHHHHHHHHHHHH-SS-TT-EEEBTTS-EEEES-SSS-EEEE-B-TTSPBPSSPPPPEEHHHHHHH-TTSSB-TTSPPBPTTTTGGGS-HHHHHHHHHHS-HHHHHTT--

Organism: NCBI:txid885957

pLDDT: mean 75.11, std 17.25, range [26.08, 98.19]